Protein AF-0000000066505974 (afdb_homodimer)

InterPro domains:
  IPR000277 Cys/Met metabolism, pyridoxal phosphate-dependent enzyme [PF01053] (50-256)
  IPR006235 O-acetylhomoserine/O-acetylserine sulfhydrylase [PTHR43797] (11-358)
  IPR015421 Pyridoxal phosphate-dependent transferase, major domain [G3DSA:3.40.640.10] (14-236)
  IPR015424 Pyridoxal phosphate-dependent transferase [SSF53383] (50-350)

Nearest PDB structures (foldseek):
  6ovg-assembly1_D  TM=8.122E-01  e=9.212E-21  Homo sapiens
  1cl1-assembly1_B  TM=8.263E-01  e=4.857E-20  Escherichia coli K-12
  4itg-assembly1_B  TM=8.169E-01  e=3.797E-20  Escherichia coli K-12
  8duy-assembly1_D  TM=8.214E-01  e=1.017E-19  Klebsiella pneumoniae
  8sad-assembly1_A  TM=8.198E-01  e=2.561E-19  Klebsiella aerogenes KCTC 2190

Foldseek 3Di:
DVCCFQWPDDPNDIDGPQLHDPLQVVLQVLQQVLLWDDDPPDPTQDKGKGKAQFLLRQLLLLLVLVCVVQPPFEAEEEEPFADPCNVVSNCVVVDDYHYDHQLCLVRVLVVLLCVCVPHPGDNQGEYEYEYECQGPPQGAGHPLVCVVSSCVSHPHYAYEYADAQQRSQWFNCVVSVHFKYKYFCCAQLLLNPHGIMMMMGSDPVSVVSSSVVCVVVSTGDTSVSSVSSVVRRVCSNVFLVLLQVLLVVLVVVLVVLVKDKRWLVDPVHSRVVVSLVGTDQDPPRDRGTGNKMKIKAQAAPVVVLVLCPDPLAAEDCGANHQAKHKHNDKDDPDRRMIMIMIHGGNPHDDSVNCVSRRDD/DVCCFQWPDDVNDIDGPQLHDPLQVVLQVVQQVLLWDDDPPDPTQDKGKGKAQFLLVQLLLLLVLCCVVQPPFEAEEEEPFADPCNVVSNCVVVDDYHYDHQLCLVRVLVVLLCVCVPHPGDNQGEYEYEYECQGPPQGAGHPLVCVVSSCVSHPHYAYEYADAQQRSQWFNCVVSVHFKYKYFCCAQLLLNPHGIMMMMGSDPVSVVSSSVVCVVVRTGDTSVSSVSSVVRRVCSNVFLVLLQVLLVVLVVVLVVLVKDKRWLVDPVHSRVVVSLVGTDQDPPRDRGTGNKMKIKAQAAPVVVLVVCPDPLAAEDCGANHQAKHKHNDKDDPDRRMIMIMIHGGNPHDDSVNCVSRRDD

Radius of gyration: 28.45 Å; Cα contacts (8 Å, |Δi|>4): 1506; chains: 2; bounding box: 58×83×70 Å

Structure (mmCIF, N/CA/C/O backbone):
data_AF-0000000066505974-model_v1
#
loop_
_entity.id
_entity.type
_entity.pdbx_description
1 polymer 'Aminotransferase class I/classII domain-containing protein'
#
loop_
_atom_site.group_PDB
_atom_site.id
_atom_site.type_symbol
_atom_site.label_atom_id
_atom_site.label_alt_id
_atom_site.label_comp_id
_atom_site.label_asym_id
_atom_site.label_entity_id
_atom_site.label_seq_id
_atom_site.pdbx_PDB_ins_code
_atom_site.Cartn_x
_atom_site.Cartn_y
_atom_site.Cartn_z
_atom_site.occupancy
_atom_site.B_iso_or_equiv
_atom_site.auth_seq_id
_atom_site.auth_comp_id
_atom_site.auth_asym_id
_atom_site.auth_atom_id
_atom_site.pdbx_PDB_model_num
ATOM 1 N N . MET A 1 1 ? 14.117 0.783 21.625 1 48.84 1 MET A N 1
ATOM 2 C CA . MET A 1 1 ? 13.359 2.031 21.562 1 48.84 1 MET A CA 1
ATOM 3 C C . MET A 1 1 ? 12.016 1.82 20.891 1 48.84 1 MET A C 1
ATOM 5 O O . MET A 1 1 ? 11.898 1.001 19.969 1 48.84 1 MET A O 1
ATOM 9 N N . THR A 1 2 ? 10.961 2.387 21.594 1 59.5 2 THR A N 1
ATOM 10 C CA . THR A 1 2 ? 9.57 2.225 21.203 1 59.5 2 THR A CA 1
ATOM 11 C C . THR A 1 2 ? 9.359 2.688 19.766 1 59.5 2 THR A C 1
ATOM 13 O O . THR A 1 2 ? 8.328 2.383 19.156 1 59.5 2 THR A O 1
ATOM 16 N N . GLU A 1 3 ? 10.508 3.238 19.141 1 80.5 3 GLU A N 1
ATOM 17 C CA . GLU A 1 3 ? 10.344 3.836 17.828 1 80.5 3 GLU A CA 1
ATOM 18 C C . GLU A 1 3 ? 11.039 3 16.75 1 80.5 3 GLU A C 1
ATOM 20 O O . GLU A 1 3 ? 11.195 3.445 15.609 1 80.5 3 GLU A O 1
ATOM 25 N N . ASN A 1 4 ? 11.367 1.775 17.125 1 80.75 4 ASN A N 1
ATOM 26 C CA . ASN A 1 4 ? 12.234 0.989 16.25 1 80.75 4 ASN A CA 1
ATOM 27 C C . ASN A 1 4 ? 11.508 0.534 14.992 1 80.75 4 ASN A C 1
ATOM 29 O O . ASN A 1 4 ? 12.133 0.048 14.047 1 80.75 4 ASN A O 1
ATOM 33 N N . ARG A 1 5 ? 10.227 0.74 14.953 1 88.69 5 ARG A N 1
ATOM 34 C CA . ARG A 1 5 ? 9.477 0.387 13.758 1 88.69 5 ARG A CA 1
ATOM 35 C C . ARG A 1 5 ? 9.445 1.549 12.766 1 88.69 5 ARG A C 1
ATOM 37 O O . ARG A 1 5 ? 9.148 1.359 11.586 1 88.69 5 ARG A O 1
ATOM 44 N N . VAL A 1 6 ? 9.734 2.732 13.266 1 89 6 VAL A N 1
ATOM 45 C CA . VAL A 1 6 ? 9.602 3.938 12.453 1 89 6 VAL A CA 1
ATOM 46 C C . VAL A 1 6 ? 10.984 4.469 12.086 1 89 6 VAL A C 1
ATOM 48 O O . VAL A 1 6 ? 11.203 4.934 10.969 1 89 6 VAL A O 1
ATOM 51 N N . ILE A 1 7 ? 11.891 4.379 13.023 1 85.62 7 ILE A N 1
ATOM 52 C CA . ILE A 1 7 ? 13.266 4.828 12.844 1 85.62 7 ILE A CA 1
ATOM 53 C C . ILE A 1 7 ? 14.234 3.689 13.18 1 85.62 7 ILE A C 1
ATOM 55 O O . ILE A 1 7 ? 14.141 3.088 14.25 1 85.62 7 ILE A O 1
ATOM 59 N N . GLN A 1 8 ? 15.109 3.432 12.219 1 81.56 8 GLN A N 1
ATOM 60 C CA . GLN A 1 8 ? 16.141 2.434 12.453 1 81.56 8 GLN A CA 1
ATOM 61 C C . GLN A 1 8 ? 17.516 2.965 12.039 1 81.56 8 GLN A C 1
ATOM 63 O O . GLN A 1 8 ? 17.609 3.918 11.266 1 81.56 8 GLN A O 1
ATOM 68 N N . ASP A 1 9 ? 18.438 2.395 12.672 1 75.81 9 ASP A N 1
ATOM 69 C CA . ASP A 1 9 ? 19.812 2.754 12.352 1 75.81 9 ASP A CA 1
ATOM 70 C C . ASP A 1 9 ? 20.312 1.983 11.133 1 75.81 9 ASP A C 1
ATOM 72 O O . ASP A 1 9 ? 20.25 0.752 11.102 1 75.81 9 ASP A O 1
ATOM 76 N N . LEU A 1 10 ? 20.609 2.672 10.148 1 73.06 10 LEU A N 1
ATOM 77 C CA . LEU A 1 10 ? 21.266 2.084 8.984 1 73.06 10 LEU A CA 1
ATOM 78 C C . LEU A 1 10 ? 22.719 2.537 8.906 1 73.06 10 LEU A C 1
ATOM 80 O O . LEU A 1 10 ? 23.016 3.617 8.383 1 73.06 10 LEU A O 1
ATOM 84 N N . ARG A 1 11 ? 23.719 1.746 9.352 1 72.62 11 ARG A N 1
ATOM 85 C CA . ARG A 1 11 ? 25.172 1.975 9.336 1 72.62 11 ARG A CA 1
ATOM 86 C C . ARG A 1 11 ? 25.516 3.287 10.031 1 72.62 11 ARG A C 1
ATOM 88 O O . ARG A 1 11 ? 26.219 4.129 9.453 1 72.62 11 ARG A O 1
ATOM 95 N N . GLY A 1 12 ? 24.797 3.533 11.148 1 73.88 12 GLY A N 1
ATOM 96 C CA . GLY A 1 12 ? 25.109 4.695 11.961 1 73.88 12 GLY A CA 1
ATOM 97 C C . GLY A 1 12 ? 24.203 5.883 11.688 1 73.88 12 GLY A C 1
ATOM 98 O O . GLY A 1 12 ? 24.297 6.906 12.367 1 73.88 12 GLY A O 1
ATOM 99 N N . THR A 1 13 ? 23.328 5.77 10.742 1 78.31 13 THR A N 1
ATOM 100 C CA . THR A 1 13 ? 22.438 6.863 10.383 1 78.31 13 THR A CA 1
ATOM 101 C C . THR A 1 13 ? 20.984 6.477 10.633 1 78.31 13 THR A C 1
ATOM 103 O O . THR A 1 13 ? 20.516 5.457 10.125 1 78.31 13 THR A O 1
ATOM 106 N N . PRO A 1 14 ? 20.406 7.293 11.523 1 78.88 14 PRO A N 1
ATOM 107 C CA . PRO A 1 14 ? 18.984 7.023 11.672 1 78.88 14 PRO A CA 1
ATOM 108 C C . PRO A 1 14 ? 18.188 7.289 10.391 1 78.88 14 PRO A C 1
ATOM 110 O O . PRO A 1 14 ? 18.359 8.344 9.766 1 78.88 14 PRO A O 1
ATOM 113 N N . ILE A 1 15 ? 17.359 6.258 10.023 1 82.44 15 ILE A N 1
ATOM 114 C CA . ILE A 1 15 ? 16.562 6.414 8.812 1 82.44 15 ILE A CA 1
ATOM 115 C C . ILE A 1 15 ? 15.086 6.246 9.133 1 82.44 15 ILE A C 1
ATOM 117 O O . ILE A 1 15 ? 14.727 5.449 10.008 1 82.44 15 ILE A O 1
ATOM 121 N N . TYR A 1 16 ? 14.336 7.031 8.453 1 86.25 16 TYR A N 1
ATOM 122 C CA . TYR A 1 16 ? 12.891 6.844 8.484 1 86.25 16 TYR A CA 1
ATOM 123 C C . TYR A 1 16 ? 12.477 5.641 7.641 1 86.25 16 TYR A C 1
ATOM 125 O O . TYR A 1 16 ? 12.734 5.602 6.434 1 86.25 16 TYR A O 1
ATOM 133 N N . CYS A 1 17 ? 11.766 4.66 8.195 1 85.94 17 CYS A N 1
ATOM 134 C CA . CYS A 1 17 ? 11.656 3.314 7.645 1 85.94 17 CYS A CA 1
ATOM 135 C C . CYS A 1 17 ? 10.398 3.182 6.789 1 85.94 17 CYS A C 1
ATOM 137 O O . CYS A 1 17 ? 9.859 2.084 6.633 1 85.94 17 CYS A O 1
ATOM 139 N N . ARG A 1 18 ? 9.969 4.164 6.191 1 85.62 18 ARG A N 1
ATOM 140 C CA . ARG A 1 18 ? 8.789 4.004 5.355 1 85.62 18 ARG A CA 1
ATOM 141 C C . ARG A 1 18 ? 9.125 3.25 4.07 1 85.62 18 ARG A C 1
ATOM 143 O O . ARG A 1 18 ? 8.492 2.238 3.758 1 85.62 18 ARG A O 1
ATOM 150 N N . SER A 1 19 ? 10.148 3.693 3.355 1 83.81 19 SER A N 1
ATOM 151 C CA . SER A 1 19 ? 10.453 3.125 2.045 1 83.81 19 SER A CA 1
ATOM 152 C C . SER A 1 19 ? 11.469 1.995 2.152 1 83.81 19 SER A C 1
ATOM 154 O O . SER A 1 19 ? 11.547 1.139 1.271 1 83.81 19 SER A O 1
ATOM 156 N N . ILE A 1 20 ? 12.289 2.062 3.145 1 85.81 20 ILE A N 1
ATOM 157 C CA . ILE A 1 20 ? 13.352 1.074 3.283 1 85.81 20 ILE A CA 1
ATOM 158 C C . ILE A 1 20 ? 13.703 0.893 4.758 1 85.81 20 ILE A C 1
ATOM 160 O O . ILE A 1 20 ? 13.547 1.818 5.559 1 85.81 20 ILE A O 1
ATOM 164 N N . SER A 1 21 ? 14.008 -0.263 5.156 1 90.19 21 SER A N 1
ATOM 165 C CA . SER A 1 21 ? 14.523 -0.617 6.473 1 90.19 21 SER A CA 1
ATOM 166 C C . SER A 1 21 ? 15.602 -1.691 6.379 1 90.19 21 SER A C 1
ATOM 168 O O . SER A 1 21 ? 15.688 -2.404 5.375 1 90.19 21 SER A O 1
ATOM 170 N N . PRO A 1 22 ? 16.469 -1.724 7.406 1 92 22 PRO A N 1
ATOM 171 C CA . PRO A 1 22 ? 17.469 -2.791 7.398 1 92 22 PRO A CA 1
ATOM 172 C C . PRO A 1 22 ? 16.844 -4.18 7.246 1 92 22 PRO A C 1
ATOM 174 O O . PRO A 1 22 ? 17.391 -5.023 6.527 1 92 22 PRO A O 1
ATOM 177 N N . ASP A 1 23 ? 15.734 -4.434 7.887 1 92.69 23 ASP A N 1
ATOM 178 C CA . ASP A 1 23 ? 15.062 -5.727 7.801 1 92.69 23 ASP A CA 1
ATOM 179 C C . ASP A 1 23 ? 14.547 -5.98 6.387 1 92.69 23 ASP A C 1
ATOM 181 O O . ASP A 1 23 ? 14.609 -7.105 5.887 1 92.69 23 ASP A O 1
ATOM 185 N N . GLN A 1 24 ? 14.039 -4.965 5.777 1 94.31 24 GLN A N 1
ATOM 186 C CA . GLN A 1 24 ? 13.57 -5.09 4.402 1 94.31 24 GLN A CA 1
ATOM 187 C C . GLN A 1 24 ? 14.719 -5.41 3.453 1 94.31 24 GLN A C 1
ATOM 189 O O . GLN A 1 24 ? 14.594 -6.266 2.578 1 94.31 24 GLN A O 1
ATOM 194 N N . ILE A 1 25 ? 15.812 -4.688 3.629 1 94.56 25 ILE A N 1
ATOM 195 C CA . ILE A 1 25 ? 16.984 -4.906 2.797 1 94.56 25 ILE A CA 1
ATOM 196 C C . ILE A 1 25 ? 17.453 -6.359 2.92 1 94.56 25 ILE A C 1
ATOM 198 O O . ILE A 1 25 ? 17.734 -7.012 1.914 1 94.56 25 ILE A O 1
ATOM 202 N N . ASN A 1 26 ? 17.453 -6.836 4.09 1 95.12 26 ASN A N 1
ATOM 203 C CA . ASN A 1 26 ? 17.906 -8.195 4.367 1 95.12 26 ASN A CA 1
ATOM 204 C C . ASN A 1 26 ? 17.016 -9.234 3.676 1 95.12 26 ASN A C 1
ATOM 206 O O . ASN A 1 26 ? 17.516 -10.117 2.979 1 95.12 26 ASN A O 1
ATOM 210 N N . ILE A 1 27 ? 15.727 -9.125 3.859 1 97.44 27 ILE A N 1
ATOM 211 C CA . ILE A 1 27 ? 14.828 -10.148 3.328 1 97.44 27 ILE A CA 1
ATOM 212 C C . ILE A 1 27 ? 14.805 -10.07 1.804 1 97.44 27 ILE A C 1
ATOM 214 O O . ILE A 1 27 ? 14.727 -11.102 1.127 1 97.44 27 ILE A O 1
ATOM 218 N N . VAL A 1 28 ? 14.852 -8.898 1.211 1 97.25 28 VAL A N 1
ATOM 219 C CA . VAL A 1 28 ? 14.875 -8.75 -0.24 1 97.25 28 VAL A CA 1
ATOM 220 C C . VAL A 1 28 ? 16.125 -9.406 -0.809 1 97.25 28 VAL A C 1
ATOM 222 O O . VAL A 1 28 ? 16.062 -10.109 -1.818 1 97.25 28 VAL A O 1
ATOM 225 N N . GLN A 1 29 ? 17.219 -9.203 -0.13 1 96.88 29 GLN A N 1
ATOM 226 C CA . GLN A 1 29 ? 18.469 -9.82 -0.587 1 96.88 29 GLN A CA 1
ATOM 227 C C . GLN A 1 29 ? 18.375 -11.344 -0.534 1 96.88 29 GLN A C 1
ATOM 229 O O . GLN A 1 29 ? 18.859 -12.023 -1.437 1 96.88 29 GLN A O 1
ATOM 234 N N . LYS A 1 30 ? 17.828 -11.883 0.482 1 96.25 30 LYS A N 1
ATOM 235 C CA . LYS A 1 30 ? 17.656 -13.328 0.578 1 96.25 30 LYS A CA 1
ATOM 236 C C . LYS A 1 30 ? 16.844 -13.859 -0.606 1 96.25 30 LYS A C 1
ATOM 238 O O . LYS A 1 30 ? 17.188 -14.891 -1.183 1 96.25 30 LYS A O 1
ATOM 243 N N . TYR A 1 31 ? 15.812 -13.156 -0.959 1 97.06 31 TYR A N 1
ATOM 244 C CA . TYR A 1 31 ? 14.977 -13.578 -2.08 1 97.06 31 TYR A CA 1
ATOM 245 C C . TYR A 1 31 ? 15.742 -13.484 -3.395 1 97.06 31 TYR A C 1
ATOM 247 O O . TYR A 1 31 ? 15.648 -14.383 -4.238 1 97.06 31 TYR A O 1
ATOM 255 N N . ILE A 1 32 ? 16.453 -12.375 -3.557 1 96.69 32 ILE A N 1
ATOM 256 C CA . ILE A 1 32 ? 17.266 -12.203 -4.762 1 96.69 32 ILE A CA 1
ATOM 257 C C . ILE A 1 32 ? 18.266 -13.352 -4.883 1 96.69 32 ILE A C 1
ATOM 259 O O . ILE A 1 32 ? 18.375 -13.984 -5.938 1 96.69 32 ILE A O 1
ATOM 263 N N . ASP A 1 33 ? 18.938 -13.656 -3.799 1 95.25 33 ASP A N 1
ATOM 264 C CA . ASP A 1 33 ? 19.938 -14.719 -3.793 1 95.25 33 ASP A CA 1
ATOM 265 C C . ASP A 1 33 ? 19.312 -16.078 -4.117 1 95.25 33 ASP A C 1
ATOM 267 O O . ASP A 1 33 ? 19.906 -16.875 -4.855 1 95.25 33 ASP A O 1
ATOM 271 N N . ALA A 1 34 ? 18.188 -16.312 -3.639 1 94.12 34 ALA A N 1
ATOM 272 C CA . ALA A 1 34 ? 17.5 -17.594 -3.812 1 94.12 34 ALA A CA 1
ATOM 273 C C . ALA A 1 34 ? 17.047 -17.781 -5.258 1 94.12 34 ALA A C 1
ATOM 275 O O . ALA A 1 34 ? 16.906 -18.906 -5.727 1 94.12 34 ALA A O 1
ATOM 276 N N . HIS A 1 35 ? 16.797 -16.688 -5.961 1 93.81 35 HIS A N 1
ATOM 277 C CA . HIS A 1 35 ? 16.328 -16.75 -7.34 1 93.81 35 HIS A CA 1
ATOM 278 C C . HIS A 1 35 ? 17.484 -16.703 -8.32 1 93.81 35 HIS A C 1
ATOM 280 O O . HIS A 1 35 ? 17.297 -16.922 -9.523 1 93.81 35 HIS A O 1
ATOM 286 N N . THR A 1 36 ? 18.609 -16.25 -7.824 1 86.81 36 THR A N 1
ATOM 287 C CA . THR A 1 36 ? 19.766 -16.078 -8.688 1 86.81 36 THR A CA 1
ATOM 288 C C . THR A 1 36 ? 20.203 -17.422 -9.273 1 86.81 36 THR A C 1
ATOM 290 O O . THR A 1 36 ? 20.203 -18.438 -8.586 1 86.81 36 THR A O 1
ATOM 293 N N . ILE A 1 37 ? 20.25 -17.203 -10.609 1 73.38 37 ILE A N 1
ATOM 294 C CA . ILE A 1 37 ? 20.656 -18.359 -11.398 1 73.38 37 ILE A CA 1
ATOM 295 C C . ILE A 1 37 ? 22.156 -18.297 -11.656 1 73.38 37 ILE A C 1
ATOM 297 O O . ILE A 1 37 ? 22.734 -17.219 -11.773 1 73.38 37 ILE A O 1
ATOM 301 N N . GLY A 1 38 ? 22.984 -19.25 -11.453 1 59.06 38 GLY A N 1
ATOM 302 C CA . GLY A 1 38 ? 24.391 -19.297 -11.812 1 59.06 38 GLY A CA 1
ATOM 303 C C . GLY A 1 38 ? 25.172 -20.344 -11.031 1 59.06 38 GLY A C 1
ATOM 304 O O . GLY A 1 38 ? 24.812 -20.656 -9.891 1 59.06 38 GLY A O 1
ATOM 305 N N . GLY A 1 39 ? 25.656 -21.188 -11.625 1 47.59 39 GLY A N 1
ATOM 306 C CA . GLY A 1 39 ? 26.688 -22.188 -11.445 1 47.59 39 GLY A CA 1
ATOM 307 C C . GLY A 1 39 ? 27.969 -21.859 -12.18 1 47.59 39 GLY A C 1
ATOM 308 O O . GLY A 1 39 ? 28.141 -20.734 -12.672 1 47.59 39 GLY A O 1
ATOM 309 N N . HIS A 1 40 ? 28.922 -22.641 -12.031 1 44.5 40 HIS A N 1
ATOM 310 C CA . HIS A 1 40 ? 30.234 -22.375 -12.633 1 44.5 40 HIS A CA 1
ATOM 311 C C . HIS A 1 40 ? 30.094 -21.828 -14.047 1 44.5 40 HIS A C 1
ATOM 313 O O . HIS A 1 40 ? 30.922 -21.031 -14.5 1 44.5 40 HIS A O 1
ATOM 319 N N . ASN A 1 41 ? 29.094 -22.281 -14.875 1 41.88 41 ASN A N 1
ATOM 320 C CA . ASN A 1 41 ? 29.094 -22.031 -16.312 1 41.88 41 ASN A CA 1
ATOM 321 C C . ASN A 1 41 ? 27.891 -21.172 -16.734 1 41.88 41 ASN A C 1
ATOM 323 O O . ASN A 1 41 ? 27.609 -21.047 -17.922 1 41.88 41 ASN A O 1
ATOM 327 N N . ILE A 1 42 ? 26.984 -20.719 -15.852 1 50.62 42 ILE A N 1
ATOM 328 C CA . ILE A 1 42 ? 25.812 -20 -16.344 1 50.62 42 ILE A CA 1
ATOM 329 C C . ILE A 1 42 ? 25.906 -18.531 -15.953 1 50.62 42 ILE A C 1
ATOM 331 O O . ILE A 1 42 ? 26.234 -18.203 -14.805 1 50.62 42 ILE A O 1
ATOM 335 N N . LYS A 1 43 ? 26.109 -17.609 -17.094 1 52.34 43 LYS A N 1
ATOM 336 C CA . LYS A 1 43 ? 26.109 -16.156 -16.938 1 52.34 43 LYS A CA 1
ATOM 337 C C . LYS A 1 43 ? 25.109 -15.711 -15.883 1 52.34 43 LYS A C 1
ATOM 339 O O . LYS A 1 43 ? 23.922 -16.047 -15.961 1 52.34 43 LYS A O 1
ATOM 344 N N . LYS A 1 44 ? 25.641 -15.016 -14.992 1 69.69 44 LYS A N 1
ATOM 345 C CA . LYS A 1 44 ? 24.875 -14.531 -13.844 1 69.69 44 LYS A CA 1
ATOM 346 C C . LYS A 1 44 ? 23.906 -13.422 -14.258 1 69.69 44 LYS A C 1
ATOM 348 O O . LYS A 1 44 ? 24.312 -12.453 -14.914 1 69.69 44 LYS A O 1
ATOM 353 N N . VAL A 1 45 ? 22.625 -13.766 -14.242 1 78.44 45 VAL A N 1
ATOM 354 C CA . VAL A 1 45 ? 21.625 -12.734 -14.484 1 78.44 45 VAL A CA 1
ATOM 355 C C . VAL A 1 45 ? 21.5 -11.844 -13.25 1 78.44 45 VAL A C 1
ATOM 357 O O . VAL A 1 45 ? 21.344 -12.336 -12.133 1 78.44 45 VAL A O 1
ATOM 360 N N . LYS A 1 46 ? 21.734 -10.539 -13.414 1 89.75 46 LYS A N 1
ATOM 361 C CA . LYS A 1 46 ? 21.547 -9.594 -12.312 1 89.75 46 LYS A CA 1
ATOM 362 C C . LYS A 1 46 ? 20.062 -9.398 -12 1 89.75 46 LYS A C 1
ATOM 364 O O . LYS A 1 46 ? 19.281 -9.055 -12.883 1 89.75 46 LYS A O 1
ATOM 369 N N . LEU A 1 47 ? 19.719 -9.734 -10.766 1 95.81 47 LEU A N 1
ATOM 370 C CA . LEU A 1 47 ? 18.328 -9.609 -10.328 1 95.81 47 LEU A CA 1
ATOM 371 C C . LEU A 1 47 ? 18.188 -8.477 -9.32 1 95.81 47 LEU A C 1
ATOM 373 O O . LEU A 1 47 ? 19.125 -8.164 -8.586 1 95.81 47 LEU A O 1
ATOM 377 N N . SER A 1 48 ? 17.062 -7.801 -9.375 1 97 48 SER A N 1
ATOM 378 C CA . SER A 1 48 ? 16.609 -6.836 -8.375 1 97 48 SER A CA 1
ATOM 379 C C . SER A 1 48 ? 15.242 -7.207 -7.828 1 97 48 SER A C 1
ATOM 381 O O . SER A 1 48 ? 14.477 -7.918 -8.484 1 97 48 SER A O 1
ATOM 383 N N . GLY A 1 49 ? 15.023 -6.773 -6.598 1 97.44 49 GLY A N 1
ATOM 384 C CA . GLY A 1 49 ? 13.766 -7.168 -5.984 1 97.44 49 GLY A CA 1
ATOM 385 C C . GLY A 1 49 ? 13.156 -6.082 -5.121 1 97.44 49 GLY A C 1
ATOM 386 O O . GLY A 1 49 ? 13.828 -5.113 -4.762 1 97.44 49 GLY A O 1
ATOM 387 N N . LYS A 1 50 ? 11.906 -6.234 -4.852 1 97.81 50 LYS A N 1
ATOM 388 C CA . LYS A 1 50 ? 11.164 -5.344 -3.967 1 97.81 50 LYS A CA 1
ATOM 389 C C . LYS A 1 50 ? 10.102 -6.105 -3.174 1 97.81 50 LYS A C 1
ATOM 391 O O . LYS A 1 50 ? 9.32 -6.863 -3.748 1 97.81 50 LYS A O 1
ATOM 396 N N . LEU A 1 51 ? 10.234 -5.926 -1.88 1 97.81 51 LEU A N 1
ATOM 397 C CA . LEU A 1 51 ? 9.156 -6.414 -1.024 1 97.81 51 LEU A CA 1
ATOM 398 C C . LEU A 1 51 ? 7.918 -5.531 -1.154 1 97.81 51 LEU A C 1
ATOM 400 O O . LEU A 1 51 ? 8.023 -4.305 -1.205 1 97.81 51 LEU A O 1
ATOM 404 N N . THR A 1 52 ? 6.715 -6.145 -1.241 1 97.69 52 THR A N 1
ATOM 405 C CA . THR A 1 52 ? 5.477 -5.387 -1.397 1 97.69 52 THR A CA 1
ATOM 406 C C . THR A 1 52 ? 4.492 -5.727 -0.284 1 97.69 52 THR A C 1
ATOM 408 O O . THR A 1 52 ? 4.758 -6.605 0.541 1 97.69 52 THR A O 1
ATOM 411 N N . ILE A 1 53 ? 3.363 -5.027 -0.266 1 95.81 53 ILE A N 1
ATOM 412 C CA . ILE A 1 53 ? 2.387 -5.051 0.817 1 95.81 53 ILE A CA 1
ATOM 413 C C . ILE A 1 53 ? 1.607 -6.363 0.782 1 95.81 53 ILE A C 1
ATOM 415 O O . ILE A 1 53 ? 1.146 -6.844 1.819 1 95.81 53 ILE A O 1
ATOM 419 N N . SER A 1 54 ? 1.394 -6.91 -0.373 1 97.25 54 SER A N 1
ATOM 420 C CA . SER A 1 54 ? 0.669 -8.156 -0.621 1 97.25 54 SER A CA 1
ATOM 421 C C . SER A 1 54 ? 0.994 -8.719 -2 1 97.25 54 SER A C 1
ATOM 423 O O . SER A 1 54 ? 1.649 -8.055 -2.809 1 97.25 54 SER A O 1
ATOM 425 N N . GLY A 1 55 ? 0.577 -9.977 -2.164 1 97.88 55 GLY A N 1
ATOM 426 C CA . GLY A 1 55 ? 0.699 -10.523 -3.508 1 97.88 55 GLY A CA 1
ATOM 427 C C . GLY A 1 55 ? -0.054 -9.711 -4.547 1 97.88 55 GLY A C 1
ATOM 428 O O . GLY A 1 55 ? 0.46 -9.461 -5.641 1 97.88 55 GLY A O 1
ATOM 429 N N . SER A 1 56 ? -1.236 -9.297 -4.254 1 97.69 56 SER A N 1
ATOM 430 C CA . SER A 1 56 ? -2.045 -8.477 -5.148 1 97.69 56 SER A CA 1
ATOM 431 C C . SER A 1 56 ? -1.356 -7.148 -5.457 1 97.69 56 SER A C 1
ATOM 433 O O . SER A 1 56 ? -1.437 -6.648 -6.578 1 97.69 56 SER A O 1
ATOM 435 N N . SER A 1 57 ? -0.721 -6.578 -4.438 1 97.88 57 SER A N 1
ATOM 436 C CA . SER A 1 57 ? -0.005 -5.328 -4.66 1 97.88 57 SER A CA 1
ATOM 437 C C . SER A 1 57 ? 1.186 -5.531 -5.59 1 97.88 57 SER A C 1
ATOM 439 O O . SER A 1 57 ? 1.54 -4.633 -6.359 1 97.88 57 SER A O 1
ATOM 441 N N . SER A 1 58 ? 1.82 -6.707 -5.504 1 98.56 58 SER A N 1
ATOM 442 C CA . SER A 1 58 ? 2.889 -7.035 -6.445 1 98.56 58 SER A CA 1
ATOM 443 C C . SER A 1 58 ? 2.383 -7.023 -7.883 1 98.56 58 SER A C 1
ATOM 445 O O . SER A 1 58 ? 3.012 -6.43 -8.766 1 98.56 58 SER A O 1
ATOM 447 N N . ILE A 1 59 ? 1.258 -7.688 -8.086 1 98.62 59 ILE A N 1
ATOM 448 C CA . ILE A 1 59 ? 0.661 -7.762 -9.414 1 98.62 59 ILE A CA 1
ATOM 449 C C . ILE A 1 59 ? 0.295 -6.359 -9.898 1 98.62 59 ILE A C 1
ATOM 451 O O . ILE A 1 59 ? 0.612 -5.984 -11.023 1 98.62 59 ILE A O 1
ATOM 455 N N . TYR A 1 60 ? -0.303 -5.582 -9.062 1 98.06 60 TYR A N 1
ATOM 456 C CA . TYR A 1 60 ? -0.711 -4.227 -9.414 1 98.06 60 TYR A CA 1
ATOM 457 C C . TYR A 1 60 ? 0.491 -3.381 -9.82 1 98.06 60 TYR A C 1
ATOM 459 O O . TYR A 1 60 ? 0.478 -2.729 -10.867 1 98.06 60 TYR A O 1
ATOM 467 N N . LEU A 1 61 ? 1.491 -3.326 -8.969 1 97.94 61 LEU A N 1
ATOM 468 C CA . LEU A 1 61 ? 2.668 -2.496 -9.203 1 97.94 61 LEU A CA 1
ATOM 469 C C . LEU A 1 61 ? 3.352 -2.879 -10.508 1 97.94 61 LEU A C 1
ATOM 471 O O . LEU A 1 61 ? 3.775 -2.008 -11.273 1 97.94 61 LEU A O 1
ATOM 475 N N . VAL A 1 62 ? 3.484 -4.191 -10.734 1 98.25 62 VAL A N 1
ATOM 476 C CA . VAL A 1 62 ? 4.152 -4.672 -11.938 1 98.25 62 VAL A CA 1
ATOM 477 C C . VAL A 1 62 ? 3.361 -4.238 -13.172 1 98.25 62 VAL A C 1
ATOM 479 O O . VAL A 1 62 ? 3.92 -3.646 -14.102 1 98.25 62 VAL A O 1
ATOM 482 N N . MET A 1 63 ? 2.088 -4.477 -13.195 1 97 63 MET A N 1
ATOM 483 C CA . MET A 1 63 ? 1.267 -4.18 -14.367 1 97 63 MET A CA 1
ATOM 484 C C . MET A 1 63 ? 1.14 -2.676 -14.578 1 97 63 MET A C 1
ATOM 486 O O . MET A 1 63 ? 1.245 -2.191 -15.703 1 97 63 MET A O 1
ATOM 490 N N . ALA A 1 64 ? 0.93 -1.963 -13.477 1 95.06 64 ALA A N 1
ATOM 491 C CA . ALA A 1 64 ? 0.841 -0.508 -13.578 1 95.06 64 ALA A CA 1
ATOM 492 C C . ALA A 1 64 ? 2.113 0.08 -14.18 1 95.06 64 ALA A C 1
ATOM 494 O O . ALA A 1 64 ? 2.051 0.951 -15.047 1 95.06 64 ALA A O 1
ATOM 495 N N . ASN A 1 65 ? 3.213 -0.362 -13.672 1 95.31 65 ASN A N 1
ATOM 496 C CA . ASN A 1 65 ? 4.496 0.159 -14.133 1 95.31 65 ASN A CA 1
ATOM 497 C C . ASN A 1 65 ? 4.758 -0.203 -15.594 1 95.31 65 ASN A C 1
ATOM 499 O O . ASN A 1 65 ? 5.219 0.634 -16.375 1 95.31 65 ASN A O 1
ATOM 503 N N . LEU A 1 66 ? 4.5 -1.467 -15.977 1 95.25 66 LEU A N 1
ATOM 504 C CA . LEU A 1 66 ? 4.699 -1.892 -17.359 1 95.25 66 LEU A CA 1
ATOM 505 C C . LEU A 1 66 ? 3.811 -1.098 -18.312 1 95.25 66 LEU A C 1
ATOM 507 O O . LEU A 1 66 ? 4.273 -0.618 -19.344 1 95.25 66 LEU A O 1
ATOM 511 N N . ILE A 1 67 ? 2.582 -0.941 -17.984 1 93.06 67 ILE A N 1
ATOM 512 C CA . ILE A 1 67 ? 1.624 -0.257 -18.859 1 93.06 67 ILE A CA 1
ATOM 513 C C . ILE A 1 67 ? 2.004 1.217 -18.984 1 93.06 67 ILE A C 1
ATOM 515 O O . ILE A 1 67 ? 1.949 1.787 -20.062 1 93.06 67 ILE A O 1
ATOM 519 N N . LYS A 1 68 ? 2.383 1.803 -17.875 1 88.81 68 LYS A N 1
ATOM 520 C CA . LYS A 1 68 ? 2.783 3.207 -17.875 1 88.81 68 LYS A CA 1
ATOM 521 C C . LYS A 1 68 ? 4.02 3.422 -18.75 1 88.81 68 LYS A C 1
ATOM 523 O O . LYS A 1 68 ? 4.09 4.383 -19.516 1 88.81 68 LYS A O 1
ATOM 528 N N . GLN A 1 69 ? 4.93 2.598 -18.609 1 87.31 69 GLN A N 1
ATOM 529 C CA . GLN A 1 69 ? 6.203 2.764 -19.297 1 87.31 69 GLN A CA 1
ATOM 530 C C . GLN A 1 69 ? 6.074 2.451 -20.781 1 87.31 69 GLN A C 1
ATOM 532 O O . GLN A 1 69 ? 6.762 3.051 -21.609 1 87.31 69 GLN A O 1
ATOM 537 N N . GLU A 1 70 ? 5.199 1.528 -21.031 1 78.75 70 GLU A N 1
ATOM 538 C CA . GLU A 1 70 ? 5.109 1.064 -22.406 1 78.75 70 GLU A CA 1
ATOM 539 C C . GLU A 1 70 ? 3.945 1.728 -23.141 1 78.75 70 GLU A C 1
ATOM 541 O O . GLU A 1 70 ? 3.727 1.476 -24.328 1 78.75 70 GLU A O 1
ATOM 546 N N . ASN A 1 71 ? 2.969 2.398 -22.391 1 69.69 71 ASN A N 1
ATOM 547 C CA . ASN A 1 71 ? 1.876 3.115 -23.047 1 69.69 71 ASN A CA 1
ATOM 548 C C . ASN A 1 71 ? 2.395 4.117 -24.078 1 69.69 71 ASN A C 1
ATOM 550 O O . ASN A 1 71 ? 3.494 4.648 -23.922 1 69.69 71 ASN A O 1
ATOM 554 N N . PRO A 1 72 ? 1.36 4.188 -25.156 1 63.03 72 PRO A N 1
ATOM 555 C CA . PRO A 1 72 ? -0.039 3.812 -25.359 1 63.03 72 PRO A CA 1
ATOM 556 C C . PRO A 1 72 ? -0.188 2.465 -26.062 1 63.03 72 PRO A C 1
ATOM 558 O O . PRO A 1 72 ? -1.309 2.021 -26.328 1 63.03 72 PRO A O 1
ATOM 561 N N . ASN A 1 73 ? 0.819 1.69 -26 1 81.56 73 ASN A N 1
ATOM 562 C CA . ASN A 1 73 ? 0.717 0.608 -26.969 1 81.56 73 ASN A CA 1
ATOM 563 C C . ASN A 1 73 ? 1.116 -0.733 -26.359 1 81.56 73 ASN A C 1
ATOM 565 O O . ASN A 1 73 ? 2.199 -1.25 -26.641 1 81.56 73 ASN A O 1
ATOM 569 N N . VAL A 1 74 ? 0.212 -1.381 -25.516 1 92.38 74 VAL A N 1
ATOM 570 C CA . VAL A 1 74 ? 0.558 -2.697 -24.984 1 92.38 74 VAL A CA 1
ATOM 571 C C . VAL A 1 74 ? -0.541 -3.699 -25.328 1 92.38 74 VAL A C 1
ATOM 573 O O . VAL A 1 74 ? -1.723 -3.35 -25.359 1 92.38 74 VAL A O 1
ATOM 576 N N . ASN A 1 75 ? -0.173 -4.902 -25.734 1 94.44 75 ASN A N 1
ATOM 577 C CA . ASN A 1 75 ? -1.041 -6.078 -25.75 1 94.44 75 ASN A CA 1
ATOM 578 C C . ASN A 1 75 ? -0.872 -6.914 -24.484 1 94.44 75 ASN A C 1
ATOM 580 O O . ASN A 1 75 ? 0.229 -7.383 -24.203 1 94.44 75 ASN A O 1
ATOM 584 N N . ILE A 1 76 ? -1.949 -7.051 -23.75 1 96.38 76 ILE A N 1
ATOM 585 C CA . ILE A 1 76 ? -1.865 -7.828 -22.516 1 96.38 76 ILE A CA 1
ATOM 586 C C . ILE A 1 76 ? -2.465 -9.219 -22.734 1 96.38 76 ILE A C 1
ATOM 588 O O . ILE A 1 76 ? -3.658 -9.344 -23.031 1 96.38 76 ILE A O 1
ATOM 592 N N . ILE A 1 77 ? -1.631 -10.211 -22.703 1 97.12 77 ILE A N 1
ATOM 593 C CA . ILE A 1 77 ? -2.031 -11.609 -22.812 1 97.12 77 ILE A CA 1
ATOM 594 C C . ILE A 1 77 ? -1.983 -12.273 -21.438 1 97.12 77 ILE A C 1
ATOM 596 O O . ILE A 1 77 ? -0.971 -12.188 -20.734 1 97.12 77 ILE A O 1
ATOM 600 N N . ILE A 1 78 ? -3.059 -12.891 -20.953 1 97.88 78 ILE A N 1
ATOM 601 C CA . ILE A 1 78 ? -3.084 -13.516 -19.641 1 97.88 78 ILE A CA 1
ATOM 602 C C . ILE A 1 78 ? -3.582 -14.953 -19.75 1 97.88 78 ILE A C 1
ATOM 604 O O . ILE A 1 78 ? -4.34 -15.281 -20.672 1 97.88 78 ILE A O 1
ATOM 608 N N . SER A 1 79 ? -3.133 -15.797 -18.859 1 97.81 79 SER A N 1
ATOM 609 C CA . SER A 1 79 ? -3.699 -17.141 -18.75 1 97.81 79 SER A CA 1
ATOM 610 C C . SER A 1 79 ? -5.184 -17.094 -18.406 1 97.81 79 SER A C 1
ATOM 612 O O . SER A 1 79 ? -5.629 -16.172 -17.703 1 97.81 79 SER A O 1
ATOM 614 N N . ASP A 1 80 ? -5.965 -18.031 -18.906 1 94.56 80 ASP A N 1
ATOM 615 C CA . ASP A 1 80 ? -7.398 -18.094 -18.641 1 94.56 80 ASP A CA 1
ATOM 616 C C . ASP A 1 80 ? -7.672 -18.656 -17.25 1 94.56 80 ASP A C 1
ATOM 618 O O . ASP A 1 80 ? -8.805 -18.609 -16.766 1 94.56 80 ASP A O 1
ATOM 622 N N . GLU A 1 81 ? -6.695 -19.203 -16.625 1 94.69 81 GLU A N 1
ATOM 623 C CA . GLU A 1 81 ? -6.809 -19.672 -15.242 1 94.69 81 GLU A CA 1
ATOM 624 C C . GLU A 1 81 ? -5.801 -18.953 -14.344 1 94.69 81 GLU A C 1
ATOM 626 O O . GLU A 1 81 ? -4.59 -19.172 -14.469 1 94.69 81 GLU A O 1
ATOM 631 N N . LEU A 1 82 ? -6.309 -18.078 -13.547 1 96.5 82 LEU A N 1
ATOM 632 C CA . LEU A 1 82 ? -5.5 -17.266 -12.641 1 96.5 82 LEU A CA 1
ATOM 633 C C . LEU A 1 82 ? -6.195 -17.094 -11.297 1 96.5 82 LEU A C 1
ATOM 635 O O . LEU A 1 82 ? -7.395 -17.359 -11.172 1 96.5 82 LEU A O 1
ATOM 639 N N . TYR A 1 83 ? -5.387 -16.781 -10.258 1 94.44 83 TYR A N 1
ATOM 640 C CA . TYR A 1 83 ? -5.984 -16.266 -9.031 1 94.44 83 TYR A CA 1
ATOM 641 C C . TYR A 1 83 ? -7.117 -15.297 -9.344 1 94.44 83 TYR A C 1
ATOM 643 O O . TYR A 1 83 ? -6.988 -14.445 -10.227 1 94.44 83 TYR A O 1
ATOM 651 N N . CYS A 1 84 ? -8.211 -15.328 -8.688 1 92 84 CYS A N 1
ATOM 652 C CA . CYS A 1 84 ? -9.477 -14.711 -9.062 1 92 84 CYS A CA 1
ATOM 653 C C . CYS A 1 84 ? -9.352 -13.195 -9.148 1 92 84 CYS A C 1
ATOM 655 O O . CYS A 1 84 ? -10.031 -12.562 -9.953 1 92 84 CYS A O 1
ATOM 657 N N . ASP A 1 85 ? -8.453 -12.594 -8.328 1 94 85 ASP A N 1
ATOM 658 C CA . ASP A 1 85 ? -8.359 -11.133 -8.32 1 94 85 ASP A CA 1
ATOM 659 C C . ASP A 1 85 ? -7.391 -10.648 -9.391 1 94 85 ASP A C 1
ATOM 661 O O . ASP A 1 85 ? -7.383 -9.461 -9.734 1 94 85 ASP A O 1
ATOM 665 N N . THR A 1 86 ? -6.582 -11.516 -9.898 1 97.06 86 THR A N 1
ATOM 666 C CA . THR A 1 86 ? -5.551 -11.117 -10.852 1 97.06 86 THR A CA 1
ATOM 667 C C . THR A 1 86 ? -6.172 -10.461 -12.078 1 97.06 86 THR A C 1
ATOM 669 O O . THR A 1 86 ? -5.812 -9.344 -12.445 1 97.06 86 THR A O 1
ATOM 672 N N . PRO A 1 87 ? -7.176 -11.086 -12.758 1 95.88 87 PRO A N 1
ATOM 673 C CA . PRO A 1 87 ? -7.777 -10.43 -13.922 1 95.88 87 PRO A CA 1
ATOM 674 C C . PRO A 1 87 ? -8.43 -9.094 -13.57 1 95.88 87 PRO A C 1
ATOM 676 O O . PRO A 1 87 ? -8.406 -8.156 -14.375 1 95.88 87 PRO A O 1
ATOM 679 N N . LYS A 1 88 ? -9.031 -9.031 -12.391 1 94.94 88 LYS A N 1
ATOM 680 C CA . LYS A 1 88 ? -9.664 -7.781 -11.969 1 94.94 88 LYS A CA 1
ATOM 681 C C . LYS A 1 88 ? -8.633 -6.656 -11.859 1 94.94 88 LYS A C 1
ATOM 683 O O . LYS A 1 88 ? -8.891 -5.531 -12.297 1 94.94 88 LYS A O 1
ATOM 688 N N . ILE A 1 89 ? -7.508 -6.938 -11.281 1 96.62 89 ILE A N 1
ATOM 689 C CA . ILE A 1 89 ? -6.434 -5.965 -11.133 1 96.62 89 ILE A CA 1
ATOM 690 C C . ILE A 1 89 ? -5.949 -5.516 -12.508 1 96.62 89 ILE A C 1
ATOM 692 O O . ILE A 1 89 ? -5.871 -4.316 -12.789 1 96.62 89 ILE A O 1
ATOM 696 N N . ILE A 1 90 ? -5.711 -6.48 -13.391 1 95.62 90 ILE A N 1
ATOM 697 C CA . ILE A 1 90 ? -5.145 -6.184 -14.703 1 95.62 90 ILE A CA 1
ATOM 698 C C . ILE A 1 90 ? -6.152 -5.395 -15.531 1 95.62 90 ILE A C 1
ATOM 700 O O . ILE A 1 90 ? -5.789 -4.418 -16.203 1 95.62 90 ILE A O 1
ATOM 704 N N . LYS A 1 91 ? -7.414 -5.703 -15.461 1 92.62 91 LYS A N 1
ATOM 705 C CA . LYS A 1 91 ? -8.453 -5.051 -16.25 1 92.62 91 LYS A CA 1
ATOM 706 C C . LYS A 1 91 ? -8.75 -3.648 -15.727 1 92.62 91 LYS A C 1
ATOM 708 O O . LYS A 1 91 ? -9.328 -2.822 -16.438 1 92.62 91 LYS A O 1
ATOM 713 N N . SER A 1 92 ? -8.367 -3.385 -14.516 1 91.75 92 SER A N 1
ATOM 714 C CA . SER A 1 92 ? -8.625 -2.076 -13.922 1 91.75 92 SER A CA 1
ATOM 715 C C . SER A 1 92 ? -7.844 -0.982 -14.641 1 91.75 92 SER A C 1
ATOM 717 O O . SER A 1 92 ? -8.164 0.201 -14.523 1 91.75 92 SER A O 1
ATOM 719 N N . PHE A 1 93 ? -6.883 -1.317 -15.391 1 89.94 93 PHE A N 1
ATOM 720 C CA . PHE A 1 93 ? -6.086 -0.344 -16.125 1 89.94 93 PHE A CA 1
ATOM 721 C C . PHE A 1 93 ? -6.738 -0.01 -17.469 1 89.94 93 PHE A C 1
ATOM 723 O O . PHE A 1 93 ? -6.242 0.835 -18.219 1 89.94 93 PHE A O 1
ATOM 730 N N . GLY A 1 94 ? -7.879 -0.635 -17.812 1 80.56 94 GLY A N 1
ATOM 731 C CA . GLY A 1 94 ? -8.633 -0.331 -19.016 1 80.56 94 GLY A CA 1
ATOM 732 C C . GLY A 1 94 ? -8.062 -0.98 -20.266 1 80.56 94 GLY A C 1
ATOM 733 O O . GLY A 1 94 ? -8.523 -0.715 -21.375 1 80.56 94 GLY A O 1
ATOM 734 N N . ALA A 1 95 ? -7.07 -1.739 -20.141 1 75.38 95 ALA A N 1
ATOM 735 C CA . ALA A 1 95 ? -6.473 -2.381 -21.297 1 75.38 95 ALA A CA 1
ATOM 736 C C . ALA A 1 95 ? -7.211 -3.666 -21.656 1 75.38 95 ALA A C 1
ATOM 738 O O . ALA A 1 95 ? -7.695 -4.379 -20.781 1 75.38 95 ALA A O 1
ATOM 739 N N . ASN A 1 96 ? -7.383 -3.863 -22.906 1 82.5 96 ASN A N 1
ATOM 740 C CA . ASN A 1 96 ? -7.961 -5.129 -23.359 1 82.5 96 ASN A CA 1
ATOM 741 C C . ASN A 1 96 ? -7 -6.293 -23.125 1 82.5 96 ASN A C 1
ATOM 743 O O . ASN A 1 96 ? -5.789 -6.152 -23.312 1 82.5 96 ASN A O 1
ATOM 747 N N . THR A 1 97 ? -7.555 -7.371 -22.641 1 92.62 97 THR A N 1
ATOM 748 C CA . THR A 1 97 ? -6.75 -8.562 -22.375 1 92.62 97 THR A CA 1
ATOM 749 C C . THR A 1 97 ? -7.105 -9.688 -23.344 1 92.62 97 THR A C 1
ATOM 751 O O . THR A 1 97 ? -8.242 -9.773 -23.797 1 92.62 97 THR A O 1
ATOM 754 N N . ILE A 1 98 ? -6.125 -10.43 -23.766 1 95.12 98 ILE A N 1
ATOM 755 C CA . ILE A 1 98 ? -6.262 -11.656 -24.531 1 95.12 98 ILE A CA 1
ATOM 756 C C . ILE A 1 98 ? -6.008 -12.867 -23.641 1 95.12 98 ILE A C 1
ATOM 758 O O . ILE A 1 98 ? -4.953 -12.969 -23.016 1 95.12 98 ILE A O 1
ATOM 762 N N . GLU A 1 99 ? -6.98 -13.773 -23.578 1 96.5 99 GLU A N 1
ATOM 763 C CA . GLU A 1 99 ? -6.84 -14.938 -22.703 1 96.5 99 GLU A CA 1
ATOM 764 C C . GLU A 1 99 ? -6.305 -16.141 -23.484 1 96.5 99 GLU A C 1
ATOM 766 O O . GLU A 1 99 ? -6.695 -16.375 -24.625 1 96.5 99 GLU A O 1
ATOM 771 N N . VAL A 1 100 ? -5.395 -16.828 -22.891 1 97.69 100 VAL A N 1
ATOM 772 C CA . VAL A 1 100 ? -4.824 -18.016 -23.531 1 97.69 100 VAL A CA 1
ATOM 773 C C . VAL A 1 100 ? -4.887 -19.203 -22.562 1 97.69 100 VAL A C 1
ATOM 775 O O . VAL A 1 100 ? -4.848 -19.016 -21.344 1 97.69 100 VAL A O 1
ATOM 778 N N . ASP A 1 101 ? -5 -20.406 -23.078 1 97.75 101 ASP A N 1
ATOM 779 C CA . ASP A 1 101 ? -4.988 -21.672 -22.359 1 97.75 101 ASP A CA 1
ATOM 780 C C . ASP A 1 101 ? -3.578 -22.25 -22.266 1 97.75 101 ASP A C 1
ATOM 782 O O . ASP A 1 101 ? -3.047 -22.75 -23.266 1 97.75 101 ASP A O 1
ATOM 786 N N . VAL A 1 102 ? -3.006 -22.281 -21.078 1 97.06 102 VAL A N 1
ATOM 787 C CA . VAL A 1 102 ? -1.599 -22.641 -20.938 1 97.06 102 VAL A CA 1
ATOM 788 C C . VAL A 1 102 ? -1.418 -24.141 -21.234 1 97.06 102 VAL A C 1
ATOM 790 O O . VAL A 1 102 ? -0.295 -24.609 -21.438 1 97.06 102 VAL A O 1
ATOM 793 N N . THR A 1 103 ? -2.502 -24.922 -21.234 1 96.31 103 THR A N 1
ATOM 794 C CA . THR A 1 103 ? -2.42 -26.344 -21.531 1 96.31 103 THR A CA 1
ATOM 795 C C . THR A 1 103 ? -2.367 -26.578 -23.047 1 96.31 103 THR A C 1
ATOM 797 O O . THR A 1 103 ? -2.211 -27.719 -23.484 1 96.31 103 THR A O 1
ATOM 800 N N . LYS A 1 104 ? -2.477 -25.547 -23.844 1 97.62 104 LYS A N 1
ATOM 801 C CA . LYS A 1 104 ? -2.436 -25.625 -25.312 1 97.62 104 LYS A CA 1
ATOM 802 C C . LYS A 1 104 ? -1.342 -24.734 -25.875 1 97.62 104 LYS A C 1
ATOM 804 O O . LYS A 1 104 ? -1.635 -23.719 -26.516 1 97.62 104 LYS A O 1
ATOM 809 N N . PRO A 1 105 ? -0.135 -25.188 -25.781 1 97.75 105 PRO A N 1
ATOM 810 C CA . PRO A 1 105 ? 0.998 -24.359 -26.219 1 97.75 105 PRO A CA 1
ATOM 811 C C . PRO A 1 105 ? 0.873 -23.875 -27.656 1 97.75 105 PRO A C 1
ATOM 813 O O . PRO A 1 105 ? 1.2 -22.734 -27.969 1 97.75 105 PRO A O 1
ATOM 816 N N . ASN A 1 106 ? 0.411 -24.719 -28.562 1 98 106 ASN A N 1
ATOM 817 C CA . ASN A 1 106 ? 0.279 -24.344 -29.969 1 98 106 ASN A CA 1
ATOM 818 C C . ASN A 1 106 ? -0.74 -23.219 -30.156 1 98 106 ASN A C 1
ATOM 820 O O . ASN A 1 106 ? -0.565 -22.359 -31.016 1 98 106 ASN A O 1
ATOM 824 N N . SER A 1 107 ? -1.771 -23.25 -29.391 1 97.94 107 SER A N 1
ATOM 825 C CA . SER A 1 107 ? -2.775 -22.188 -29.453 1 97.94 107 SER A CA 1
ATOM 826 C C . SER A 1 107 ? -2.197 -20.859 -29 1 97.94 107 SER A C 1
ATOM 828 O O . SER A 1 107 ? -2.574 -19.797 -29.516 1 97.94 107 SER A O 1
ATOM 830 N N . ILE A 1 108 ? -1.324 -20.859 -28.031 1 98.44 108 ILE A N 1
ATOM 831 C CA . ILE A 1 108 ? -0.671 -19.641 -27.562 1 98.44 108 ILE A CA 1
ATOM 832 C C . ILE A 1 108 ? 0.209 -19.062 -28.672 1 98.44 108 ILE A C 1
ATOM 834 O O . ILE A 1 108 ? 0.152 -17.859 -28.953 1 98.44 108 ILE A O 1
ATOM 838 N N . ILE A 1 109 ? 0.97 -19.938 -29.312 1 98.38 109 ILE A N 1
ATOM 839 C CA . ILE A 1 109 ? 1.852 -19.516 -30.406 1 98.38 109 ILE A CA 1
ATOM 840 C C . ILE A 1 109 ? 1.026 -18.906 -31.531 1 98.38 109 ILE A C 1
ATOM 842 O O . ILE A 1 109 ? 1.386 -17.859 -32.062 1 98.38 109 ILE A O 1
ATOM 846 N N . GLN A 1 110 ? -0.05 -19.562 -31.828 1 97.88 110 GLN A N 1
ATOM 847 C CA . GLN A 1 110 ? -0.927 -19.047 -32.875 1 97.88 110 GLN A CA 1
ATOM 848 C C . GLN A 1 110 ? -1.474 -17.672 -32.531 1 97.88 110 GLN A C 1
ATOM 850 O O . GLN A 1 110 ? -1.586 -16.797 -33.406 1 97.88 110 GLN A O 1
ATOM 855 N N . GLN A 1 111 ? -1.876 -17.5 -31.297 1 97.25 111 GLN A N 1
ATOM 856 C CA . GLN A 1 111 ? -2.383 -16.203 -30.844 1 97.25 111 GLN A CA 1
ATOM 857 C C . GLN A 1 111 ? -1.332 -15.117 -31.031 1 97.25 111 GLN A C 1
ATOM 859 O O . GLN A 1 111 ? -1.653 -14 -31.453 1 97.25 111 GLN A O 1
ATOM 864 N N . PHE A 1 112 ? -0.089 -15.359 -30.719 1 97.5 112 PHE A N 1
ATOM 865 C CA . PHE A 1 112 ? 0.993 -14.398 -30.891 1 97.5 112 PHE A CA 1
ATOM 866 C C . PHE A 1 112 ? 1.227 -14.109 -32.375 1 97.5 112 PHE A C 1
ATOM 868 O O . PHE A 1 112 ? 1.562 -12.984 -32.75 1 97.5 112 PHE A O 1
ATOM 875 N N . GLN A 1 113 ? 1.074 -15.148 -33.188 1 97.38 113 GLN A N 1
ATOM 876 C CA . GLN A 1 113 ? 1.166 -14.953 -34.656 1 97.38 113 GLN A CA 1
ATOM 877 C C . GLN A 1 113 ? 0.072 -14.008 -35.125 1 97.38 113 GLN A C 1
ATOM 879 O O . GLN A 1 113 ? 0.325 -13.148 -35.969 1 97.38 113 GLN A O 1
ATOM 884 N N . VAL A 1 114 ? -1.061 -14.188 -34.625 1 96.88 114 VAL A N 1
ATOM 885 C CA . VAL A 1 114 ? -2.193 -13.352 -35 1 96.88 114 VAL A CA 1
ATOM 886 C C . VAL A 1 114 ? -1.902 -11.898 -34.625 1 96.88 114 VAL A C 1
ATOM 888 O O . VAL A 1 114 ? -2.145 -10.984 -35.406 1 96.88 114 VAL A O 1
ATOM 891 N N . ILE A 1 115 ? -1.351 -11.664 -33.469 1 94.88 115 ILE A N 1
ATOM 892 C CA . ILE A 1 115 ? -1.015 -10.328 -33 1 94.88 115 ILE A CA 1
ATOM 893 C C . ILE A 1 115 ? 0.052 -9.719 -33.906 1 94.88 115 ILE A C 1
ATOM 895 O O . ILE A 1 115 ? -0.051 -8.555 -34.281 1 94.88 115 ILE A O 1
ATOM 899 N N . LYS A 1 116 ? 1.047 -10.461 -34.219 1 95.12 116 LYS A N 1
ATOM 900 C CA . LYS A 1 116 ? 2.137 -10.008 -35.062 1 95.12 116 LYS A CA 1
ATOM 901 C C . LYS A 1 116 ? 1.611 -9.555 -36.438 1 95.12 116 LYS A C 1
ATOM 903 O O . LYS A 1 116 ? 2.15 -8.617 -37.031 1 95.12 116 LYS A O 1
ATOM 908 N N . ASN A 1 117 ? 0.562 -10.18 -36.812 1 94.88 117 ASN A N 1
ATOM 909 C CA . ASN A 1 117 ? -0.017 -9.875 -38.125 1 94.88 117 ASN A CA 1
ATOM 910 C C . ASN A 1 117 ? -1.06 -8.758 -38.031 1 94.88 117 ASN A C 1
ATOM 912 O O . ASN A 1 117 ? -1.727 -8.445 -39.031 1 94.88 117 ASN A O 1
ATOM 916 N N . GLY A 1 118 ? -1.264 -8.203 -36.844 1 90.5 118 GLY A N 1
ATOM 917 C CA . GLY A 1 118 ? -2.121 -7.043 -36.656 1 90.5 118 GLY A CA 1
ATOM 918 C C . GLY A 1 118 ? -3.512 -7.398 -36.156 1 90.5 118 GLY A C 1
ATOM 919 O O . GLY A 1 118 ? -4.402 -6.551 -36.156 1 90.5 118 GLY A O 1
ATOM 920 N N . GLY A 1 119 ? -3.668 -8.641 -35.844 1 87.75 119 GLY A N 1
ATOM 921 C CA . GLY A 1 119 ? -4.945 -9.086 -35.312 1 87.75 119 GLY A CA 1
ATOM 922 C C . GLY A 1 119 ? -5.012 -9.031 -33.812 1 87.75 119 GLY A C 1
ATOM 923 O O . GLY A 1 119 ? -4.055 -9.414 -33.125 1 87.75 119 GLY A O 1
ATOM 924 N N . PHE A 1 120 ? -6.18 -8.547 -33.219 1 80.56 120 PHE A N 1
ATOM 925 C CA . PHE A 1 120 ? -6.508 -8.57 -31.797 1 80.56 120 PHE A CA 1
ATOM 926 C C . PHE A 1 120 ? -5.469 -7.812 -30.984 1 80.56 120 PHE A C 1
ATOM 928 O O . PHE A 1 120 ? -5.094 -8.234 -29.891 1 80.56 120 PHE A O 1
ATOM 935 N N . GLY A 1 121 ? -4.922 -6.852 -31.578 1 81.25 121 GLY A N 1
ATOM 936 C CA . GLY A 1 121 ? -3.926 -6.031 -30.906 1 81.25 121 GLY A CA 1
ATOM 937 C C . GLY A 1 121 ? -3.146 -5.141 -31.844 1 81.25 121 GLY A C 1
ATOM 938 O O . GLY A 1 121 ? -3.5 -5.02 -33.031 1 81.25 121 GLY A O 1
ATOM 939 N N . ASN A 1 122 ? -2.203 -4.48 -31.312 1 86.25 122 ASN A N 1
ATOM 940 C CA . ASN A 1 122 ? -1.291 -3.641 -32.094 1 86.25 122 ASN A CA 1
ATOM 941 C C . ASN A 1 122 ? 0.033 -4.352 -32.344 1 86.25 122 ASN A C 1
ATOM 943 O O . ASN A 1 122 ? 0.756 -4.699 -31.422 1 86.25 122 ASN A O 1
ATOM 947 N N . LYS A 1 123 ? 0.344 -4.555 -33.625 1 87 123 LYS A N 1
ATOM 948 C CA . LYS A 1 123 ? 1.519 -5.312 -34.031 1 87 123 LYS A CA 1
ATOM 949 C C . LYS A 1 123 ? 2.805 -4.641 -33.562 1 87 123 LYS A C 1
ATOM 951 O O . LYS A 1 123 ? 3.836 -5.301 -33.406 1 87 123 LYS A O 1
ATOM 956 N N . ASP A 1 124 ? 2.705 -3.412 -33.344 1 89.88 124 ASP A N 1
ATOM 957 C CA . ASP A 1 124 ? 3.902 -2.67 -32.969 1 89.88 124 ASP A CA 1
ATOM 958 C C . ASP A 1 124 ? 3.967 -2.477 -31.438 1 89.88 124 ASP A C 1
ATOM 960 O O . ASP A 1 124 ? 4.941 -1.927 -30.922 1 89.88 124 ASP A O 1
ATOM 964 N N . ALA A 1 125 ? 2.99 -3.057 -30.75 1 91.88 125 ALA A N 1
ATOM 965 C CA . ALA A 1 125 ? 2.902 -2.859 -29.297 1 91.88 125 ALA A CA 1
ATOM 966 C C . ALA A 1 125 ? 3.773 -3.867 -28.562 1 91.88 125 ALA A C 1
ATOM 968 O O . ALA A 1 125 ? 4.109 -4.926 -29.094 1 91.88 125 ALA A O 1
ATOM 969 N N . THR A 1 126 ? 4.215 -3.428 -27.391 1 94.31 126 THR A N 1
ATOM 970 C CA . THR A 1 126 ? 4.836 -4.371 -26.453 1 94.31 126 THR A CA 1
ATOM 971 C C . THR A 1 126 ? 3.824 -5.406 -25.984 1 94.31 126 THR A C 1
ATOM 973 O O . THR A 1 126 ? 2.703 -5.059 -25.609 1 94.31 126 THR A O 1
ATOM 976 N N . ASN A 1 127 ? 4.219 -6.672 -26.094 1 95.69 127 ASN A N 1
ATOM 977 C CA . ASN A 1 127 ? 3.4 -7.734 -25.516 1 95.69 127 ASN A CA 1
ATOM 978 C C . ASN A 1 127 ? 3.76 -7.992 -24.062 1 95.69 127 ASN A C 1
ATOM 980 O O . ASN A 1 127 ? 4.941 -8.055 -23.703 1 95.69 127 ASN A O 1
ATOM 984 N N . ILE A 1 128 ? 2.768 -8.047 -23.203 1 97.25 128 ILE A N 1
ATOM 985 C CA . ILE A 1 128 ? 2.92 -8.484 -21.812 1 97.25 128 ILE A CA 1
ATOM 986 C C . ILE A 1 128 ? 2.172 -9.797 -21.609 1 97.25 128 ILE A C 1
ATOM 988 O O . ILE A 1 128 ? 0.953 -9.859 -21.781 1 97.25 128 ILE A O 1
ATOM 992 N N . LEU A 1 129 ? 2.887 -10.852 -21.328 1 98.25 129 LEU A N 1
ATOM 993 C CA . LEU A 1 129 ? 2.307 -12.148 -21 1 98.25 129 LEU A CA 1
ATOM 994 C C . LEU A 1 129 ? 2.314 -12.383 -19.484 1 98.25 129 LEU A C 1
ATOM 996 O O . LEU A 1 129 ? 3.379 -12.414 -18.875 1 98.25 129 LEU A O 1
ATOM 1000 N N . PHE A 1 130 ? 1.134 -12.508 -18.891 1 98.69 130 PHE A N 1
ATOM 1001 C CA . PHE A 1 130 ? 0.996 -12.789 -17.469 1 98.69 130 PHE A CA 1
ATOM 1002 C C . PHE A 1 130 ? 0.457 -14.203 -17.25 1 98.69 130 PHE A C 1
ATOM 1004 O O . PHE A 1 130 ? -0.663 -14.516 -17.656 1 98.69 130 PHE A O 1
ATOM 1011 N N . VAL A 1 131 ? 1.212 -15.047 -16.578 1 98.69 131 VAL A N 1
ATOM 1012 C CA . VAL A 1 131 ? 0.793 -16.406 -16.281 1 98.69 131 VAL A CA 1
ATOM 1013 C C . VAL A 1 131 ? 1.166 -16.781 -14.852 1 98.69 131 VAL A C 1
ATOM 1015 O O . VAL A 1 131 ? 1.854 -16.016 -14.164 1 98.69 131 VAL A O 1
ATOM 1018 N N . GLU A 1 132 ? 0.631 -17.844 -14.352 1 98.62 132 GLU A N 1
ATOM 1019 C CA . GLU A 1 132 ? 1.086 -18.5 -13.125 1 98.62 132 GLU A CA 1
ATOM 1020 C C . GLU A 1 132 ? 1.935 -19.719 -13.438 1 98.62 132 GLU A C 1
ATOM 1022 O O . GLU A 1 132 ? 1.652 -20.453 -14.391 1 98.62 132 GLU A O 1
ATOM 1027 N N . SER A 1 133 ? 3.055 -19.906 -12.727 1 98.12 133 SER A N 1
ATOM 1028 C CA . SER A 1 133 ? 3.871 -21.094 -12.953 1 98.12 133 SER A CA 1
ATOM 1029 C C . SER A 1 133 ? 3.049 -22.359 -12.805 1 98.12 133 SER A C 1
ATOM 1031 O O . SER A 1 133 ? 3.215 -23.312 -13.57 1 98.12 133 SER A O 1
ATOM 1033 N N . SER A 1 134 ? 2.227 -22.375 -11.867 1 97.25 134 SER A N 1
ATOM 1034 C CA . SER A 1 134 ? 1.183 -23.359 -11.609 1 97.25 134 SER A CA 1
ATOM 1035 C C . SER A 1 134 ? -0.146 -22.688 -11.281 1 97.25 134 SER A C 1
ATOM 1037 O O . SER A 1 134 ? -0.26 -22 -10.273 1 97.25 134 SER A O 1
ATOM 1039 N N . SER A 1 135 ? -1.093 -22.953 -12.133 1 95.5 135 SER A N 1
ATOM 1040 C CA . SER A 1 135 ? -2.303 -22.141 -12.125 1 95.5 135 SER A CA 1
ATOM 1041 C C . SER A 1 135 ? -3.18 -22.469 -10.922 1 95.5 135 SER A C 1
ATOM 1043 O O . SER A 1 135 ? -3.113 -23.562 -10.375 1 95.5 135 SER A O 1
ATOM 1045 N N . ASN A 1 136 ? -3.879 -21.578 -10.414 1 90.44 136 ASN A N 1
ATOM 1046 C CA . ASN A 1 136 ? -4.953 -21.703 -9.438 1 90.44 136 ASN A CA 1
ATOM 1047 C C . ASN A 1 136 ? -6.324 -21.75 -10.109 1 90.44 136 ASN A C 1
ATOM 1049 O O . ASN A 1 136 ? -6.695 -20.812 -10.82 1 90.44 136 ASN A O 1
ATOM 1053 N N . PRO A 1 137 ? -7.051 -22.734 -10.047 1 88.5 137 PRO A N 1
ATOM 1054 C CA . PRO A 1 137 ? -6.957 -23.766 -9 1 88.5 137 PRO A CA 1
ATOM 1055 C C . PRO A 1 137 ? -6.406 -25.094 -9.523 1 88.5 137 PRO A C 1
ATOM 1057 O O . PRO A 1 137 ? -6.051 -25.969 -8.734 1 88.5 137 PRO A O 1
ATOM 1060 N N . ASN A 1 138 ? -6.238 -25.266 -10.773 1 90.31 138 ASN A N 1
ATOM 1061 C CA . ASN A 1 138 ? -6.102 -26.625 -11.305 1 90.31 138 ASN A CA 1
ATOM 1062 C C . ASN A 1 138 ? -4.645 -27.078 -11.312 1 90.31 138 ASN A C 1
ATOM 1064 O O . ASN A 1 138 ? -4.359 -28.25 -11.531 1 90.31 138 ASN A O 1
ATOM 1068 N N . GLY A 1 139 ? -3.768 -26.156 -11.086 1 94.94 139 GLY A N 1
ATOM 1069 C CA . GLY A 1 139 ? -2.363 -26.531 -11.031 1 94.94 139 GLY A CA 1
ATOM 1070 C C . GLY A 1 139 ? -1.752 -26.766 -12.398 1 94.94 139 GLY A C 1
ATOM 1071 O O . GLY A 1 139 ? -0.768 -27.5 -12.531 1 94.94 139 GLY A O 1
ATOM 1072 N N . ASN A 1 140 ? -2.381 -26.188 -13.445 1 96.56 140 ASN A N 1
ATOM 1073 C CA . ASN A 1 140 ? -1.784 -26.281 -14.773 1 96.56 140 ASN A CA 1
ATOM 1074 C C . ASN A 1 140 ? -0.448 -25.547 -14.836 1 96.56 140 ASN A C 1
ATOM 1076 O O . ASN A 1 140 ? -0.301 -24.469 -14.266 1 96.56 140 ASN A O 1
ATOM 1080 N N . ILE A 1 141 ? 0.498 -26.203 -15.469 1 98 141 ILE A N 1
ATOM 1081 C CA . ILE A 1 141 ? 1.847 -25.656 -15.516 1 98 141 ILE A CA 1
ATOM 1082 C C . ILE A 1 141 ? 2.078 -24.969 -16.859 1 98 141 ILE A C 1
ATOM 1084 O O . ILE A 1 141 ? 1.741 -25.516 -17.906 1 98 141 ILE A O 1
ATOM 1088 N N . PHE A 1 142 ? 2.557 -23.766 -16.859 1 98.06 142 PHE A N 1
ATOM 1089 C CA . PHE A 1 142 ? 2.922 -23.047 -18.062 1 98.06 142 PHE A CA 1
ATOM 1090 C C . PHE A 1 142 ? 4.07 -23.75 -18.781 1 98.06 142 PHE A C 1
ATOM 1092 O O . PHE A 1 142 ? 5.07 -24.109 -18.156 1 98.06 142 PHE A O 1
ATOM 1099 N N . PRO A 1 143 ? 3.947 -24 -20.125 1 98.12 143 PRO A N 1
ATOM 1100 C CA . PRO A 1 143 ? 5.039 -24.625 -20.891 1 98.12 143 PRO A CA 1
ATOM 1101 C C . PRO A 1 143 ? 6.137 -23.625 -21.266 1 98.12 143 PRO A C 1
ATOM 1103 O O . PRO A 1 143 ? 6.121 -23.078 -22.359 1 98.12 143 PRO A O 1
ATOM 1106 N N . PHE A 1 144 ? 7.113 -23.484 -20.469 1 98 144 PHE A N 1
ATOM 1107 C CA . PHE A 1 144 ? 8.148 -22.469 -20.594 1 98 144 PHE A CA 1
ATOM 1108 C C . PHE A 1 144 ? 8.922 -22.656 -21.906 1 98 144 PHE A C 1
ATOM 1110 O O . PHE A 1 144 ? 9.531 -21.703 -22.406 1 98 144 PHE A O 1
ATOM 1117 N N . GLU A 1 145 ? 8.953 -23.812 -22.562 1 97 145 GLU A N 1
ATOM 1118 C CA . GLU A 1 145 ? 9.734 -24.109 -23.75 1 97 145 GLU A CA 1
ATOM 1119 C C . GLU A 1 145 ? 9.25 -23.297 -24.953 1 97 145 GLU A C 1
ATOM 1121 O O . GLU A 1 145 ? 9.953 -23.172 -25.953 1 97 145 GLU A O 1
ATOM 1126 N N . ILE A 1 146 ? 8.055 -22.719 -24.875 1 98.25 146 ILE A N 1
ATOM 1127 C CA . ILE A 1 146 ? 7.523 -21.984 -26.016 1 98.25 146 ILE A CA 1
ATOM 1128 C C . ILE A 1 146 ? 8 -20.531 -25.984 1 98.25 146 ILE A C 1
ATOM 1130 O O . ILE A 1 146 ? 7.828 -19.797 -26.953 1 98.25 146 ILE A O 1
ATOM 1134 N N . LEU A 1 147 ? 8.594 -20.094 -24.859 1 98.31 147 LEU A N 1
ATOM 1135 C CA . LEU A 1 147 ? 8.922 -18.688 -24.641 1 98.31 147 LEU A CA 1
ATOM 1136 C C . LEU A 1 147 ? 9.852 -18.172 -25.734 1 98.31 147 LEU A C 1
ATOM 1138 O O . LEU A 1 147 ? 9.664 -17.062 -26.234 1 98.31 147 LEU A O 1
ATOM 1142 N N . PRO A 1 148 ? 10.898 -18.906 -26.203 1 98.06 148 PRO A N 1
ATOM 1143 C CA . PRO A 1 148 ? 11.734 -18.422 -27.297 1 98.06 148 PRO A CA 1
ATOM 1144 C C . PRO A 1 148 ? 10.93 -18.109 -28.547 1 98.06 148 PRO A C 1
ATOM 1146 O O . PRO A 1 148 ? 11.172 -17.078 -29.203 1 98.06 148 PRO A O 1
ATOM 1149 N N . LYS A 1 149 ? 10.023 -18.938 -28.875 1 98.38 149 LYS A N 1
ATOM 1150 C CA . LYS A 1 149 ? 9.18 -18.703 -30.031 1 98.38 149 LYS A CA 1
ATOM 1151 C C . LYS A 1 149 ? 8.305 -17.469 -29.844 1 98.38 149 LYS A C 1
ATOM 1153 O O . LYS A 1 149 ? 8.148 -16.656 -30.766 1 98.38 149 LYS A O 1
ATOM 1158 N N . LEU A 1 150 ? 7.656 -17.312 -28.688 1 98.5 150 LEU A N 1
ATOM 1159 C CA . LEU A 1 150 ? 6.832 -16.141 -28.406 1 98.5 150 LEU A CA 1
ATOM 1160 C C . LEU A 1 150 ? 7.645 -14.859 -28.531 1 98.5 150 LEU A C 1
ATOM 1162 O O . LEU A 1 150 ? 7.137 -13.844 -29 1 98.5 150 LEU A O 1
ATOM 1166 N N . ARG A 1 151 ? 8.867 -14.883 -28.078 1 98 151 ARG A N 1
ATOM 1167 C CA . ARG A 1 151 ? 9.75 -13.719 -28.172 1 98 151 ARG A CA 1
ATOM 1168 C C . ARG A 1 151 ? 10.055 -13.383 -29.625 1 98 151 ARG A C 1
ATOM 1170 O O . ARG A 1 151 ? 10.109 -12.203 -29.984 1 98 151 ARG A O 1
ATOM 1177 N N . GLN A 1 152 ? 10.266 -14.406 -30.469 1 97.62 152 GLN A N 1
ATOM 1178 C CA . GLN A 1 152 ? 10.508 -14.195 -31.891 1 97.62 152 GLN A CA 1
ATOM 1179 C C . GLN A 1 152 ? 9.305 -13.547 -32.562 1 97.62 152 GLN A C 1
ATOM 1181 O O . GLN A 1 152 ? 9.453 -12.75 -33.5 1 97.62 152 GLN A O 1
ATOM 1186 N N . LEU A 1 153 ? 8.188 -13.844 -32.062 1 97.5 153 LEU A N 1
ATOM 1187 C CA . LEU A 1 153 ? 6.953 -13.375 -32.688 1 97.5 153 LEU A CA 1
ATOM 1188 C C . LEU A 1 153 ? 6.566 -12 -32.156 1 97.5 153 LEU A C 1
ATOM 1190 O O . LEU A 1 153 ? 5.574 -11.422 -32.594 1 97.5 153 LEU A O 1
ATOM 1194 N N . SER A 1 154 ? 7.305 -11.461 -31.219 1 96 154 SER A N 1
ATOM 1195 C CA . SER A 1 154 ? 7 -10.18 -30.594 1 96 154 SER A CA 1
ATOM 1196 C C . SER A 1 154 ? 8.102 -9.156 -30.844 1 96 154 SER A C 1
ATOM 1198 O O . SER A 1 154 ? 9.281 -9.508 -30.875 1 96 154 SER A O 1
ATOM 1200 N N . LYS A 1 155 ? 7.77 -7.898 -31.094 1 92.81 155 LYS A N 1
ATOM 1201 C CA . LYS A 1 155 ? 8.781 -6.852 -31.109 1 92.81 155 LYS A CA 1
ATOM 1202 C C . LYS A 1 155 ? 9.469 -6.727 -29.75 1 92.81 155 LYS A C 1
ATOM 1204 O O . LYS A 1 155 ? 10.695 -6.59 -29.672 1 92.81 155 LYS A O 1
ATOM 1209 N N . LYS A 1 156 ? 8.703 -6.711 -28.734 1 95.25 156 LYS A N 1
ATOM 1210 C CA . LYS A 1 156 ? 9.102 -6.719 -27.328 1 95.25 156 LYS A CA 1
ATOM 1211 C C . LYS A 1 156 ? 8.125 -7.527 -26.484 1 95.25 156 LYS A C 1
ATOM 1213 O O . LYS A 1 156 ? 6.91 -7.473 -26.703 1 95.25 156 LYS A O 1
ATOM 1218 N N . LEU A 1 157 ? 8.695 -8.352 -25.609 1 97.06 157 LEU A N 1
ATOM 1219 C CA . LEU A 1 157 ? 7.852 -9.203 -24.766 1 97.06 157 LEU A CA 1
ATOM 1220 C C . LEU A 1 157 ? 8.32 -9.172 -23.312 1 97.06 157 LEU A C 1
ATOM 1222 O O . LEU A 1 157 ? 9.508 -9.367 -23.047 1 97.06 157 LEU A O 1
ATOM 1226 N N . TYR A 1 158 ? 7.434 -8.812 -22.406 1 97.94 158 TYR A N 1
ATOM 1227 C CA . TYR A 1 158 ? 7.641 -9.062 -20.984 1 97.94 158 TYR A CA 1
ATOM 1228 C C . TYR A 1 158 ? 6.848 -10.273 -20.516 1 97.94 158 TYR A C 1
ATOM 1230 O O . TYR A 1 158 ? 5.633 -10.352 -20.719 1 97.94 158 TYR A O 1
ATOM 1238 N N . VAL A 1 159 ? 7.551 -11.211 -19.953 1 98.69 159 VAL A N 1
ATOM 1239 C CA . VAL A 1 159 ? 6.902 -12.375 -19.359 1 98.69 159 VAL A CA 1
ATOM 1240 C C . VAL A 1 159 ? 6.875 -12.227 -17.844 1 98.69 159 VAL A C 1
ATOM 1242 O O . VAL A 1 159 ? 7.922 -12.188 -17.188 1 98.69 159 VAL A O 1
ATOM 1245 N N . VAL A 1 160 ? 5.691 -12.109 -17.266 1 98.88 160 VAL A N 1
ATOM 1246 C CA . VAL A 1 160 ? 5.461 -12.023 -15.836 1 98.88 160 VAL A CA 1
ATOM 1247 C C . VAL A 1 160 ? 4.891 -13.336 -15.312 1 98.88 160 VAL A C 1
ATOM 1249 O O . VAL A 1 160 ? 3.863 -13.812 -15.805 1 98.88 160 VAL A O 1
ATOM 1252 N N . VAL A 1 161 ? 5.52 -13.914 -14.297 1 98.88 161 VAL A N 1
ATOM 1253 C CA . VAL A 1 161 ? 5.074 -15.195 -13.766 1 98.88 161 VAL A CA 1
ATOM 1254 C C . VAL A 1 161 ? 4.762 -15.047 -12.273 1 98.88 161 VAL A C 1
ATOM 1256 O O . VAL A 1 161 ? 5.629 -14.664 -11.484 1 98.88 161 VAL A O 1
ATOM 1259 N N . ASP A 1 162 ? 3.525 -15.25 -11.883 1 98.81 162 ASP A N 1
ATOM 1260 C CA . ASP A 1 162 ? 3.184 -15.469 -10.477 1 98.81 162 ASP A CA 1
ATOM 1261 C C . ASP A 1 162 ? 3.609 -16.859 -10.016 1 98.81 162 ASP A C 1
ATOM 1263 O O . ASP A 1 162 ? 3.045 -17.859 -10.453 1 98.81 162 ASP A O 1
ATOM 1267 N N . ASN A 1 163 ? 4.582 -16.906 -9.172 1 98.56 163 ASN A N 1
ATOM 1268 C CA . ASN A 1 163 ? 5.176 -18.172 -8.758 1 98.56 163 ASN A CA 1
ATOM 1269 C C . ASN A 1 163 ? 4.781 -18.531 -7.332 1 98.56 163 ASN A C 1
ATOM 1271 O O . ASN A 1 163 ? 5.512 -19.25 -6.645 1 98.56 163 ASN A O 1
ATOM 1275 N N . THR A 1 164 ? 3.631 -18.094 -6.875 1 97.81 164 THR A N 1
ATOM 1276 C CA . THR A 1 164 ? 3.16 -18.203 -5.5 1 97.81 164 THR A CA 1
ATOM 1277 C C . THR A 1 164 ? 3.025 -19.672 -5.098 1 97.81 164 THR A C 1
ATOM 1279 O O . THR A 1 164 ? 3.451 -20.062 -4.012 1 97.81 164 THR A O 1
ATOM 1282 N N . TRP A 1 165 ? 2.527 -20.531 -5.969 1 96.69 165 TRP A N 1
ATOM 1283 C CA . TRP A 1 165 ? 2.254 -21.922 -5.617 1 96.69 165 TRP A CA 1
ATOM 1284 C C . TRP A 1 165 ? 3.551 -22.719 -5.488 1 96.69 165 TRP A C 1
ATOM 1286 O O . TRP A 1 165 ? 3.637 -23.641 -4.688 1 96.69 165 TRP A O 1
ATOM 1296 N N . LEU A 1 166 ? 4.516 -22.375 -6.297 1 97.19 166 LEU A N 1
ATOM 1297 C CA . LEU A 1 166 ? 5.68 -23.25 -6.398 1 97.19 166 LEU A CA 1
ATOM 1298 C C . LEU A 1 166 ? 6.859 -22.672 -5.621 1 97.19 166 LEU A C 1
ATOM 1300 O O . LEU A 1 166 ? 7.773 -23.406 -5.242 1 97.19 166 LEU A O 1
ATOM 1304 N N . THR A 1 167 ? 6.867 -21.359 -5.328 1 96.88 167 THR A N 1
ATOM 1305 C CA . THR A 1 167 ? 8.008 -20.688 -4.723 1 96.88 167 THR A CA 1
ATOM 1306 C C . THR A 1 167 ? 9.281 -20.938 -5.535 1 96.88 167 THR A C 1
ATOM 1308 O O . THR A 1 167 ? 9.242 -21.641 -6.547 1 96.88 167 THR A O 1
ATOM 1311 N N . HIS A 1 168 ? 10.406 -20.344 -5.074 1 95.69 168 HIS A N 1
ATOM 1312 C CA . HIS A 1 168 ? 11.672 -20.531 -5.766 1 95.69 168 HIS A CA 1
ATOM 1313 C C . HIS A 1 168 ? 12.227 -21.938 -5.516 1 95.69 168 HIS A C 1
ATOM 1315 O O . HIS A 1 168 ? 13.117 -22.391 -6.227 1 95.69 168 HIS A O 1
ATOM 1321 N N . ILE A 1 169 ? 11.711 -22.625 -4.543 1 95.06 169 ILE A N 1
ATOM 1322 C CA . ILE A 1 169 ? 12.211 -23.938 -4.164 1 95.06 169 ILE A CA 1
ATOM 1323 C C . ILE A 1 169 ? 11.812 -24.969 -5.223 1 95.06 169 ILE A C 1
ATOM 1325 O O . ILE A 1 169 ? 12.633 -25.781 -5.648 1 95.06 169 ILE A O 1
ATOM 1329 N N . ILE A 1 170 ? 10.609 -24.906 -5.617 1 96 170 ILE A N 1
ATOM 1330 C CA . ILE A 1 170 ? 10.094 -25.906 -6.543 1 96 170 ILE A CA 1
ATOM 1331 C C . ILE A 1 170 ? 10.43 -25.516 -7.977 1 96 170 ILE A C 1
ATOM 1333 O O . ILE A 1 170 ? 10.828 -26.359 -8.781 1 96 170 ILE A O 1
ATOM 1337 N N . LEU A 1 171 ? 10.305 -24.266 -8.289 1 96.44 171 LEU A N 1
ATOM 1338 C CA . LEU A 1 171 ? 10.594 -23.781 -9.633 1 96.44 171 LEU A CA 1
ATOM 1339 C C . LEU A 1 171 ? 11.172 -22.375 -9.594 1 96.44 171 LEU A C 1
ATOM 1341 O O . LEU A 1 171 ? 10.609 -21.484 -8.945 1 96.44 171 LEU A O 1
ATOM 1345 N N . ASN A 1 172 ? 12.273 -22.188 -10.227 1 95.56 172 ASN A N 1
ATOM 1346 C CA . ASN A 1 172 ? 12.82 -20.859 -10.484 1 95.56 172 ASN A CA 1
ATOM 1347 C C . ASN A 1 172 ? 12.555 -20.422 -11.922 1 95.56 172 ASN A C 1
ATOM 1349 O O . ASN A 1 172 ? 13.25 -20.844 -12.844 1 95.56 172 ASN A O 1
ATOM 1353 N N . PRO A 1 173 ? 11.609 -19.516 -12.109 1 96.56 173 PRO A N 1
ATOM 1354 C CA . PRO A 1 173 ? 11.203 -19.141 -13.461 1 96.56 173 PRO A CA 1
ATOM 1355 C C . PRO A 1 173 ? 12.328 -18.469 -14.25 1 96.56 173 PRO A C 1
ATOM 1357 O O . PRO A 1 173 ? 12.32 -18.484 -15.484 1 96.56 173 PRO A O 1
ATOM 1360 N N . PHE A 1 174 ? 13.312 -17.906 -13.578 1 96.19 174 PHE A N 1
ATOM 1361 C CA . PHE A 1 174 ? 14.383 -17.188 -14.258 1 96.19 174 PHE A CA 1
ATOM 1362 C C . PHE A 1 174 ? 15.273 -18.156 -15.031 1 96.19 174 PHE A C 1
ATOM 1364 O O . PHE A 1 174 ? 15.992 -17.75 -15.945 1 96.19 174 PHE A O 1
ATOM 1371 N N . LYS A 1 175 ? 15.281 -19.453 -14.711 1 93.56 175 LYS A N 1
ATOM 1372 C CA . LYS A 1 175 ? 15.984 -20.469 -15.484 1 93.56 175 LYS A CA 1
ATOM 1373 C C . LYS A 1 175 ? 15.422 -20.562 -16.891 1 93.56 175 LYS A C 1
ATOM 1375 O O . LYS A 1 175 ? 16.078 -21.078 -17.797 1 93.56 175 LYS A O 1
ATOM 1380 N N . TYR A 1 176 ? 14.266 -20.094 -17.062 1 95.19 176 TYR A N 1
ATOM 1381 C CA . TYR A 1 176 ? 13.578 -20.219 -18.344 1 95.19 176 TYR A CA 1
ATOM 1382 C C . TYR A 1 176 ? 13.32 -18.859 -18.969 1 95.19 176 TYR A C 1
ATOM 1384 O O . TYR A 1 176 ? 12.312 -18.672 -19.641 1 95.19 176 TYR A O 1
ATOM 1392 N N . ASP A 1 177 ? 14.102 -17.859 -18.625 1 94.19 177 ASP A N 1
ATOM 1393 C CA . ASP A 1 177 ? 14.188 -16.547 -19.25 1 94.19 177 ASP A CA 1
ATOM 1394 C C . ASP A 1 177 ? 12.938 -15.711 -18.953 1 94.19 177 ASP A C 1
ATOM 1396 O O . ASP A 1 177 ? 12.484 -14.945 -19.812 1 94.19 177 ASP A O 1
ATOM 1400 N N . VAL A 1 178 ? 12.281 -15.93 -17.891 1 97.56 178 VAL A N 1
ATOM 1401 C CA . VAL A 1 178 ? 11.18 -15.094 -17.422 1 97.56 178 VAL A CA 1
ATOM 1402 C C . VAL A 1 178 ? 11.711 -13.711 -17.031 1 97.56 178 VAL A C 1
ATOM 1404 O O . VAL A 1 178 ? 12.844 -13.586 -16.547 1 97.56 178 VAL A O 1
ATOM 1407 N N . ASP A 1 179 ? 10.93 -12.648 -17.25 1 98.19 179 ASP A N 1
ATOM 1408 C CA . ASP A 1 179 ? 11.383 -11.273 -17.031 1 98.19 179 ASP A CA 1
ATOM 1409 C C . ASP A 1 179 ? 11.117 -10.828 -15.602 1 98.19 179 ASP A C 1
ATOM 1411 O O . ASP A 1 179 ? 11.938 -10.133 -14.992 1 98.19 179 ASP A O 1
ATOM 1415 N N . ILE A 1 180 ? 9.961 -11.125 -15.062 1 98.75 180 ILE A N 1
ATOM 1416 C CA . ILE A 1 180 ? 9.492 -10.656 -13.758 1 98.75 180 ILE A CA 1
ATOM 1417 C C . ILE A 1 180 ? 8.781 -11.789 -13.031 1 98.75 180 ILE A C 1
ATOM 1419 O O . ILE A 1 180 ? 7.938 -12.484 -13.617 1 98.75 180 ILE A O 1
ATOM 1423 N N . VAL A 1 181 ? 9.133 -12.023 -11.828 1 98.75 181 VAL A N 1
ATOM 1424 C CA . VAL A 1 181 ? 8.469 -13 -10.977 1 98.75 181 VAL A CA 1
ATOM 1425 C C . VAL A 1 181 ? 7.777 -12.289 -9.812 1 98.75 181 VAL A C 1
ATOM 1427 O O . VAL A 1 181 ? 8.375 -11.422 -9.164 1 98.75 181 VAL A O 1
ATOM 1430 N N . VAL A 1 182 ? 6.504 -12.578 -9.602 1 98.81 182 VAL A N 1
ATOM 1431 C CA . VAL A 1 182 ? 5.777 -12.078 -8.438 1 98.81 182 VAL A CA 1
ATOM 1432 C C . VAL A 1 182 ? 5.395 -13.242 -7.527 1 98.81 182 VAL A C 1
ATOM 1434 O O . VAL A 1 182 ? 5.18 -14.359 -7.996 1 98.81 182 VAL A O 1
ATOM 1437 N N . ASN A 1 183 ? 5.363 -13 -6.262 1 98.44 183 ASN A N 1
ATOM 1438 C CA . ASN A 1 183 ? 4.957 -13.977 -5.258 1 98.44 183 ASN A CA 1
ATOM 1439 C C . ASN A 1 183 ? 4.066 -13.344 -4.191 1 98.44 183 ASN A C 1
ATOM 1441 O O . ASN A 1 183 ? 4.266 -12.195 -3.811 1 98.44 183 ASN A O 1
ATOM 1445 N N . SER A 1 184 ? 3.068 -14.109 -3.76 1 97.81 184 SER A N 1
ATOM 1446 C CA . SER A 1 184 ? 2.447 -13.836 -2.469 1 97.81 184 SER A CA 1
ATOM 1447 C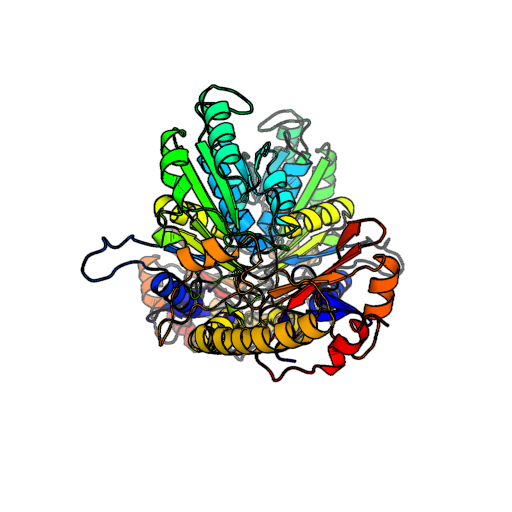 C . SER A 1 184 ? 3.252 -14.445 -1.327 1 97.81 184 SER A C 1
ATOM 1449 O O . SER A 1 184 ? 3.248 -15.664 -1.14 1 97.81 184 SER A O 1
ATOM 1451 N N . CYS A 1 185 ? 3.807 -13.594 -0.55 1 97.5 185 CYS A N 1
ATOM 1452 C CA . CYS A 1 185 ? 4.59 -14.086 0.578 1 97.5 185 CYS A CA 1
ATOM 1453 C C . CYS A 1 185 ? 3.689 -14.477 1.741 1 97.5 185 CYS A C 1
ATOM 1455 O O . CYS A 1 185 ? 4.137 -15.117 2.691 1 97.5 185 CYS A O 1
ATOM 1457 N N . SER A 1 186 ? 2.398 -14.203 1.626 1 95.75 186 SER A N 1
ATOM 1458 C CA . SER A 1 186 ? 1.391 -14.523 2.629 1 95.75 186 SER A CA 1
ATOM 1459 C C . SER A 1 186 ? 1.199 -16.031 2.75 1 95.75 186 SER A C 1
ATOM 1461 O O . SER A 1 186 ? 0.592 -16.516 3.711 1 95.75 186 SER A O 1
ATOM 1463 N N . LYS A 1 187 ? 1.682 -16.734 1.783 1 95.56 187 LYS A N 1
ATOM 1464 C CA . LYS A 1 187 ? 1.451 -18.172 1.661 1 95.56 187 LYS A CA 1
ATOM 1465 C C . LYS A 1 187 ? 2.627 -18.953 2.221 1 95.56 187 LYS A C 1
ATOM 1467 O O . LYS A 1 187 ? 2.939 -18.859 3.408 1 95.56 187 LYS A O 1
ATOM 1472 N N . TYR A 1 188 ? 3.355 -19.672 1.38 1 96.75 188 TYR A N 1
ATOM 1473 C CA . TYR A 1 188 ? 4.41 -20.578 1.831 1 96.75 188 TYR A CA 1
ATOM 1474 C C . TYR A 1 188 ? 5.543 -19.797 2.49 1 96.75 188 TYR A C 1
ATOM 1476 O O . TYR A 1 188 ? 6.105 -20.234 3.496 1 96.75 188 TYR A O 1
ATOM 1484 N N . TYR A 1 189 ? 5.883 -18.641 1.96 1 97.38 189 TYR A N 1
ATOM 1485 C CA . TYR A 1 189 ? 7.062 -17.906 2.398 1 97.38 189 TYR A CA 1
ATOM 1486 C C . TYR A 1 189 ? 6.93 -17.484 3.859 1 97.38 189 TYR A C 1
ATOM 1488 O O . TYR A 1 189 ? 7.918 -17.469 4.598 1 97.38 189 TYR A O 1
ATOM 1496 N N . SER A 1 190 ? 5.73 -17.109 4.305 1 96.62 190 SER A N 1
ATOM 1497 C CA . SER A 1 190 ? 5.539 -16.672 5.684 1 96.62 190 SER A CA 1
ATOM 1498 C C . SER A 1 190 ? 4.98 -17.797 6.547 1 96.62 190 SER A C 1
ATOM 1500 O O . SER A 1 190 ? 4.793 -17.625 7.754 1 96.62 190 SER A O 1
ATOM 1502 N N . ALA A 1 191 ? 4.637 -18.953 5.906 1 95.75 191 ALA A N 1
ATOM 1503 C CA . ALA A 1 191 ? 3.93 -20.031 6.586 1 95.75 191 ALA A CA 1
ATOM 1504 C C . ALA A 1 191 ? 2.564 -19.562 7.082 1 95.75 191 ALA A C 1
ATOM 1506 O O . ALA A 1 191 ? 2.1 -20 8.141 1 95.75 191 ALA A O 1
ATOM 1507 N N . GLY A 1 192 ? 2.012 -18.594 6.328 1 93.69 192 GLY A N 1
ATOM 1508 C CA . GLY A 1 192 ? 0.701 -18.078 6.691 1 93.69 192 GLY A CA 1
ATOM 1509 C C . GLY A 1 192 ? 0.743 -17.125 7.867 1 93.69 192 GLY A C 1
ATOM 1510 O O . GLY A 1 192 ? -0.27 -16.906 8.539 1 93.69 192 GLY A O 1
ATOM 1511 N N . GLN A 1 193 ? 1.864 -16.469 8.141 1 94.5 193 GLN A N 1
ATOM 1512 C CA . GLN A 1 193 ? 2.006 -15.727 9.391 1 94.5 193 GLN A CA 1
ATOM 1513 C C . GLN A 1 193 ? 1.935 -14.219 9.141 1 94.5 193 GLN A C 1
ATOM 1515 O O . GLN A 1 193 ? 1.823 -13.438 10.078 1 94.5 193 GLN A O 1
ATOM 1520 N N . CYS A 1 194 ? 2.016 -13.82 7.941 1 94.69 194 CYS A N 1
ATOM 1521 C CA . CYS A 1 194 ? 1.854 -12.406 7.637 1 94.69 194 CYS A CA 1
ATOM 1522 C C . CYS A 1 194 ? 1.447 -12.203 6.18 1 94.69 194 CYS A C 1
ATOM 1524 O O . CYS A 1 194 ? 1.536 -13.125 5.371 1 94.69 194 CYS A O 1
ATOM 1526 N N . ILE A 1 195 ? 0.921 -11.102 5.875 1 96.44 195 ILE A N 1
ATOM 1527 C CA . ILE A 1 195 ? 0.54 -10.742 4.516 1 96.44 195 ILE A CA 1
ATOM 1528 C C . ILE A 1 195 ? 1.625 -9.867 3.891 1 96.44 195 ILE A C 1
ATOM 1530 O O . ILE A 1 195 ? 2.02 -8.852 4.465 1 96.44 195 ILE A O 1
ATOM 1534 N N . SER A 1 196 ? 2.139 -10.219 2.799 1 97.19 196 SER A N 1
ATOM 1535 C CA . SER A 1 196 ? 3.152 -9.484 2.043 1 97.19 196 SER A CA 1
ATOM 1536 C C . SER A 1 196 ? 3.293 -10.039 0.629 1 97.19 196 SER A C 1
ATOM 1538 O O . SER A 1 196 ? 2.576 -10.969 0.245 1 97.19 196 SER A O 1
ATOM 1540 N N . GLY A 1 197 ? 4.094 -9.391 -0.217 1 98.12 197 GLY A N 1
ATOM 1541 C CA . GLY A 1 197 ? 4.418 -9.828 -1.563 1 98.12 197 GLY A CA 1
ATOM 1542 C C . GLY A 1 197 ? 5.859 -9.562 -1.951 1 98.12 197 GLY A C 1
ATOM 1543 O O . GLY A 1 197 ? 6.609 -8.953 -1.182 1 98.12 197 GLY A O 1
ATOM 1544 N N . MET A 1 198 ? 6.234 -10.039 -3.082 1 98.38 198 MET A N 1
ATOM 1545 C CA . MET A 1 198 ? 7.598 -9.891 -3.58 1 98.38 198 MET A CA 1
ATOM 1546 C C . MET A 1 198 ? 7.609 -9.781 -5.102 1 98.38 198 MET A C 1
ATOM 1548 O O . MET A 1 198 ? 6.883 -10.5 -5.785 1 98.38 198 MET A O 1
ATOM 1552 N N . ILE A 1 199 ? 8.398 -8.844 -5.609 1 98.75 199 ILE A N 1
ATOM 1553 C CA . ILE A 1 199 ? 8.688 -8.711 -7.031 1 98.75 199 ILE A CA 1
ATOM 1554 C C . ILE A 1 199 ? 10.18 -8.922 -7.273 1 98.75 199 ILE A C 1
ATOM 1556 O O . ILE A 1 199 ? 11.016 -8.336 -6.586 1 98.75 199 ILE A O 1
ATOM 1560 N N . ILE A 1 200 ? 10.531 -9.766 -8.125 1 98.5 200 ILE A N 1
ATOM 1561 C CA . ILE A 1 200 ? 11.914 -9.938 -8.578 1 98.5 200 ILE A CA 1
ATOM 1562 C C . ILE A 1 200 ? 11.977 -9.812 -10.102 1 98.5 200 ILE A C 1
ATOM 1564 O O . ILE A 1 200 ? 11.125 -10.352 -10.805 1 98.5 200 ILE A O 1
ATOM 1568 N N . SER A 1 201 ? 12.938 -9.086 -10.648 1 98.38 201 SER A N 1
ATOM 1569 C CA . SER A 1 201 ? 13.055 -8.883 -12.086 1 98.38 201 SER A CA 1
ATOM 1570 C C . SER A 1 201 ? 14.523 -8.805 -12.508 1 98.38 201 SER A C 1
ATOM 1572 O O . SER A 1 201 ? 15.383 -8.406 -11.727 1 98.38 201 SER A O 1
ATOM 1574 N N . LYS A 1 202 ? 14.82 -9.211 -13.719 1 96.62 202 LYS A N 1
ATOM 1575 C CA . LYS A 1 202 ? 16.156 -9.086 -14.289 1 96.62 202 LYS A CA 1
ATOM 1576 C C . LYS A 1 202 ? 16.328 -7.738 -14.992 1 96.62 202 LYS A C 1
ATOM 1578 O O . LYS A 1 202 ? 17.391 -7.438 -15.516 1 96.62 202 LYS A O 1
ATOM 1583 N N . HIS A 1 203 ? 15.25 -6.934 -15.086 1 97 203 HIS A N 1
ATOM 1584 C CA . HIS A 1 203 ? 15.289 -5.621 -15.727 1 97 203 HIS A CA 1
ATOM 1585 C C . HIS A 1 203 ? 15.508 -4.516 -14.695 1 97 203 HIS A C 1
ATOM 1587 O O . HIS A 1 203 ? 14.555 -4.039 -14.078 1 97 203 HIS A O 1
ATOM 1593 N N . THR A 1 204 ? 16.688 -3.961 -14.641 1 95.5 204 THR A N 1
ATOM 1594 C CA . THR A 1 204 ? 17.094 -3 -13.617 1 95.5 204 THR A CA 1
ATOM 1595 C C . THR A 1 204 ? 16.312 -1.7 -13.758 1 95.5 204 THR A C 1
ATOM 1597 O O . THR A 1 204 ? 15.852 -1.14 -12.758 1 95.5 204 THR A O 1
ATOM 1600 N N . GLN A 1 205 ? 16.219 -1.213 -14.969 1 96.06 205 GLN A N 1
ATOM 1601 C CA . GLN A 1 205 ? 15.516 0.045 -15.18 1 96.06 205 GLN A CA 1
ATOM 1602 C C . GLN A 1 205 ? 14.047 -0.08 -14.789 1 96.06 205 GLN A C 1
ATOM 1604 O O . GLN A 1 205 ? 13.469 0.848 -14.227 1 96.06 205 GLN A O 1
ATOM 1609 N N . PHE A 1 206 ? 13.414 -1.204 -15.141 1 96.94 206 PHE A N 1
ATOM 1610 C CA . PHE A 1 206 ? 12.039 -1.479 -14.727 1 96.94 206 PHE A CA 1
ATOM 1611 C C . PHE A 1 206 ? 11.906 -1.396 -13.211 1 96.94 206 PHE A C 1
ATOM 1613 O O . PHE A 1 206 ? 10.984 -0.762 -12.695 1 96.94 206 PHE A O 1
ATOM 1620 N N . MET A 1 207 ? 12.828 -1.993 -12.461 1 97.75 207 MET A N 1
ATOM 1621 C CA . MET A 1 207 ? 12.773 -2.039 -11 1 97.75 207 MET A CA 1
ATOM 1622 C C . MET A 1 207 ? 13 -0.653 -10.406 1 97.75 207 MET A C 1
ATOM 1624 O O . MET A 1 207 ? 12.414 -0.311 -9.375 1 97.75 207 MET A O 1
ATOM 1628 N N . ASN A 1 208 ? 13.914 0.131 -11.062 1 97 208 ASN A N 1
ATOM 1629 C CA . ASN A 1 208 ? 14.125 1.499 -10.602 1 97 208 ASN A CA 1
ATOM 1630 C C . ASN A 1 208 ? 12.852 2.33 -10.703 1 97 208 ASN A C 1
ATOM 1632 O O . ASN A 1 208 ? 12.508 3.064 -9.773 1 97 208 ASN A O 1
ATOM 1636 N N . ASN A 1 209 ? 12.195 2.205 -11.828 1 96.62 209 ASN A N 1
ATOM 1637 C CA . ASN A 1 209 ? 10.938 2.908 -12.031 1 96.62 209 ASN A CA 1
ATOM 1638 C C . ASN A 1 209 ? 9.875 2.447 -11.031 1 96.62 209 ASN A C 1
ATOM 1640 O O . ASN A 1 209 ? 9.117 3.264 -10.508 1 96.62 209 ASN A O 1
ATOM 1644 N N . LEU A 1 210 ? 9.844 1.181 -10.836 1 97.31 210 LEU A N 1
ATOM 1645 C CA . LEU A 1 210 ? 8.883 0.599 -9.898 1 97.31 210 LEU A CA 1
ATOM 1646 C C . LEU A 1 210 ? 9.125 1.115 -8.484 1 97.31 210 LEU A C 1
ATOM 1648 O O . LEU A 1 210 ? 8.172 1.406 -7.758 1 97.31 210 LEU A O 1
ATOM 1652 N N . GLU A 1 211 ? 10.352 1.201 -8.102 1 96.19 211 GLU A N 1
ATOM 1653 C CA . GLU A 1 211 ? 10.711 1.734 -6.793 1 96.19 211 GLU A CA 1
ATOM 1654 C C . GLU A 1 211 ? 10.25 3.18 -6.641 1 96.19 211 GLU A C 1
ATOM 1656 O O . GLU A 1 211 ? 9.695 3.555 -5.602 1 96.19 211 GLU A O 1
ATOM 1661 N N . SER A 1 212 ? 10.5 3.98 -7.645 1 94.94 212 SER A N 1
ATOM 1662 C CA . SER A 1 212 ? 10.062 5.375 -7.625 1 94.94 212 SER A CA 1
ATOM 1663 C C . SER A 1 212 ? 8.547 5.477 -7.527 1 94.94 212 SER A C 1
ATOM 1665 O O . SER A 1 212 ? 8.023 6.297 -6.77 1 94.94 212 SER A O 1
ATOM 1667 N N . PHE A 1 213 ? 7.902 4.641 -8.234 1 95.12 213 PHE A N 1
ATOM 1668 C CA . PHE A 1 213 ? 6.441 4.621 -8.25 1 95.12 213 PHE A CA 1
ATOM 1669 C C . PHE A 1 213 ? 5.898 4.223 -6.883 1 95.12 213 PHE A C 1
ATOM 1671 O O . PHE A 1 213 ? 4.965 4.844 -6.375 1 95.12 213 PHE A O 1
ATOM 1678 N N . SER A 1 214 ? 6.453 3.186 -6.309 1 95.69 214 SER A N 1
ATOM 1679 C CA . SER A 1 214 ? 6.008 2.713 -5 1 95.69 214 SER A CA 1
ATOM 1680 C C . SER A 1 214 ? 6.227 3.773 -3.926 1 95.69 214 SER A C 1
ATOM 1682 O O . SER A 1 214 ? 5.43 3.893 -2.992 1 95.69 214 SER A O 1
ATOM 1684 N N . LYS A 1 215 ? 7.301 4.57 -4.051 1 94.62 215 LYS A N 1
ATOM 1685 C CA . LYS A 1 215 ? 7.566 5.656 -3.109 1 94.62 215 LYS A CA 1
ATOM 1686 C C . LYS A 1 215 ? 6.484 6.73 -3.189 1 94.62 215 LYS A C 1
ATOM 1688 O O . LYS A 1 215 ? 6.02 7.227 -2.16 1 94.62 215 LYS A O 1
ATOM 1693 N N . ILE A 1 216 ? 6.102 7.027 -4.375 1 95.31 216 ILE A N 1
ATOM 1694 C CA . ILE A 1 216 ? 5.062 8.023 -4.602 1 95.31 216 ILE A CA 1
ATOM 1695 C C . ILE A 1 216 ? 3.738 7.535 -4.016 1 95.31 216 ILE A C 1
ATOM 1697 O O . ILE A 1 216 ? 2.973 8.32 -3.451 1 95.31 216 ILE A O 1
ATOM 1701 N N . MET A 1 217 ? 3.533 6.277 -4.066 1 95.94 217 MET A N 1
ATOM 1702 C CA . MET A 1 217 ? 2.281 5.695 -3.588 1 95.94 217 MET A CA 1
ATOM 1703 C C . MET A 1 217 ? 2.287 5.566 -2.068 1 95.94 217 MET A C 1
ATOM 1705 O O . MET A 1 217 ? 1.264 5.234 -1.465 1 95.94 217 MET A O 1
ATOM 1709 N N . GLY A 1 218 ? 3.424 5.781 -1.449 1 96.06 218 GLY A N 1
ATOM 1710 C CA . GLY A 1 218 ? 3.52 5.715 0.001 1 96.06 218 GLY A CA 1
ATOM 1711 C C . GLY A 1 218 ? 3.607 4.293 0.529 1 96.06 218 GLY A C 1
ATOM 1712 O O . GLY A 1 218 ? 3.17 4.012 1.646 1 96.06 218 GLY A O 1
ATOM 1713 N N . TYR A 1 219 ? 4.207 3.387 -0.225 1 94.06 219 TYR A N 1
ATOM 1714 C CA . TYR A 1 219 ? 4.293 1.974 0.127 1 94.06 219 TYR A CA 1
ATOM 1715 C C . TYR A 1 219 ? 5.133 1.775 1.384 1 94.06 219 TYR A C 1
ATOM 1717 O O . TYR A 1 219 ? 6.148 2.449 1.571 1 94.06 219 TYR A O 1
ATOM 1725 N N . HIS A 1 220 ? 4.664 0.856 2.229 1 93.88 220 HIS A N 1
ATOM 1726 C CA . HIS A 1 220 ? 5.363 0.458 3.445 1 93.88 220 HIS A CA 1
ATOM 1727 C C . HIS A 1 220 ? 5.02 -0.977 3.834 1 93.88 220 HIS A C 1
ATOM 1729 O O . HIS A 1 220 ? 3.848 -1.359 3.836 1 93.88 220 HIS A O 1
ATOM 1735 N N . VAL A 1 221 ? 6.047 -1.773 4.008 1 95.06 221 VAL A N 1
ATOM 1736 C CA . VAL A 1 221 ? 5.859 -3.09 4.609 1 95.06 221 VAL A CA 1
ATOM 1737 C C . VAL A 1 221 ? 6.344 -3.07 6.055 1 95.06 221 VAL A C 1
ATOM 1739 O O . VAL A 1 221 ? 7.473 -2.668 6.332 1 95.06 221 VAL A O 1
ATOM 1742 N N . SER A 1 222 ? 5.512 -3.52 6.941 1 93.5 222 SER A N 1
ATOM 1743 C CA . SER A 1 222 ? 5.805 -3.492 8.375 1 93.5 222 SER A CA 1
ATOM 1744 C C . SER A 1 222 ? 7.129 -4.188 8.68 1 93.5 222 SER A C 1
ATOM 1746 O O . SER A 1 222 ? 7.426 -5.242 8.117 1 93.5 222 SER A O 1
ATOM 1748 N N . VAL A 1 223 ? 7.883 -3.586 9.625 1 92.31 223 VAL A N 1
ATOM 1749 C CA . VAL A 1 223 ? 9.148 -4.16 10.062 1 92.31 223 VAL A CA 1
ATOM 1750 C C . VAL A 1 223 ? 8.906 -5.527 10.695 1 92.31 223 VAL A C 1
ATOM 1752 O O . VAL A 1 223 ? 9.711 -6.449 10.523 1 92.31 223 VAL A O 1
ATOM 1755 N N . ASP A 1 224 ? 7.836 -5.66 11.414 1 93.75 224 ASP A N 1
ATOM 1756 C CA . ASP A 1 224 ? 7.48 -6.93 12.047 1 93.75 224 ASP A CA 1
ATOM 1757 C C . ASP A 1 224 ? 7.281 -8.023 11 1 93.75 224 ASP A C 1
ATOM 1759 O O . ASP A 1 224 ? 7.691 -9.164 11.203 1 93.75 224 ASP A O 1
ATOM 1763 N N . TYR A 1 225 ? 6.652 -7.691 9.93 1 95.56 225 TYR A N 1
ATOM 1764 C CA . TYR A 1 225 ? 6.414 -8.672 8.875 1 95.56 225 TYR A CA 1
ATOM 1765 C C . TYR A 1 225 ? 7.719 -9.047 8.18 1 95.56 225 TYR A C 1
ATOM 1767 O O . TYR A 1 225 ? 7.91 -10.203 7.793 1 95.56 225 TYR A O 1
ATOM 1775 N N . CYS A 1 226 ? 8.625 -8.062 8.008 1 96 226 CYS A N 1
ATOM 1776 C CA . CYS A 1 226 ? 9.945 -8.375 7.473 1 96 226 CYS A CA 1
ATOM 1777 C C . CYS A 1 226 ? 10.648 -9.414 8.336 1 96 226 CYS A C 1
ATOM 1779 O O . CYS A 1 226 ? 11.227 -10.367 7.824 1 96 226 CYS A O 1
ATOM 1781 N N . LYS A 1 227 ? 10.57 -9.242 9.633 1 95.12 227 LYS A N 1
ATOM 1782 C CA . LYS A 1 227 ? 11.211 -10.164 10.562 1 95.12 227 LYS A CA 1
ATOM 1783 C C . LYS A 1 227 ? 10.586 -11.555 10.477 1 95.12 227 LYS A C 1
ATOM 1785 O O . LYS A 1 227 ? 11.297 -12.562 10.531 1 95.12 227 LYS A O 1
ATOM 1790 N N . ILE A 1 228 ? 9.305 -11.578 10.367 1 96.38 228 ILE A N 1
ATOM 1791 C CA . ILE A 1 228 ? 8.594 -12.852 10.234 1 96.38 228 ILE A CA 1
ATOM 1792 C C . ILE A 1 228 ? 9.062 -13.57 8.969 1 96.38 228 ILE A C 1
ATOM 1794 O O . ILE A 1 228 ? 9.312 -14.781 9 1 96.38 228 ILE A O 1
ATOM 1798 N N . LEU A 1 229 ? 9.195 -12.867 7.895 1 97.56 229 LEU A N 1
ATOM 1799 C CA . LEU A 1 229 ? 9.633 -13.453 6.637 1 97.56 229 LEU A CA 1
ATOM 1800 C C . LEU A 1 229 ? 11.07 -13.953 6.746 1 97.56 229 LEU A C 1
ATOM 1802 O O . LEU A 1 229 ? 11.398 -15.031 6.234 1 97.56 229 LEU A O 1
ATOM 1806 N N . ILE A 1 230 ? 11.922 -13.18 7.398 1 97.12 230 ILE A N 1
ATOM 1807 C CA . ILE A 1 230 ? 13.312 -13.57 7.586 1 97.12 230 ILE A CA 1
ATOM 1808 C C . ILE A 1 230 ? 13.383 -14.875 8.391 1 97.12 230 ILE A C 1
ATOM 1810 O O . ILE A 1 230 ? 14.102 -15.797 8.023 1 97.12 230 ILE A O 1
ATOM 1814 N N . GLU A 1 231 ? 12.609 -14.953 9.398 1 95.62 231 GLU A N 1
ATOM 1815 C CA . GLU A 1 231 ? 12.609 -16.109 10.289 1 95.62 231 GLU A CA 1
ATOM 1816 C C . GLU A 1 231 ? 12.117 -17.359 9.57 1 95.62 231 GLU A C 1
ATOM 1818 O O . GLU A 1 231 ? 12.586 -18.469 9.852 1 95.62 231 GLU A O 1
ATOM 1823 N N . ASN A 1 232 ? 11.219 -17.188 8.688 1 96.31 232 ASN A N 1
ATOM 1824 C CA . ASN A 1 232 ? 10.594 -18.344 8.031 1 96.31 232 ASN A CA 1
ATOM 1825 C C . ASN A 1 232 ? 11.328 -18.734 6.754 1 96.31 232 ASN A C 1
ATOM 1827 O O . ASN A 1 232 ? 11.133 -19.812 6.219 1 96.31 232 ASN A O 1
ATOM 1831 N N . PHE A 1 233 ? 12.156 -17.875 6.285 1 96.69 233 PHE A N 1
ATOM 1832 C CA . PHE A 1 233 ? 12.797 -18.062 4.988 1 96.69 233 PHE A CA 1
ATOM 1833 C C . PHE A 1 233 ? 13.656 -19.328 4.988 1 96.69 233 PHE A C 1
ATOM 1835 O O . PHE A 1 233 ? 13.578 -20.141 4.066 1 96.69 233 PHE A O 1
ATOM 1842 N N . ASP A 1 234 ? 14.414 -19.547 6.055 1 93.19 234 ASP A N 1
ATOM 1843 C CA . ASP A 1 234 ? 15.406 -20.609 6.078 1 93.19 234 ASP A CA 1
ATOM 1844 C C . ASP A 1 234 ? 14.742 -21.984 6.227 1 93.19 234 ASP A C 1
ATOM 1846 O O . ASP A 1 234 ? 15.32 -23 5.844 1 93.19 234 ASP A O 1
ATOM 1850 N N . SER A 1 235 ? 13.547 -22 6.766 1 95.12 235 SER A N 1
ATOM 1851 C CA . SER A 1 235 ? 12.867 -23.281 6.977 1 95.12 235 SER A CA 1
ATOM 1852 C C . SER A 1 235 ? 11.914 -23.594 5.828 1 95.12 235 SER A C 1
ATOM 1854 O O . SER A 1 235 ? 11.211 -24.609 5.863 1 95.12 235 SER A O 1
ATOM 1856 N N . LEU A 1 236 ? 11.859 -22.797 4.832 1 95.38 236 LEU A N 1
ATOM 1857 C CA . LEU A 1 236 ? 10.891 -22.922 3.746 1 95.38 236 LEU A CA 1
ATOM 1858 C C . LEU A 1 236 ? 11.016 -24.297 3.076 1 95.38 236 LEU A C 1
ATOM 1860 O O . LEU A 1 236 ? 10.016 -24.984 2.889 1 95.38 236 LEU A O 1
ATOM 1864 N N . SER A 1 237 ? 12.219 -24.672 2.729 1 93.5 237 SER A N 1
ATOM 1865 C CA . SER A 1 237 ? 12.445 -25.938 2.031 1 93.5 237 SER A CA 1
ATOM 1866 C C . SER A 1 237 ? 11.961 -27.125 2.867 1 93.5 237 SER A C 1
ATOM 1868 O O . SER A 1 237 ? 11.289 -28.016 2.354 1 93.5 237 SER A O 1
ATOM 1870 N N . ASP A 1 238 ? 12.25 -27.094 4.156 1 93.81 238 ASP A N 1
ATOM 1871 C CA . ASP A 1 238 ? 11.844 -28.172 5.055 1 93.81 238 ASP A CA 1
ATOM 1872 C C . ASP A 1 238 ? 10.32 -28.25 5.168 1 93.81 238 ASP A C 1
ATOM 1874 O O . ASP A 1 238 ? 9.75 -29.328 5.172 1 93.81 238 ASP A O 1
ATOM 1878 N N . ARG A 1 239 ? 9.734 -27.141 5.297 1 95.94 239 ARG A N 1
ATOM 1879 C CA . ARG A 1 239 ? 8.281 -27.094 5.418 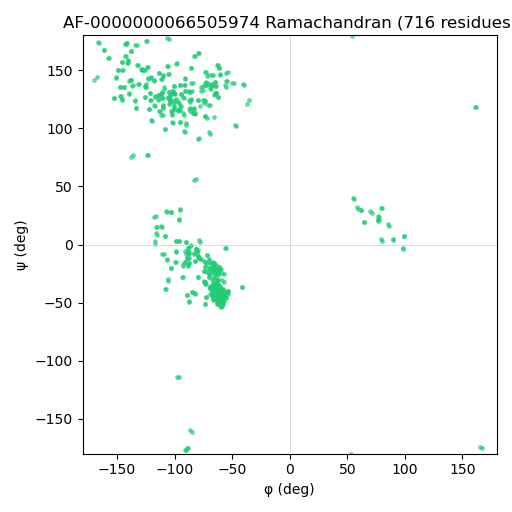1 95.94 239 ARG A CA 1
ATOM 1880 C C . ARG A 1 239 ? 7.609 -27.625 4.152 1 95.94 239 ARG A C 1
ATOM 1882 O O . ARG A 1 239 ? 6.633 -28.359 4.227 1 95.94 239 ARG A O 1
ATOM 1889 N N . LEU A 1 240 ? 8.133 -27.25 2.986 1 94.94 240 LEU A N 1
ATOM 1890 C CA . LEU A 1 240 ? 7.574 -27.703 1.717 1 94.94 240 LEU A CA 1
ATOM 1891 C C . LEU A 1 240 ? 7.742 -29.219 1.553 1 94.94 240 LEU A C 1
ATOM 1893 O O . LEU A 1 240 ? 6.836 -29.891 1.072 1 94.94 240 LEU A O 1
ATOM 1897 N N . LEU A 1 241 ? 8.891 -29.703 1.968 1 93.06 241 LEU A N 1
ATOM 1898 C CA . LEU A 1 241 ? 9.156 -31.141 1.884 1 93.06 241 LEU A CA 1
ATOM 1899 C C . LEU A 1 241 ? 8.172 -31.922 2.756 1 93.06 241 LEU A C 1
ATOM 1901 O O . LEU A 1 241 ? 7.633 -32.938 2.324 1 93.06 241 LEU A O 1
ATOM 1905 N N . LYS A 1 242 ? 8.016 -31.469 3.934 1 94.62 242 LYS A N 1
ATOM 1906 C CA . LYS A 1 242 ? 7.09 -32.125 4.852 1 94.62 242 LYS A CA 1
ATOM 1907 C C . LYS A 1 242 ? 5.66 -32.094 4.32 1 94.62 242 LYS A C 1
ATOM 1909 O O . LYS A 1 242 ? 4.938 -33.094 4.383 1 94.62 242 LYS A O 1
ATOM 1914 N N . SER A 1 243 ? 5.262 -30.938 3.83 1 95.62 243 SER A N 1
ATOM 1915 C CA . SER A 1 243 ? 3.93 -30.797 3.248 1 95.62 243 SER A CA 1
ATOM 1916 C C . SER A 1 243 ? 3.754 -31.734 2.049 1 95.62 243 SER A C 1
ATOM 1918 O O . SER A 1 243 ? 2.672 -32.281 1.839 1 95.62 243 SER A O 1
ATOM 1920 N N . ALA A 1 244 ? 4.742 -31.812 1.237 1 93 244 ALA A N 1
ATOM 1921 C CA . ALA A 1 244 ? 4.695 -32.688 0.066 1 93 244 ALA A CA 1
ATOM 1922 C C . ALA A 1 244 ? 4.516 -34.125 0.476 1 93 244 ALA A C 1
ATOM 1924 O O . ALA A 1 244 ? 3.754 -34.875 -0.151 1 93 244 ALA A O 1
ATOM 1925 N N . LYS A 1 245 ? 5.219 -34.5 1.476 1 92.44 245 LYS A N 1
ATOM 1926 C CA . LYS A 1 245 ? 5.074 -35.875 1.986 1 92.44 245 LYS A CA 1
ATOM 1927 C C . LYS A 1 245 ? 3.656 -36.125 2.488 1 92.44 245 LYS A C 1
ATOM 1929 O O . LYS A 1 245 ? 3.062 -37.156 2.193 1 92.44 245 LYS A O 1
ATOM 1934 N N . ASN A 1 246 ? 3.205 -35.156 3.299 1 95.62 246 ASN A N 1
ATOM 1935 C CA . ASN A 1 246 ? 1.819 -35.219 3.752 1 95.62 246 ASN A CA 1
ATOM 1936 C C . ASN A 1 246 ? 0.851 -35.344 2.576 1 95.62 246 ASN A C 1
ATOM 1938 O O . ASN A 1 246 ? -0.137 -36.062 2.641 1 95.62 246 ASN A O 1
ATOM 1942 N N . THR A 1 247 ? 1.113 -34.594 1.578 1 95.25 247 THR A N 1
ATOM 1943 C CA . THR A 1 247 ? 0.262 -34.594 0.394 1 95.25 247 THR A CA 1
ATOM 1944 C C . THR A 1 247 ? 0.225 -35.969 -0.275 1 95.25 247 THR A C 1
ATOM 1946 O O . THR A 1 247 ? -0.838 -36.406 -0.692 1 95.25 247 THR A O 1
ATOM 1949 N N . GLN A 1 248 ? 1.315 -36.562 -0.371 1 92.19 248 GLN A N 1
ATOM 1950 C CA . GLN A 1 248 ? 1.384 -37.906 -0.942 1 92.19 248 GLN A CA 1
ATOM 1951 C C . GLN A 1 248 ? 0.545 -38.906 -0.133 1 92.19 248 GLN A C 1
ATOM 1953 O O . GLN A 1 248 ? -0.201 -39.688 -0.702 1 92.19 248 GLN A O 1
ATOM 1958 N N . GLU A 1 249 ? 0.669 -38.781 1.115 1 94.69 249 GLU A N 1
ATOM 1959 C CA . GLU A 1 249 ? -0.098 -39.688 1.989 1 94.69 249 GLU A CA 1
ATOM 1960 C 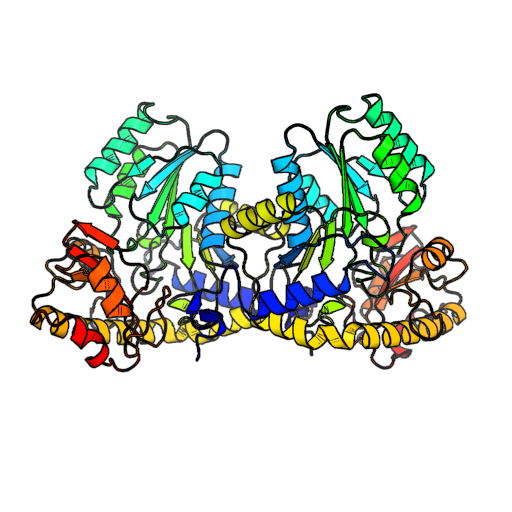C . GLU A 1 249 ? -1.598 -39.438 1.838 1 94.69 249 GLU A C 1
ATOM 1962 O O . GLU A 1 249 ? -2.375 -40.375 1.722 1 94.69 249 GLU A O 1
ATOM 1967 N N . LEU A 1 250 ? -1.932 -38.219 1.858 1 95.19 250 LEU A N 1
ATOM 1968 C CA . LEU A 1 250 ? -3.344 -37.875 1.734 1 95.19 250 LEU A CA 1
ATOM 1969 C C . LEU A 1 250 ? -3.896 -38.312 0.384 1 95.19 250 LEU A C 1
ATOM 1971 O O . LEU A 1 250 ? -5.012 -38.844 0.307 1 95.19 250 LEU A O 1
ATOM 1975 N N . THR A 1 251 ? -3.193 -38.062 -0.646 1 94.31 251 THR A N 1
ATOM 1976 C CA . THR A 1 251 ? -3.631 -38.438 -1.99 1 94.31 251 THR A CA 1
ATOM 1977 C C . THR A 1 251 ? -3.861 -39.938 -2.102 1 94.31 251 THR A C 1
ATOM 1979 O O . THR A 1 251 ? -4.824 -40.375 -2.732 1 94.31 251 THR A O 1
ATOM 1982 N N . LYS A 1 252 ? -3.006 -40.656 -1.496 1 93.19 252 LYS A N 1
ATOM 1983 C CA . LYS A 1 252 ? -3.178 -42.125 -1.482 1 93.19 252 LYS A CA 1
ATOM 1984 C C . LYS A 1 252 ? -4.492 -42.5 -0.817 1 93.19 252 LYS A C 1
ATOM 1986 O O . LYS A 1 252 ? -5.234 -43.344 -1.34 1 93.19 252 LYS A O 1
ATOM 1991 N N . VAL A 1 253 ? -4.723 -41.938 0.26 1 94 253 VAL A N 1
ATOM 1992 C CA . VAL A 1 253 ? -5.941 -42.219 1.012 1 94 253 VAL A CA 1
ATOM 1993 C C . VAL A 1 253 ? -7.164 -41.812 0.191 1 94 253 VAL A C 1
ATOM 1995 O O . VAL A 1 253 ? -8.125 -42.562 0.075 1 94 253 VAL A O 1
ATOM 1998 N N . LEU A 1 254 ? -7.168 -40.688 -0.401 1 94.31 254 LEU A N 1
ATOM 1999 C CA . LEU A 1 254 ? -8.312 -40.188 -1.148 1 94.31 254 LEU A CA 1
ATOM 2000 C C . LEU A 1 254 ? -8.547 -41.031 -2.41 1 94.31 254 LEU A C 1
ATOM 2002 O O . LEU A 1 254 ? -9.695 -41.219 -2.814 1 94.31 254 LEU A O 1
ATOM 2006 N N . LYS A 1 255 ? -7.512 -41.469 -3.033 1 92.75 255 LYS A N 1
ATOM 2007 C CA . LYS A 1 255 ? -7.629 -42.344 -4.191 1 92.75 255 LYS A CA 1
ATOM 2008 C C . LYS A 1 255 ? -8.297 -43.656 -3.816 1 92.75 255 LYS A C 1
ATOM 2010 O O . LYS A 1 255 ? -9.031 -44.25 -4.617 1 92.75 255 LYS A O 1
ATOM 2015 N N . SER A 1 256 ? -8 -44.062 -2.639 1 92.81 256 SER A N 1
ATOM 2016 C CA . SER A 1 256 ? -8.633 -45.312 -2.166 1 92.81 256 SER A CA 1
ATOM 2017 C C . SER A 1 256 ? -10.141 -45.125 -2.012 1 92.81 256 SER A C 1
ATOM 2019 O O . SER A 1 256 ? -10.883 -46.125 -2.002 1 92.81 256 SER A O 1
ATOM 2021 N N . TYR A 1 257 ? -10.578 -43.906 -1.869 1 92.62 257 TYR A N 1
ATOM 2022 C CA . TYR A 1 257 ? -12.008 -43.594 -1.827 1 92.62 257 TYR A CA 1
ATOM 2023 C C . TYR A 1 257 ? -12.602 -43.562 -3.23 1 92.62 257 TYR A C 1
ATOM 2025 O O . TYR A 1 257 ? -13.805 -43.375 -3.398 1 92.62 257 TYR A O 1
ATOM 2033 N N . GLY A 1 258 ? -11.773 -43.719 -4.285 1 92 258 GLY A N 1
ATOM 2034 C CA . GLY A 1 258 ? -12.227 -43.656 -5.668 1 92 258 GLY A CA 1
ATOM 2035 C C . GLY A 1 258 ? -12.266 -42.25 -6.223 1 92 258 GLY A C 1
ATOM 2036 O O . GLY A 1 258 ? -12.906 -42 -7.25 1 92 258 GLY A O 1
ATOM 2037 N N . LEU A 1 259 ? -11.602 -41.344 -5.555 1 93.5 259 LEU A N 1
ATOM 2038 C CA . LEU A 1 259 ? -11.656 -39.969 -5.961 1 93.5 259 LEU A CA 1
ATOM 2039 C C . LEU A 1 259 ? -10.531 -39.625 -6.941 1 93.5 259 LEU A C 1
ATOM 2041 O O . LEU A 1 259 ? -9.43 -40.188 -6.832 1 93.5 259 LEU A O 1
ATOM 2045 N N . PHE A 1 260 ? -10.836 -38.812 -7.879 1 91.12 260 PHE A N 1
ATOM 2046 C CA . PHE A 1 260 ? -9.805 -38.25 -8.758 1 91.12 260 PHE A CA 1
ATOM 2047 C C . PHE A 1 260 ? -9.18 -37.031 -8.148 1 91.12 260 PHE A C 1
ATOM 2049 O O . PHE A 1 260 ? -9.883 -36.094 -7.719 1 91.12 260 PHE A O 1
ATOM 2056 N N . ILE A 1 261 ? -7.863 -37 -8.172 1 94.12 261 ILE A N 1
ATOM 2057 C CA . ILE A 1 261 ? -7.117 -35.906 -7.543 1 94.12 261 ILE A CA 1
ATOM 2058 C C . ILE A 1 261 ? -6.254 -35.219 -8.586 1 94.12 261 ILE A C 1
ATOM 2060 O O . ILE A 1 261 ? -5.477 -35.844 -9.297 1 94.12 261 ILE A O 1
ATOM 2064 N N . ARG A 1 262 ? -6.445 -33.875 -8.703 1 94.44 262 ARG A N 1
ATOM 2065 C CA . ARG A 1 262 ? -5.566 -33.062 -9.516 1 94.44 262 ARG A CA 1
ATOM 2066 C C . ARG A 1 262 ? -4.344 -32.625 -8.727 1 94.44 262 ARG A C 1
ATOM 2068 O O . ARG A 1 262 ? -4.469 -31.906 -7.719 1 94.44 262 ARG A O 1
ATOM 2075 N N . ASN A 1 263 ? -3.182 -33.031 -9.125 1 95.62 263 ASN A N 1
ATOM 2076 C CA . ASN A 1 263 ? -1.87 -32.688 -8.602 1 95.62 263 ASN A CA 1
ATOM 2077 C C . ASN A 1 263 ? -0.745 -33.188 -9.5 1 95.62 263 ASN A C 1
ATOM 2079 O O . ASN A 1 263 ? -0.82 -34.281 -10.031 1 95.62 263 ASN A O 1
ATOM 2083 N N . SER A 1 264 ? 0.246 -32.406 -9.609 1 95.44 264 SER A N 1
ATOM 2084 C CA . SER A 1 264 ? 1.314 -32.719 -10.555 1 95.44 264 SER A CA 1
ATOM 2085 C C . SER A 1 264 ? 2.062 -33.969 -10.141 1 95.44 264 SER A C 1
ATOM 2087 O O . SER A 1 264 ? 2.791 -34.562 -10.945 1 95.44 264 SER A O 1
ATOM 2089 N N . SER A 1 265 ? 1.98 -34.406 -8.875 1 93.38 265 SER A N 1
ATOM 2090 C CA . SER A 1 265 ? 2.625 -35.625 -8.422 1 93.38 265 SER A CA 1
ATOM 2091 C C . SER A 1 265 ? 1.916 -36.844 -8.984 1 93.38 265 SER A C 1
ATOM 2093 O O . SER A 1 265 ? 2.461 -37.969 -8.953 1 93.38 265 SER A O 1
ATOM 2095 N N . ASN A 1 266 ? 0.649 -36.688 -9.328 1 92.56 266 ASN A N 1
ATOM 2096 C CA . ASN A 1 266 ? -0.133 -37.781 -9.938 1 92.56 266 ASN A CA 1
ATOM 2097 C C . ASN A 1 266 ? 0.278 -38.031 -11.383 1 92.56 266 ASN A C 1
ATOM 2099 O O . ASN A 1 266 ? 0.14 -37.125 -12.227 1 92.56 266 ASN A O 1
ATOM 2103 N N . PRO A 1 267 ? 0.685 -39.25 -11.727 1 92.19 267 PRO A N 1
ATOM 2104 C CA . PRO A 1 267 ? 1.125 -39.531 -13.094 1 92.19 267 PRO A CA 1
ATOM 2105 C C . PRO A 1 267 ? 0.02 -39.312 -14.125 1 92.19 267 PRO A C 1
ATOM 2107 O O . PRO A 1 267 ? 0.305 -39.031 -15.297 1 92.19 267 PRO A O 1
ATOM 2110 N N . ASP A 1 268 ? -1.17 -39.406 -13.711 1 91.25 268 ASP A N 1
ATOM 2111 C CA . ASP A 1 268 ? -2.293 -39.281 -14.633 1 91.25 268 ASP A CA 1
ATOM 2112 C C . ASP A 1 268 ? -2.707 -37.812 -14.766 1 91.25 268 ASP A C 1
ATOM 2114 O O . ASP A 1 268 ? -3.578 -37.469 -15.578 1 91.25 268 ASP A O 1
ATOM 2118 N N . ASP A 1 269 ? -2.17 -36.938 -14 1 93.94 269 ASP A N 1
ATOM 2119 C CA . ASP A 1 269 ? -2.492 -35.5 -14.086 1 93.94 269 ASP A CA 1
ATOM 2120 C C . ASP A 1 269 ? -1.865 -34.875 -15.328 1 93.94 269 ASP A C 1
ATOM 2122 O O . ASP A 1 269 ? -0.716 -35.156 -15.664 1 93.94 269 ASP A O 1
ATOM 2126 N N . PRO A 1 270 ? -2.588 -34 -16.031 1 92.19 270 PRO A N 1
ATOM 2127 C CA . PRO A 1 270 ? -2.066 -33.375 -17.234 1 92.19 270 PRO A CA 1
ATOM 2128 C C . PRO A 1 270 ? -0.789 -32.562 -16.984 1 92.19 270 PRO A C 1
ATOM 2130 O O . PRO A 1 270 ? -0.002 -32.344 -17.906 1 92.19 270 PRO A O 1
ATOM 2133 N N . SER A 1 271 ? -0.527 -32.156 -15.766 1 94.88 271 SER A N 1
ATOM 2134 C CA . SER A 1 271 ? 0.621 -31.312 -15.453 1 94.88 271 SER A CA 1
ATOM 2135 C C . SER A 1 271 ? 1.843 -32.156 -15.094 1 94.88 271 SER A C 1
ATOM 2137 O O . SER A 1 271 ? 2.938 -31.609 -14.906 1 94.88 271 SER A O 1
ATOM 2139 N N . ASN A 1 272 ? 1.729 -33.469 -14.984 1 95.44 272 ASN A N 1
ATOM 2140 C CA . ASN A 1 272 ? 2.785 -34.312 -14.461 1 95.44 272 ASN A CA 1
ATOM 2141 C C . ASN A 1 272 ? 4.055 -34.219 -15.305 1 95.44 272 ASN A C 1
ATOM 2143 O O . ASN A 1 272 ? 5.145 -34.031 -14.766 1 95.44 272 ASN A O 1
ATOM 2147 N N . GLN A 1 273 ? 3.959 -34.344 -16.594 1 96.25 273 GLN A N 1
ATOM 2148 C CA . GLN A 1 273 ? 5.125 -34.375 -17.469 1 96.25 273 GLN A CA 1
ATOM 2149 C C . GLN A 1 273 ? 5.879 -33.031 -17.406 1 96.25 273 GLN A C 1
ATOM 2151 O O . GLN A 1 273 ? 7.113 -33.031 -17.375 1 96.25 273 GLN A O 1
ATOM 2156 N N . LEU A 1 274 ? 5.156 -31.969 -17.375 1 97.19 274 LEU A N 1
ATOM 2157 C CA . LEU A 1 274 ? 5.797 -30.656 -17.281 1 97.19 274 LEU A CA 1
ATOM 2158 C C . LEU A 1 274 ? 6.457 -30.484 -15.922 1 97.19 274 LEU A C 1
ATOM 2160 O O . LEU A 1 274 ? 7.504 -29.828 -15.82 1 97.19 274 LEU A O 1
ATOM 2164 N N . ALA A 1 275 ? 5.809 -31.031 -14.859 1 96.75 275 ALA A N 1
ATOM 2165 C CA . ALA A 1 275 ? 6.402 -30.969 -13.531 1 96.75 275 ALA A CA 1
ATOM 2166 C C . ALA A 1 275 ? 7.758 -31.672 -13.5 1 96.75 275 ALA A C 1
ATOM 2168 O O . ALA A 1 275 ? 8.727 -31.156 -12.945 1 96.75 275 ALA A O 1
ATOM 2169 N N . LEU A 1 276 ? 7.828 -32.844 -14.133 1 94.75 276 LEU A N 1
ATOM 2170 C CA . LEU A 1 276 ? 9.062 -33.625 -14.18 1 94.75 276 LEU A CA 1
ATOM 2171 C C . LEU A 1 276 ? 10.141 -32.875 -14.953 1 94.75 276 LEU A C 1
ATOM 2173 O O . LEU A 1 276 ? 11.336 -33 -14.656 1 94.75 276 LEU A O 1
ATOM 2177 N N . LYS A 1 277 ? 9.719 -32.062 -15.852 1 94.88 277 LYS A N 1
ATOM 2178 C CA . LYS A 1 277 ? 10.641 -31.312 -16.703 1 94.88 277 LYS A CA 1
ATOM 2179 C C . LYS A 1 277 ? 11.148 -30.062 -16 1 94.88 277 LYS A C 1
ATOM 2181 O O . LYS A 1 277 ? 12.328 -29.719 -16.109 1 94.88 277 LYS A O 1
ATOM 2186 N N . TYR A 1 278 ? 10.289 -29.297 -15.281 1 95.81 278 TYR A N 1
ATOM 2187 C CA . TYR A 1 278 ? 10.617 -27.938 -14.883 1 95.81 278 TYR A CA 1
ATOM 2188 C C . TYR A 1 278 ? 10.945 -27.875 -13.391 1 95.81 278 TYR A C 1
ATOM 2190 O O . TYR A 1 278 ? 11.664 -26.969 -12.945 1 95.81 278 TYR A O 1
ATOM 2198 N N . TYR A 1 279 ? 10.375 -28.75 -12.523 1 95.69 279 TYR A N 1
ATOM 2199 C CA . TYR A 1 279 ? 10.531 -28.625 -11.078 1 95.69 279 TYR A CA 1
ATOM 2200 C C . TYR A 1 279 ? 11.945 -28.984 -10.648 1 95.69 279 TYR A C 1
ATOM 2202 O O . TYR A 1 279 ? 12.602 -29.828 -11.281 1 95.69 279 TYR A O 1
ATOM 2210 N N . ASN A 1 280 ? 12.367 -28.312 -9.68 1 90.06 280 ASN A N 1
ATOM 2211 C CA . ASN A 1 280 ? 13.695 -28.562 -9.141 1 90.06 280 ASN A CA 1
ATOM 2212 C C . ASN A 1 280 ? 13.766 -29.906 -8.414 1 90.06 280 ASN A C 1
ATOM 2214 O O . ASN A 1 280 ? 12.797 -30.312 -7.773 1 90.06 280 ASN A O 1
ATOM 2218 N N . SER A 1 281 ? 14.883 -30.578 -8.664 1 84 281 SER A N 1
ATOM 2219 C CA . SER A 1 281 ? 15.18 -31.766 -7.859 1 84 281 SER A CA 1
ATOM 2220 C C . SER A 1 281 ? 15.922 -31.391 -6.582 1 84 281 SER A C 1
ATOM 2222 O O . SER A 1 281 ? 16.844 -30.562 -6.605 1 84 281 SER A O 1
ATOM 2224 N N . ILE A 1 282 ? 15.266 -31.688 -5.57 1 74.75 282 ILE A N 1
ATOM 2225 C CA . ILE A 1 282 ? 15.945 -31.406 -4.312 1 74.75 282 ILE A CA 1
ATOM 2226 C C . ILE A 1 282 ? 16.812 -32.594 -3.93 1 74.75 282 ILE A C 1
ATOM 2228 O O . ILE A 1 282 ? 16.969 -33.562 -4.711 1 74.75 282 ILE A O 1
ATOM 2232 N N . ASP A 1 283 ? 17.234 -32.812 -2.689 1 62.66 283 ASP A N 1
ATOM 2233 C CA . ASP A 1 283 ? 18.094 -33.875 -2.197 1 62.66 283 ASP A CA 1
ATOM 2234 C C . ASP A 1 283 ? 17.625 -35.25 -2.707 1 62.66 283 ASP A C 1
ATOM 2236 O O . ASP A 1 283 ? 16.422 -35.5 -2.83 1 62.66 283 ASP A O 1
ATOM 2240 N N . ASN A 1 284 ? 18.453 -36.125 -3.098 1 64.5 284 ASN A N 1
ATOM 2241 C CA . ASN A 1 284 ? 18.312 -37.5 -3.529 1 64.5 284 ASN A CA 1
ATOM 2242 C C . ASN A 1 284 ? 17.5 -37.625 -4.812 1 64.5 284 ASN A C 1
ATOM 2244 O O . ASN A 1 284 ? 16.703 -38.531 -4.969 1 64.5 284 ASN A O 1
ATOM 2248 N N . ASN A 1 285 ? 17.391 -36.5 -5.555 1 69 285 ASN A N 1
ATOM 2249 C CA . ASN A 1 285 ? 16.781 -36.5 -6.883 1 69 285 ASN A CA 1
ATOM 2250 C C . ASN A 1 285 ? 15.266 -36.562 -6.801 1 69 285 ASN A C 1
ATOM 2252 O O . ASN A 1 285 ? 14.617 -37.156 -7.672 1 69 285 ASN A O 1
ATOM 2256 N N . GLU A 1 286 ? 14.836 -36.188 -5.637 1 81.56 286 GLU A N 1
ATOM 2257 C CA . GLU A 1 286 ? 13.383 -36.188 -5.5 1 81.56 286 GLU A CA 1
ATOM 2258 C C . GLU A 1 286 ? 12.797 -34.812 -5.887 1 81.56 286 GLU A C 1
ATOM 2260 O O . GLU A 1 286 ? 13.367 -33.781 -5.559 1 81.56 286 GLU A O 1
ATOM 2265 N N . ILE A 1 287 ? 11.742 -34.938 -6.73 1 88.44 287 ILE A N 1
ATOM 2266 C CA . ILE A 1 287 ? 11.008 -33.75 -7.16 1 88.44 287 ILE A CA 1
ATOM 2267 C C . ILE A 1 287 ? 9.922 -33.406 -6.133 1 88.44 287 ILE A C 1
ATOM 2269 O O . ILE A 1 287 ? 9.172 -34.281 -5.707 1 88.44 287 ILE A O 1
ATOM 2273 N N . ILE A 1 288 ? 9.961 -32.188 -5.648 1 91.75 288 ILE A N 1
ATOM 2274 C CA . ILE A 1 288 ? 8.938 -31.703 -4.723 1 91.75 288 ILE A CA 1
ATOM 2275 C C . ILE A 1 288 ? 7.75 -31.141 -5.508 1 91.75 288 ILE A C 1
ATOM 2277 O O . ILE A 1 288 ? 7.93 -30.328 -6.41 1 91.75 288 ILE A O 1
ATOM 2281 N N . HIS A 1 289 ? 6.605 -31.672 -5.258 1 94.25 289 HIS A N 1
ATOM 2282 C CA . HIS A 1 289 ? 5.375 -31.172 -5.855 1 94.25 289 HIS A CA 1
ATOM 2283 C C . HIS A 1 289 ? 4.633 -30.25 -4.898 1 94.25 289 HIS A C 1
ATOM 2285 O O . HIS A 1 289 ? 4.883 -30.266 -3.691 1 94.25 289 HIS A O 1
ATOM 2291 N N . PRO A 1 290 ? 3.777 -29.328 -5.445 1 94.75 290 PRO A N 1
ATOM 2292 C CA . PRO A 1 290 ? 3.027 -28.422 -4.566 1 94.75 290 PRO A CA 1
ATOM 2293 C C . PRO A 1 290 ? 2.068 -29.156 -3.639 1 94.75 290 PRO A C 1
ATOM 2295 O O . PRO A 1 290 ? 1.579 -30.234 -3.984 1 94.75 290 PRO A O 1
ATOM 2298 N N . SER A 1 291 ? 1.762 -28.547 -2.523 1 96 291 SER A N 1
ATOM 2299 C CA . SER A 1 291 ? 0.95 -29.203 -1.504 1 96 291 SER A CA 1
ATOM 2300 C C . SER A 1 291 ? -0.485 -28.688 -1.522 1 96 291 SER A C 1
ATOM 2302 O O . SER A 1 291 ? -1.107 -28.547 -0.469 1 96 291 SER A O 1
ATOM 2304 N N . VAL A 1 292 ? -0.901 -28.266 -2.635 1 96.12 292 VAL A N 1
ATOM 2305 C CA . VAL A 1 292 ? -2.297 -27.953 -2.914 1 96.12 292 VAL A CA 1
ATOM 2306 C C . VAL A 1 292 ? -2.877 -28.969 -3.891 1 96.12 292 VAL A C 1
ATOM 2308 O O . VAL A 1 292 ? -2.297 -29.234 -4.949 1 96.12 292 VAL A O 1
ATOM 2311 N N . ILE A 1 293 ? -3.979 -29.578 -3.508 1 95.31 293 ILE A N 1
ATOM 2312 C CA . ILE A 1 293 ? -4.594 -30.562 -4.379 1 95.31 293 ILE A CA 1
ATOM 2313 C C . ILE A 1 293 ? -6.059 -30.203 -4.621 1 95.31 293 ILE A C 1
ATOM 2315 O O . ILE A 1 293 ? -6.691 -29.562 -3.785 1 95.31 293 ILE A O 1
ATOM 2319 N N . ASN A 1 294 ? -6.504 -30.594 -5.77 1 94.88 294 ASN A N 1
ATOM 2320 C CA . ASN A 1 294 ? -7.918 -30.453 -6.109 1 94.88 294 ASN A CA 1
ATOM 2321 C C . ASN A 1 294 ? -8.609 -31.797 -6.215 1 94.88 294 ASN A C 1
ATOM 2323 O O . ASN A 1 294 ? -8.102 -32.719 -6.867 1 94.88 294 ASN A O 1
ATOM 2327 N N . VAL A 1 295 ? -9.703 -31.891 -5.535 1 94.38 295 VAL A N 1
ATOM 2328 C CA . VAL A 1 295 ? -10.477 -33.125 -5.523 1 94.38 295 VAL A CA 1
ATOM 2329 C C . VAL A 1 295 ? -11.797 -32.938 -6.266 1 94.38 295 VAL A C 1
ATOM 2331 O O . VAL A 1 295 ? -12.523 -31.969 -6.004 1 94.38 295 VAL A O 1
ATOM 2334 N N . ILE A 1 296 ? -12.062 -33.812 -7.109 1 92.25 296 ILE A N 1
ATOM 2335 C CA . ILE A 1 296 ? -13.32 -33.781 -7.852 1 92.25 296 ILE A CA 1
ATOM 2336 C C . ILE A 1 296 ? -14.344 -34.688 -7.188 1 92.25 296 ILE A C 1
ATOM 2338 O O . ILE A 1 296 ? -14.109 -35.875 -7.047 1 92.25 296 ILE A O 1
ATOM 2342 N N . LEU A 1 297 ? -15.414 -34.094 -6.828 1 92.69 297 LEU A N 1
ATOM 2343 C CA . LEU A 1 297 ? -16.5 -34.844 -6.18 1 92.69 297 LEU A CA 1
ATOM 2344 C C . LEU A 1 297 ? -17.688 -34.969 -7.117 1 92.69 297 LEU A C 1
ATOM 2346 O O . LEU A 1 297 ? -18.047 -34.031 -7.828 1 92.69 297 LEU A O 1
ATOM 2350 N N . ASN A 1 298 ? -18.219 -36.188 -7.145 1 91 298 ASN A N 1
ATOM 2351 C CA . ASN A 1 298 ? -19.453 -36.406 -7.895 1 91 298 ASN A CA 1
ATOM 2352 C C . ASN A 1 298 ? -20.688 -36.031 -7.078 1 91 298 ASN A C 1
ATOM 2354 O O . ASN A 1 298 ? -21.594 -36.844 -6.902 1 91 298 ASN A O 1
ATOM 2358 N N . LYS A 1 299 ? -20.703 -34.906 -6.637 1 91.94 299 LYS A N 1
ATOM 2359 C CA . LYS A 1 299 ? -21.781 -34.312 -5.844 1 91.94 299 LYS A CA 1
ATOM 2360 C C . LYS A 1 299 ? -22.047 -32.875 -6.266 1 91.94 299 LYS A C 1
ATOM 2362 O O . LYS A 1 299 ? -21.125 -32.125 -6.605 1 91.94 299 LYS A O 1
ATOM 2367 N N . PRO A 1 300 ? -23.391 -32.531 -6.273 1 93.25 300 PRO A N 1
ATOM 2368 C CA . PRO A 1 300 ? -23.703 -31.125 -6.566 1 93.25 300 PRO A CA 1
ATOM 2369 C C . PRO A 1 300 ? -23.109 -30.156 -5.539 1 93.25 300 PRO A C 1
ATOM 2371 O O . PRO A 1 300 ? -22.938 -30.516 -4.375 1 93.25 300 PRO A O 1
ATOM 2374 N N . ILE A 1 301 ? -22.828 -28.922 -5.98 1 93.44 301 ILE A N 1
ATOM 2375 C CA . ILE A 1 301 ? -22.109 -27.922 -5.188 1 93.44 301 ILE A CA 1
ATOM 2376 C C . ILE A 1 301 ? -22.875 -27.656 -3.895 1 93.44 301 ILE A C 1
ATOM 2378 O O . ILE A 1 301 ? -22.266 -27.406 -2.85 1 93.44 301 ILE A O 1
ATOM 2382 N N . GLY A 1 302 ? -24.188 -27.625 -3.932 1 92 302 GLY A N 1
ATOM 2383 C CA . GLY A 1 302 ? -24.984 -27.406 -2.736 1 92 302 GLY A CA 1
ATOM 2384 C C . GLY A 1 302 ? -24.734 -28.422 -1.646 1 92 302 GLY A C 1
ATOM 2385 O O . GLY A 1 302 ? -24.625 -28.078 -0.469 1 92 302 GLY A O 1
ATOM 2386 N N . LEU A 1 303 ? -24.641 -29.688 -2.045 1 90.44 303 LEU A N 1
ATOM 2387 C CA . LEU A 1 303 ? -24.359 -30.766 -1.095 1 90.44 303 LEU A CA 1
ATOM 2388 C C . LEU A 1 303 ? -22.953 -30.641 -0.523 1 90.44 303 LEU A C 1
ATOM 2390 O O . LEU A 1 303 ? -22.75 -30.875 0.67 1 90.44 303 LEU A O 1
ATOM 2394 N N . VAL A 1 304 ? -22.031 -30.312 -1.349 1 90.69 304 VAL A N 1
ATOM 2395 C CA . VAL A 1 304 ? -20.656 -30.172 -0.908 1 90.69 304 VAL A CA 1
ATOM 2396 C C . VAL A 1 304 ? -20.547 -29.031 0.104 1 90.69 304 VAL A C 1
ATOM 2398 O O . VAL A 1 304 ? -19.844 -29.156 1.112 1 90.69 304 VAL A O 1
ATOM 2401 N N . LYS A 1 305 ? -21.25 -27.922 -0.117 1 89.69 305 LYS A N 1
ATOM 2402 C CA . LYS A 1 305 ? -21.266 -26.781 0.808 1 89.69 305 LYS A CA 1
ATOM 2403 C C . LYS A 1 305 ? -21.766 -27.219 2.186 1 89.69 305 LYS A C 1
ATOM 2405 O O . LYS A 1 305 ? -21.234 -26.781 3.207 1 89.69 305 LYS A O 1
ATOM 2410 N N . GLN A 1 306 ? -22.734 -28.016 2.18 1 87.81 306 GLN A N 1
ATOM 2411 C CA . GLN A 1 306 ? -23.312 -28.516 3.428 1 87.81 306 GLN A CA 1
ATOM 2412 C C . GLN A 1 306 ? -22.312 -29.391 4.18 1 87.81 306 GLN A C 1
ATOM 2414 O O . GLN A 1 306 ? -22.219 -29.312 5.406 1 87.81 306 GLN A O 1
ATOM 2419 N N . LEU A 1 307 ? -21.625 -30.156 3.443 1 84.5 307 LEU A N 1
ATOM 2420 C CA . LEU A 1 307 ? -20.656 -31.062 4.039 1 84.5 307 LEU A CA 1
ATOM 2421 C C . LEU A 1 307 ? -19.5 -30.297 4.668 1 84.5 307 LEU A C 1
ATOM 2423 O O . LEU A 1 307 ? -18.953 -30.719 5.684 1 84.5 307 LEU A O 1
ATOM 2427 N N . LEU A 1 308 ? -19.203 -29.156 4.105 1 86 308 LEU A N 1
ATOM 2428 C CA . LEU A 1 308 ? -18.062 -28.359 4.566 1 86 308 LEU A CA 1
ATOM 2429 C C . LEU A 1 308 ? -18.422 -27.594 5.836 1 86 308 LEU A C 1
ATOM 2431 O O . LEU A 1 308 ? -17.531 -27.062 6.504 1 86 308 LEU A O 1
ATOM 2435 N N . PHE A 1 309 ? -19.672 -27.562 6.18 1 82.69 309 PHE A N 1
ATOM 2436 C CA . PHE A 1 309 ? -20.094 -26.906 7.402 1 82.69 309 PHE A CA 1
ATOM 2437 C C . PHE A 1 309 ? -19.828 -27.781 8.617 1 82.69 309 PHE A C 1
ATOM 2439 O O . PHE A 1 309 ? -19.969 -27.328 9.758 1 82.69 309 PHE A O 1
ATOM 2446 N N . ASP A 1 310 ? -19.25 -28.859 8.453 1 80.94 310 ASP A N 1
ATOM 2447 C CA . ASP A 1 310 ? -18.875 -29.734 9.555 1 80.94 310 ASP A CA 1
ATOM 2448 C C . ASP A 1 310 ? -17.766 -29.125 10.391 1 80.94 310 ASP A C 1
ATOM 2450 O O . ASP A 1 310 ? -16.766 -28.641 9.844 1 80.94 310 ASP A O 1
ATOM 2454 N N . ASN A 1 311 ? -17.891 -29.172 11.672 1 77.19 311 ASN A N 1
ATOM 2455 C CA . ASN A 1 311 ? -16.984 -28.531 12.617 1 77.19 311 ASN A CA 1
ATOM 2456 C C . ASN A 1 311 ? -15.594 -29.156 12.578 1 77.19 311 ASN A C 1
ATOM 2458 O O . ASN A 1 311 ? -14.625 -28.547 13.039 1 77.19 311 ASN A O 1
ATOM 2462 N N . ASN A 1 312 ? -15.508 -30.312 12.039 1 80.75 312 ASN A N 1
ATOM 2463 C CA . ASN A 1 312 ? -14.227 -31.016 11.977 1 80.75 312 ASN A CA 1
ATOM 2464 C C . ASN A 1 312 ? -13.391 -30.547 10.789 1 80.75 312 ASN A C 1
ATOM 2466 O O . ASN A 1 312 ? -12.203 -30.875 10.688 1 80.75 312 ASN A O 1
ATOM 2470 N N . ILE A 1 313 ? -14.07 -29.766 10.008 1 81.81 313 ILE A N 1
ATOM 2471 C CA . ILE A 1 313 ? -13.383 -29.344 8.797 1 81.81 313 ILE A CA 1
ATOM 2472 C C . ILE A 1 313 ? -12.914 -27.906 8.938 1 81.81 313 ILE A C 1
ATOM 2474 O O . ILE A 1 313 ? -13.719 -27.016 9.234 1 81.81 313 ILE A O 1
ATOM 2478 N N . ILE A 1 314 ? -11.633 -27.719 8.805 1 80.75 314 ILE A N 1
ATOM 2479 C CA . ILE A 1 314 ? -11.07 -26.375 8.812 1 80.75 314 ILE A CA 1
ATOM 2480 C C . ILE A 1 314 ? -11.164 -25.766 7.41 1 80.75 314 ILE A C 1
ATOM 2482 O O . ILE A 1 314 ? -10.555 -26.281 6.465 1 80.75 314 ILE A O 1
ATOM 2486 N N . THR A 1 315 ? -12 -24.719 7.289 1 83.75 315 THR A N 1
ATOM 2487 C CA . THR A 1 315 ? -12.203 -24.078 5.992 1 83.75 315 THR A CA 1
ATOM 2488 C C . THR A 1 315 ? -11.578 -22.688 5.973 1 83.75 315 THR A C 1
ATOM 2490 O O . THR A 1 315 ? -11.961 -21.828 6.762 1 83.75 315 THR A O 1
ATOM 2493 N N . GLN A 1 316 ? -10.578 -22.547 5.047 1 83.81 316 GLN A N 1
ATOM 2494 C CA . GLN A 1 316 ? -9.914 -21.266 4.852 1 83.81 316 GLN A CA 1
ATOM 2495 C C . GLN A 1 316 ? -9.445 -21.094 3.408 1 83.81 316 GLN A C 1
ATOM 2497 O O . GLN A 1 316 ? -9.141 -22.078 2.734 1 83.81 316 GLN A O 1
ATOM 2502 N N . THR A 1 317 ? -9.414 -19.891 3.012 1 84.31 317 THR A N 1
ATOM 2503 C CA . THR A 1 317 ? -9.039 -19.625 1.628 1 84.31 317 THR A CA 1
ATOM 2504 C C . THR A 1 317 ? -7.527 -19.688 1.457 1 84.31 317 THR A C 1
ATOM 2506 O O . THR A 1 317 ? -7.031 -20.016 0.379 1 84.31 317 THR A O 1
ATOM 2509 N N . SER A 1 318 ? -6.773 -19.406 2.479 1 88 318 SER A N 1
ATOM 2510 C CA . SER A 1 318 ? -5.32 -19.312 2.371 1 88 318 SER A CA 1
ATOM 2511 C C . SER A 1 318 ? -4.668 -20.688 2.35 1 88 318 SER A C 1
ATOM 2513 O O . SER A 1 318 ? -5.344 -21.703 2.523 1 88 318 SER A O 1
ATOM 2515 N N . PHE A 1 319 ? -3.428 -20.797 1.97 1 90.75 319 PHE A N 1
ATOM 2516 C CA . PHE A 1 319 ? -2.66 -22.031 1.959 1 90.75 319 PHE A CA 1
ATOM 2517 C C . PHE A 1 319 ? -1.213 -21.781 2.363 1 90.75 319 PHE A C 1
ATOM 2519 O O . PHE A 1 319 ? -0.823 -20.625 2.602 1 90.75 319 PHE A O 1
ATOM 2526 N N . GLY A 1 320 ? -0.446 -22.812 2.545 1 92.62 320 GLY A N 1
ATOM 2527 C CA . GLY A 1 320 ? 0.973 -22.719 2.848 1 92.62 320 GLY A CA 1
ATOM 2528 C C . GLY A 1 320 ? 1.262 -22.641 4.336 1 92.62 320 GLY A C 1
ATOM 2529 O O . GLY A 1 320 ? 2.416 -22.484 4.742 1 92.62 320 GLY A O 1
ATOM 2530 N N . SER A 1 321 ? 0.228 -22.766 5.156 1 92.19 321 SER A N 1
ATOM 2531 C CA . SER A 1 321 ? 0.404 -22.703 6.602 1 92.19 321 SER A CA 1
ATOM 2532 C C . SER A 1 321 ? 0.643 -24.094 7.18 1 92.19 321 SER A C 1
ATOM 2534 O O . SER A 1 321 ? 0.739 -25.078 6.434 1 92.19 321 SER A O 1
ATOM 2536 N N . ASN A 1 322 ? 0.747 -24.141 8.469 1 92.31 322 ASN A N 1
ATOM 2537 C CA . ASN A 1 322 ? 1.061 -25.391 9.164 1 92.31 322 ASN A CA 1
ATOM 2538 C C . ASN A 1 322 ? -0.095 -26.375 9.086 1 92.31 322 ASN A C 1
ATOM 2540 O O . ASN A 1 322 ? 0.122 -27.594 9.078 1 92.31 322 ASN A O 1
ATOM 2544 N N . HIS A 1 323 ? -1.278 -25.938 8.93 1 90.81 323 HIS A N 1
ATOM 2545 C CA . HIS A 1 323 ? -2.439 -26.812 9.039 1 90.81 323 HIS A CA 1
ATOM 2546 C C . HIS A 1 323 ? -3.025 -27.125 7.66 1 90.81 323 HIS A C 1
ATOM 2548 O O . HIS A 1 323 ? -3.025 -26.266 6.777 1 90.81 323 HIS A O 1
ATOM 2554 N N . THR A 1 324 ? -3.545 -28.328 7.586 1 93.75 324 THR A N 1
ATOM 2555 C CA . THR A 1 324 ? -4.309 -28.719 6.406 1 93.75 324 THR A CA 1
ATOM 2556 C C . THR A 1 324 ? -5.703 -28.109 6.434 1 93.75 324 THR A C 1
ATOM 2558 O O . THR A 1 324 ? -6.359 -28.094 7.48 1 93.75 324 THR A O 1
ATOM 2561 N N . LYS A 1 325 ? -6.066 -27.609 5.281 1 92.19 325 LYS A N 1
ATOM 2562 C CA . LYS A 1 325 ? -7.355 -26.922 5.23 1 92.19 325 LYS A CA 1
ATOM 2563 C C . LYS A 1 325 ? -8.039 -27.141 3.885 1 92.19 325 LYS A C 1
ATOM 2565 O O . LYS A 1 325 ? -7.383 -27.438 2.889 1 92.19 325 LYS A O 1
ATOM 2570 N N . VAL A 1 326 ? -9.375 -26.984 3.934 1 91.56 326 VAL A N 1
ATOM 2571 C CA . VAL A 1 326 ? -10.195 -27.031 2.725 1 91.56 326 VAL A CA 1
ATOM 2572 C C . VAL A 1 326 ? -10.625 -25.609 2.346 1 91.56 326 VAL A C 1
ATOM 2574 O O . VAL A 1 326 ? -11.078 -24.844 3.199 1 91.56 326 VAL A O 1
ATOM 2577 N N . CYS A 1 327 ? -10.438 -25.312 1.121 1 90.12 327 CYS A N 1
ATOM 2578 C CA . CYS A 1 327 ? -10.828 -23.984 0.653 1 90.12 327 CYS A CA 1
ATOM 2579 C C . CYS A 1 327 ? -12.344 -23.812 0.692 1 90.12 327 CYS A C 1
ATOM 2581 O O . CYS A 1 327 ? -13.078 -24.719 0.274 1 90.12 327 CYS A O 1
ATOM 2583 N N . ASN A 1 328 ? -12.789 -22.688 1.123 1 83.56 328 ASN A N 1
ATOM 2584 C CA . ASN A 1 328 ? -14.227 -22.438 1.211 1 83.56 328 ASN A CA 1
ATOM 2585 C C . ASN A 1 328 ? -14.805 -22.016 -0.135 1 83.56 328 ASN A C 1
ATOM 2587 O O . ASN A 1 328 ? -16.016 -22.016 -0.321 1 83.56 328 ASN A O 1
ATOM 2591 N N . PHE A 1 329 ? -13.961 -21.672 -1.01 1 82.12 329 PHE A N 1
ATOM 2592 C CA . PHE A 1 329 ? -14.406 -21.391 -2.367 1 82.12 329 PHE A CA 1
ATOM 2593 C C . PHE A 1 329 ? -14.375 -22.641 -3.229 1 82.12 329 PHE A C 1
ATOM 2595 O O . PHE A 1 329 ? -13.305 -23.094 -3.629 1 82.12 329 PHE A O 1
ATOM 2602 N N . ILE A 1 330 ? -15.617 -23.156 -3.447 1 88.5 330 ILE A N 1
ATOM 2603 C CA . ILE A 1 330 ? -15.719 -24.375 -4.234 1 88.5 330 ILE A CA 1
ATOM 2604 C C . ILE A 1 330 ? -16.281 -24.062 -5.617 1 88.5 330 ILE A C 1
ATOM 2606 O O . ILE A 1 330 ? -16.906 -23.016 -5.812 1 88.5 330 ILE A O 1
ATOM 2610 N N . HIS A 1 331 ? -15.938 -24.891 -6.531 1 88.62 331 HIS A N 1
ATOM 2611 C CA . HIS A 1 331 ? -16.297 -24.641 -7.918 1 88.62 331 HIS A CA 1
ATOM 2612 C C . HIS A 1 331 ? -17.141 -25.781 -8.484 1 88.62 331 HIS A C 1
ATOM 2614 O O . HIS A 1 331 ? -16.75 -26.953 -8.352 1 88.62 331 HIS A O 1
ATOM 2620 N N . SER A 1 332 ? -18.266 -25.406 -9.117 1 91.06 332 SER A N 1
ATOM 2621 C CA . SER A 1 332 ? -19.047 -26.391 -9.844 1 91.06 332 SER A CA 1
ATOM 2622 C C . SER A 1 332 ? -18.438 -26.672 -11.211 1 91.06 332 SER A C 1
ATOM 2624 O O . SER A 1 332 ? -18.219 -25.766 -12.008 1 91.06 332 SER A O 1
ATOM 2626 N N . ILE A 1 333 ? -18.156 -27.922 -11.469 1 89.06 333 ILE A N 1
ATOM 2627 C CA . ILE A 1 333 ? -17.672 -28.328 -12.781 1 89.06 333 ILE A CA 1
ATOM 2628 C C . ILE A 1 333 ? -18.859 -28.625 -13.695 1 89.06 333 ILE A C 1
ATOM 2630 O O . ILE A 1 333 ? -18.906 -28.172 -14.836 1 89.06 333 ILE A O 1
ATOM 2634 N N . THR A 1 334 ? -19.766 -29.406 -13.172 1 91.38 334 THR A N 1
ATOM 2635 C CA . THR A 1 334 ? -21.062 -29.719 -13.75 1 91.38 334 THR A CA 1
ATOM 2636 C C . THR A 1 334 ? -22.172 -29.609 -12.695 1 91.38 334 THR A C 1
ATOM 2638 O O . THR A 1 334 ? -21.875 -29.422 -11.508 1 91.38 334 THR A O 1
ATOM 2641 N N . PRO A 1 335 ? -23.344 -29.703 -13.117 1 91.88 335 PRO A N 1
ATOM 2642 C CA . PRO A 1 335 ? -24.422 -29.656 -12.133 1 91.88 335 PRO A CA 1
ATOM 2643 C C . PRO A 1 335 ? -24.297 -30.766 -11.078 1 91.88 335 PRO A C 1
ATOM 2645 O O . PRO A 1 335 ? -24.875 -30.641 -9.992 1 91.88 335 PRO A O 1
ATOM 2648 N N . THR A 1 336 ? -23.625 -31.828 -11.438 1 92.5 336 THR A N 1
ATOM 2649 C CA . THR A 1 336 ? -23.562 -32.969 -10.508 1 92.5 336 THR A CA 1
ATOM 2650 C C . THR A 1 336 ? -22.141 -33.219 -10.062 1 92.5 336 THR A C 1
ATOM 2652 O O . THR A 1 336 ? -21.844 -34.25 -9.469 1 92.5 336 THR A O 1
ATOM 2655 N N . SER A 1 337 ? -21.219 -32.344 -10.359 1 92.62 337 SER A N 1
ATOM 2656 C CA . SER A 1 337 ? -19.828 -32.5 -9.953 1 92.62 337 SER A CA 1
ATOM 2657 C C . SER A 1 337 ? -19.25 -31.203 -9.445 1 92.62 337 SER A C 1
ATOM 2659 O O . SER A 1 337 ? -19.516 -30.141 -10 1 92.62 337 SER A O 1
ATOM 2661 N N . THR A 1 338 ? -18.5 -31.312 -8.32 1 94.19 338 THR A N 1
ATOM 2662 C CA . THR A 1 338 ? -17.938 -30.156 -7.648 1 94.19 338 THR A CA 1
ATOM 2663 C C . THR A 1 338 ? -16.453 -30.391 -7.352 1 94.19 338 THR A C 1
ATOM 2665 O O . THR A 1 338 ? -16.047 -31.5 -7.02 1 94.19 338 THR A O 1
ATOM 2668 N N . GLN A 1 339 ? -15.688 -29.406 -7.566 1 94.19 339 GLN A N 1
ATOM 2669 C CA . GLN A 1 339 ? -14.258 -29.438 -7.242 1 94.19 339 GLN A CA 1
ATOM 2670 C C . GLN A 1 339 ? -13.977 -28.688 -5.938 1 94.19 339 GLN A C 1
ATOM 2672 O O . GLN A 1 339 ? -14.523 -27.609 -5.703 1 94.19 339 GLN A O 1
ATOM 2677 N N . ILE A 1 340 ? -13.18 -29.344 -5.02 1 94.44 340 ILE A N 1
ATOM 2678 C CA . ILE A 1 340 ? -12.711 -28.672 -3.812 1 94.44 340 ILE A CA 1
ATOM 2679 C C . ILE A 1 340 ? -11.188 -28.656 -3.785 1 94.44 340 ILE A C 1
ATOM 2681 O O . ILE A 1 340 ? -10.539 -29.578 -4.27 1 94.44 340 ILE A O 1
ATOM 2685 N N . ARG A 1 341 ? -10.648 -27.594 -3.301 1 95 341 ARG A N 1
ATOM 2686 C CA . ARG A 1 341 ? -9.203 -27.469 -3.139 1 95 341 ARG A CA 1
ATOM 2687 C C . ARG A 1 341 ? -8.789 -27.719 -1.693 1 95 341 ARG A C 1
ATOM 2689 O O . ARG A 1 341 ? -9.43 -27.219 -0.761 1 95 341 ARG A O 1
ATOM 2696 N N . ILE A 1 342 ? -7.824 -28.547 -1.523 1 95.25 342 ILE A N 1
ATOM 2697 C CA . ILE A 1 342 ? -7.258 -28.844 -0.21 1 95.25 342 ILE A CA 1
ATOM 2698 C C . ILE A 1 342 ? -5.812 -28.359 -0.15 1 95.25 342 ILE A C 1
ATOM 2700 O O . ILE A 1 342 ? -5.008 -28.672 -1.027 1 95.25 342 ILE A O 1
ATOM 2704 N N . SER A 1 343 ? -5.512 -27.547 0.802 1 95.25 343 SER A N 1
ATOM 2705 C CA . SER A 1 343 ? -4.141 -27.141 1.109 1 95.25 343 SER A CA 1
ATOM 2706 C C . SER A 1 343 ? -3.555 -27.984 2.232 1 95.25 343 SER A C 1
ATOM 2708 O O . SER A 1 343 ? -4.031 -27.938 3.369 1 95.25 343 SER A O 1
ATOM 2710 N N . VAL A 1 344 ? -2.561 -28.688 1.893 1 96.5 344 VAL A N 1
ATOM 2711 C CA . VAL A 1 344 ? -2.002 -29.641 2.846 1 96.5 344 VAL A CA 1
ATOM 2712 C C . VAL A 1 344 ? -0.874 -28.984 3.637 1 96.5 344 VAL A C 1
ATOM 2714 O O . VAL A 1 344 ? 0.061 -28.438 3.053 1 96.5 344 VAL A O 1
ATOM 2717 N N . GLY A 1 345 ? -0.973 -29.047 4.953 1 95.38 345 GLY A N 1
ATOM 2718 C CA . GLY A 1 345 ? 0.025 -28.453 5.828 1 95.38 345 GLY A CA 1
ATOM 2719 C C . GLY A 1 345 ? 1.164 -29.391 6.164 1 95.38 345 GLY A C 1
ATOM 2720 O O . GLY A 1 345 ? 1.302 -30.453 5.551 1 95.38 345 GLY A O 1
ATOM 2721 N N . TYR A 1 346 ? 2.035 -28.906 7.043 1 95.25 346 TYR A N 1
ATOM 2722 C CA . TYR A 1 346 ? 3.193 -29.719 7.402 1 95.25 346 TYR A CA 1
ATOM 2723 C C . TYR A 1 346 ? 3.066 -30.25 8.82 1 95.25 346 TYR A C 1
ATOM 2725 O O . TYR A 1 346 ? 4.004 -30.844 9.352 1 95.25 346 TYR A O 1
ATOM 2733 N N . ASP A 1 347 ? 1.918 -30.047 9.469 1 93.62 347 ASP A N 1
ATOM 2734 C CA . ASP A 1 347 ? 1.585 -30.781 10.688 1 93.62 347 ASP A CA 1
ATOM 2735 C C . ASP A 1 347 ? 1.008 -32.156 10.367 1 93.62 347 ASP A C 1
ATOM 2737 O O . ASP A 1 347 ? 0.647 -32.438 9.219 1 93.62 347 ASP A O 1
ATOM 2741 N N . PRO A 1 348 ? 1.011 -33.031 11.328 1 92 348 PRO A N 1
ATOM 2742 C CA . PRO A 1 348 ? 0.444 -34.344 11.062 1 92 348 PRO A CA 1
ATOM 2743 C C . PRO A 1 348 ? -0.993 -34.281 10.547 1 92 348 PRO A C 1
ATOM 2745 O O . PRO A 1 348 ? -1.808 -33.5 11.078 1 92 348 PRO A O 1
ATOM 2748 N N . ILE A 1 349 ? -1.313 -35.031 9.562 1 91.5 349 ILE A N 1
ATOM 2749 C CA . ILE A 1 349 ? -2.609 -34.969 8.898 1 91.5 349 ILE A CA 1
ATOM 2750 C C . ILE A 1 349 ? -3.672 -35.625 9.773 1 91.5 349 ILE A C 1
ATOM 2752 O O . ILE A 1 349 ? -3.447 -36.719 10.328 1 91.5 349 ILE A O 1
ATOM 2756 N N . ASN A 1 350 ? -4.762 -34.969 9.93 1 90.25 350 ASN A N 1
ATOM 2757 C CA . ASN A 1 350 ? -5.969 -35.562 10.492 1 90.25 350 ASN A CA 1
ATOM 2758 C C . ASN A 1 350 ? -6.879 -36.125 9.414 1 90.25 350 ASN A C 1
ATOM 2760 O O . ASN A 1 350 ? -7.766 -35.438 8.914 1 90.25 350 ASN A O 1
ATOM 2764 N N . PHE A 1 351 ? -6.805 -37.375 9.195 1 90.5 351 PHE A N 1
ATOM 2765 C CA . PHE A 1 351 ? -7.512 -38 8.094 1 90.5 351 PHE A CA 1
ATOM 2766 C C . PHE A 1 351 ? -9.016 -38 8.328 1 90.5 351 PHE A C 1
ATOM 2768 O O . PHE A 1 351 ? -9.805 -38.062 7.383 1 90.5 351 PHE A O 1
ATOM 2775 N N . GLU A 1 352 ? -9.398 -37.844 9.602 1 87.5 352 GLU A N 1
ATOM 2776 C CA . GLU A 1 352 ? -10.82 -37.812 9.93 1 87.5 352 GLU A CA 1
ATOM 2777 C C . GLU A 1 352 ? -11.5 -36.594 9.289 1 87.5 352 GLU A C 1
ATOM 2779 O O . GLU A 1 352 ? -12.695 -36.656 8.984 1 87.5 352 GLU A O 1
ATOM 2784 N N . MET A 1 353 ? -10.734 -35.625 9.062 1 89.12 353 MET A N 1
ATOM 2785 C CA . MET A 1 353 ? -11.234 -34.406 8.438 1 89.12 353 MET A CA 1
ATOM 2786 C C . MET A 1 353 ? -11.789 -34.688 7.047 1 89.12 353 MET A C 1
ATOM 2788 O O . MET A 1 353 ? -12.617 -33.938 6.539 1 89.12 353 MET A O 1
ATOM 2792 N N . PHE A 1 354 ? -11.438 -35.781 6.441 1 90.62 354 PHE A N 1
ATOM 2793 C CA . PHE A 1 354 ? -11.781 -36.031 5.043 1 90.62 354 PHE A CA 1
ATOM 2794 C C . PHE A 1 354 ? -12.719 -37.219 4.918 1 90.62 354 PHE A C 1
ATOM 2796 O O . PHE A 1 354 ? -12.938 -37.719 3.816 1 90.62 354 PHE A O 1
ATOM 2803 N N . SER A 1 355 ? -13.32 -37.625 6.031 1 86.62 355 SER A N 1
ATOM 2804 C CA . SER A 1 355 ? -14.211 -38.781 6.035 1 86.62 355 SER A CA 1
ATOM 2805 C C . SER A 1 355 ? -15.484 -38.5 5.234 1 86.62 355 SER A C 1
ATOM 2807 O O . SER A 1 355 ? -16.109 -39.406 4.703 1 86.62 355 SER A O 1
ATOM 2809 N N . PHE A 1 356 ? -15.773 -37.25 5.125 1 84.81 356 PHE A N 1
ATOM 2810 C CA . PHE A 1 356 ? -16.984 -36.844 4.414 1 84.81 356 PHE A CA 1
ATOM 2811 C C . PHE A 1 356 ? -16.828 -37.094 2.916 1 84.81 356 PHE A C 1
ATOM 2813 O O . PHE A 1 356 ? -17.828 -37.125 2.182 1 84.81 356 PHE A O 1
ATOM 2820 N N . LEU A 1 357 ? -15.656 -37.344 2.486 1 87.56 357 LEU A N 1
ATOM 2821 C CA . LEU A 1 357 ? -15.375 -37.562 1.072 1 87.56 357 LEU A CA 1
ATOM 2822 C C . LEU A 1 357 ? -15.555 -39.031 0.708 1 87.56 357 LEU A C 1
ATOM 2824 O O . LEU A 1 357 ? -15.523 -39.406 -0.47 1 87.56 357 LEU A O 1
ATOM 2828 N N . LYS A 1 358 ? -15.773 -39.844 1.76 1 83.19 358 LYS A N 1
ATOM 2829 C CA . LYS A 1 358 ? -16 -41.25 1.506 1 83.19 358 LYS A CA 1
ATOM 2830 C C . LYS A 1 358 ? -17.344 -41.5 0.827 1 83.19 358 LYS A C 1
ATOM 2832 O O . LYS A 1 358 ? -18.359 -40.906 1.238 1 83.19 358 LYS A O 1
ATOM 2837 N N . GLU A 1 359 ? -17.375 -41.594 -0.493 1 68.81 359 GLU A N 1
ATOM 2838 C CA . GLU A 1 359 ? -18.625 -41.875 -1.19 1 68.81 359 GLU A CA 1
ATOM 2839 C C . GLU A 1 359 ? -19.375 -43.031 -0.518 1 68.81 359 GLU A C 1
ATOM 2841 O O . GLU A 1 359 ? -18.797 -44.062 -0.185 1 68.81 359 GLU A O 1
ATOM 2846 N N . ASN A 1 360 ? -20.469 -42.75 0.314 1 50.47 360 ASN A N 1
ATOM 2847 C CA . ASN A 1 360 ? -21.391 -43.844 0.566 1 50.47 360 ASN A CA 1
ATOM 2848 C C . ASN A 1 360 ? -22.031 -44.344 -0.727 1 50.47 360 ASN A C 1
ATOM 2850 O O . ASN A 1 360 ? -22.281 -43.594 -1.648 1 50.47 360 ASN A O 1
ATOM 2854 N N . MET B 1 1 ? -3.229 -18.922 17.281 1 48.97 1 MET B N 1
ATOM 2855 C CA . MET B 1 1 ? -2.824 -19.562 16.031 1 48.97 1 MET B CA 1
ATOM 2856 C C . MET B 1 1 ? -1.867 -18.688 15.242 1 48.97 1 MET B C 1
ATOM 2858 O O . MET B 1 1 ? -1.982 -17.453 15.273 1 48.97 1 MET B O 1
ATOM 2862 N N . THR B 1 2 ? -0.744 -19.359 14.789 1 60.09 2 THR B N 1
ATOM 2863 C CA . THR B 1 2 ? 0.364 -18.703 14.102 1 60.09 2 THR B CA 1
ATOM 2864 C C . THR B 1 2 ? -0.132 -17.938 12.875 1 60.09 2 THR B C 1
ATOM 2866 O O . THR B 1 2 ? 0.591 -17.109 12.32 1 60.09 2 THR B O 1
ATOM 2869 N N . GLU B 1 3 ? -1.528 -18.078 12.625 1 81.31 3 GLU B N 1
ATOM 2870 C CA . GLU B 1 3 ? -2.041 -17.5 11.383 1 81.31 3 GLU B CA 1
ATOM 2871 C C . GLU B 1 3 ? -2.945 -16.312 11.664 1 81.31 3 GLU B C 1
ATOM 2873 O O . GLU B 1 3 ? -3.643 -15.828 10.766 1 81.31 3 GLU B O 1
ATOM 2878 N N . ASN B 1 4 ? -2.85 -15.812 12.875 1 81.38 4 ASN B N 1
ATOM 2879 C CA . ASN B 1 4 ? -3.834 -14.828 13.312 1 81.38 4 ASN B CA 1
ATOM 2880 C C . ASN B 1 4 ? -3.625 -13.484 12.617 1 81.38 4 ASN B C 1
ATOM 2882 O O . ASN B 1 4 ? -4.484 -12.602 12.688 1 81.38 4 ASN B O 1
ATOM 2886 N N . ARG B 1 5 ? -2.535 -13.352 11.914 1 89.12 5 ARG B N 1
ATOM 2887 C CA . ARG B 1 5 ? -2.301 -12.117 11.18 1 89.12 5 ARG B CA 1
ATOM 2888 C C . ARG B 1 5 ? -2.904 -12.188 9.781 1 89.12 5 ARG B C 1
ATOM 2890 O O . ARG B 1 5 ? -3.092 -11.164 9.125 1 89.12 5 ARG B O 1
ATOM 2897 N N . VAL B 1 6 ? -3.18 -13.398 9.344 1 89.69 6 VAL B N 1
ATOM 2898 C CA . VAL B 1 6 ? -3.629 -13.609 7.969 1 89.69 6 VAL B CA 1
ATOM 2899 C C . VAL B 1 6 ? -5.113 -13.969 7.957 1 89.69 6 VAL B C 1
ATOM 2901 O O . VAL B 1 6 ? -5.859 -13.523 7.082 1 89.69 6 VAL B O 1
ATOM 2904 N N . ILE B 1 7 ? -5.512 -14.742 8.922 1 86.38 7 ILE B N 1
ATOM 2905 C CA . ILE B 1 7 ? -6.895 -15.188 9.07 1 86.38 7 ILE B CA 1
ATOM 2906 C C . ILE B 1 7 ? -7.398 -14.836 10.469 1 86.38 7 ILE B C 1
ATOM 2908 O O . ILE B 1 7 ? -6.762 -15.18 11.469 1 86.38 7 ILE B O 1
ATOM 2912 N N . GLN B 1 8 ? -8.539 -14.148 10.477 1 82.56 8 GLN B N 1
ATOM 2913 C CA . GLN B 1 8 ? -9.18 -13.836 11.75 1 82.56 8 GLN B CA 1
ATOM 2914 C C . GLN B 1 8 ? -10.664 -14.156 11.711 1 82.56 8 GLN B C 1
ATOM 2916 O O . GLN B 1 8 ? -11.258 -14.258 10.633 1 82.56 8 GLN B O 1
ATOM 2921 N N . ASP B 1 9 ? -11.117 -14.398 12.852 1 77.12 9 ASP B N 1
ATOM 2922 C CA . ASP B 1 9 ? -12.539 -14.672 12.984 1 77.12 9 ASP B CA 1
ATOM 2923 C C . ASP B 1 9 ? -13.352 -13.375 13.055 1 77.12 9 ASP B C 1
ATOM 2925 O O . ASP B 1 9 ? -13.078 -12.516 13.891 1 77.12 9 ASP B O 1
ATOM 2929 N N . LEU B 1 10 ? -14.148 -13.188 12.125 1 73.38 10 LEU B N 1
ATOM 2930 C CA . LEU B 1 10 ? -15.102 -12.094 12.164 1 73.38 10 LEU B CA 1
ATOM 2931 C C . LEU B 1 10 ? -16.516 -12.609 12.391 1 73.38 10 LEU B C 1
ATOM 2933 O O . LEU B 1 10 ? -17.188 -13.023 11.438 1 73.38 10 LEU B O 1
ATOM 2937 N N . ARG B 1 11 ? -17.094 -12.578 13.633 1 73.81 11 ARG B N 1
ATOM 2938 C CA . ARG B 1 11 ? -18.438 -12.984 14.055 1 73.81 11 ARG B CA 1
ATOM 2939 C C . ARG B 1 11 ? -18.703 -14.438 13.656 1 73.81 11 ARG B C 1
ATOM 2941 O O . ARG B 1 11 ? -19.719 -14.727 13.016 1 73.81 11 ARG B O 1
ATOM 2948 N N . GLY B 1 12 ? -17.656 -15.266 13.805 1 74.69 12 GLY B N 1
ATOM 2949 C CA . GLY B 1 12 ? -17.812 -16.688 13.578 1 74.69 12 GLY B CA 1
ATOM 2950 C C . GLY B 1 12 ? -17.344 -17.125 12.203 1 74.69 12 GLY B C 1
ATOM 2951 O O . GLY B 1 12 ? -17.328 -18.328 11.898 1 74.69 12 GLY B O 1
ATOM 2952 N N . THR B 1 13 ? -16.922 -16.219 11.391 1 78.88 13 THR B N 1
ATOM 2953 C CA . THR B 1 13 ? -16.484 -16.531 10.039 1 78.88 13 THR B CA 1
ATOM 2954 C C . THR B 1 13 ? -15.008 -16.172 9.859 1 78.88 13 THR B C 1
ATOM 2956 O O . THR B 1 13 ? -14.602 -15.039 10.102 1 78.88 13 THR B O 1
ATOM 2959 N N . PRO B 1 14 ? -14.281 -17.25 9.531 1 79.69 14 PRO B N 1
ATOM 2960 C CA . PRO B 1 14 ? -12.891 -16.906 9.219 1 79.69 14 PRO B CA 1
ATOM 2961 C C . PRO B 1 14 ? -12.773 -16.016 7.98 1 79.69 14 PRO B C 1
ATOM 2963 O O . PRO B 1 14 ? -13.359 -16.328 6.938 1 79.69 14 PRO B O 1
ATOM 2966 N N . ILE B 1 15 ? -11.992 -14.906 8.164 1 83.56 15 ILE B N 1
ATOM 2967 C CA . ILE B 1 15 ? -11.82 -13.992 7.035 1 83.56 15 ILE B CA 1
ATOM 2968 C C . ILE B 1 15 ? -10.336 -13.828 6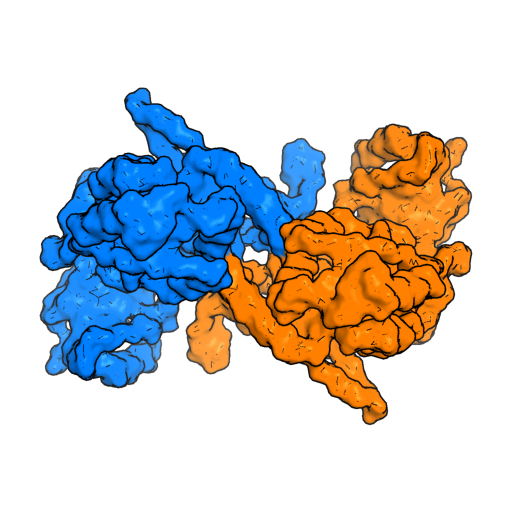.723 1 83.56 15 ILE B C 1
ATOM 2970 O O . ILE B 1 15 ? -9.5 -13.844 7.633 1 83.56 15 ILE B O 1
ATOM 2974 N N . TYR B 1 16 ? -10.094 -13.742 5.457 1 86.81 16 TYR B N 1
ATOM 2975 C CA . TYR B 1 16 ? -8.766 -13.359 5.008 1 86.81 16 TYR B CA 1
ATOM 2976 C C . TYR B 1 16 ? -8.523 -11.867 5.215 1 86.81 16 TYR B C 1
ATOM 2978 O O . TYR B 1 16 ? -9.242 -11.031 4.66 1 86.81 16 TYR B O 1
ATOM 2986 N N . CYS B 1 17 ? -7.469 -11.461 5.938 1 86.69 17 CYS B N 1
ATOM 2987 C CA . CYS B 1 17 ? -7.348 -10.141 6.535 1 86.69 17 CYS B CA 1
ATOM 2988 C C . CYS B 1 17 ? -6.566 -9.203 5.625 1 86.69 17 CYS B C 1
ATOM 2990 O O . CYS B 1 17 ? -5.957 -8.234 6.094 1 86.69 17 CYS B O 1
ATOM 2992 N N . ARG B 1 18 ? -6.609 -9.359 4.402 1 86.44 18 ARG B N 1
ATOM 2993 C CA . ARG B 1 18 ? -5.875 -8.43 3.551 1 86.44 18 ARG B CA 1
ATOM 2994 C C . ARG B 1 18 ? -6.566 -7.074 3.502 1 86.44 18 ARG B C 1
ATOM 2996 O O . ARG B 1 18 ? -5.945 -6.047 3.787 1 86.44 18 ARG B O 1
ATOM 3003 N N . SER B 1 19 ? -7.855 -7.051 3.213 1 84.44 19 SER B N 1
ATOM 3004 C CA . SER B 1 19 ? -8.562 -5.789 3 1 84.44 19 SER B CA 1
ATOM 3005 C C . SER B 1 19 ? -9.211 -5.297 4.289 1 84.44 19 SER B C 1
ATOM 3007 O O . SER B 1 19 ? -9.5 -4.105 4.426 1 84.44 19 SER B O 1
ATOM 3009 N N . ILE B 1 20 ? -9.539 -6.199 5.137 1 86.19 20 ILE B N 1
ATOM 3010 C CA . ILE B 1 20 ? -10.242 -5.832 6.363 1 86.19 20 ILE B CA 1
ATOM 3011 C C . ILE B 1 20 ? -9.906 -6.832 7.469 1 86.19 20 ILE B C 1
ATOM 3013 O O . ILE B 1 20 ? -9.609 -7.996 7.195 1 86.19 20 ILE B O 1
ATOM 3017 N N . SER B 1 21 ? -9.805 -6.402 8.641 1 90.5 21 SER B N 1
ATOM 3018 C CA . SER B 1 21 ? -9.648 -7.203 9.852 1 90.5 21 SER B CA 1
ATOM 3019 C C . SER B 1 21 ? -10.445 -6.617 11.016 1 90.5 21 SER B C 1
ATOM 3021 O O . SER B 1 21 ? -10.805 -5.438 10.992 1 90.5 21 SER B O 1
ATOM 3023 N N . PRO B 1 22 ? -10.781 -7.477 11.977 1 92.06 22 PRO B N 1
ATOM 3024 C CA . PRO B 1 22 ? -11.477 -6.945 13.148 1 92.06 22 PRO B CA 1
ATOM 3025 C C . PRO B 1 22 ? -10.734 -5.781 13.797 1 92.06 22 PRO B C 1
ATOM 3027 O O . PRO B 1 22 ? -11.352 -4.801 14.219 1 92.06 22 PRO B O 1
ATOM 3030 N N . ASP B 1 23 ? -9.422 -5.859 13.875 1 92.81 23 ASP B N 1
ATOM 3031 C CA . ASP B 1 23 ? -8.617 -4.793 14.477 1 92.81 23 ASP B CA 1
ATOM 3032 C C . ASP B 1 23 ? -8.695 -3.516 13.641 1 92.81 23 ASP B C 1
ATOM 3034 O O . ASP B 1 23 ? -8.75 -2.414 14.188 1 92.81 23 ASP B O 1
ATOM 3038 N N . GLN B 1 24 ? -8.68 -3.662 12.367 1 94.38 24 GLN B N 1
ATOM 3039 C CA . GLN B 1 24 ? -8.812 -2.51 11.484 1 94.38 24 GLN B CA 1
ATOM 3040 C C . GLN B 1 24 ? -10.172 -1.838 11.648 1 94.38 24 GLN B C 1
ATOM 3042 O O . GLN B 1 24 ? -10.258 -0.609 11.711 1 94.38 24 GLN B O 1
ATOM 3047 N N . ILE B 1 25 ? -11.211 -2.654 11.688 1 94.69 25 ILE B N 1
ATOM 3048 C CA . ILE B 1 25 ? -12.562 -2.139 11.859 1 94.69 25 ILE B CA 1
ATOM 3049 C C . ILE B 1 25 ? -12.648 -1.332 13.156 1 94.69 25 ILE B C 1
ATOM 3051 O O . ILE B 1 25 ? -13.195 -0.23 13.172 1 94.69 25 ILE B O 1
ATOM 3055 N N . ASN B 1 26 ? -12.086 -1.855 14.164 1 95.12 26 ASN B N 1
ATOM 3056 C CA . ASN B 1 26 ? -12.109 -1.22 15.477 1 95.12 26 ASN B CA 1
ATOM 3057 C C . ASN B 1 26 ? -11.414 0.138 15.461 1 95.12 26 ASN B C 1
ATOM 3059 O O . ASN B 1 26 ? -11.984 1.137 15.906 1 95.12 26 ASN B O 1
ATOM 3063 N N . ILE B 1 27 ? -10.203 0.183 14.953 1 97.44 27 ILE B N 1
ATOM 3064 C CA . ILE B 1 27 ? -9.43 1.418 15.016 1 97.44 27 ILE B CA 1
ATOM 3065 C C . ILE B 1 27 ? -10.055 2.461 14.086 1 97.44 27 ILE B C 1
ATOM 3067 O O . ILE B 1 27 ? -10.07 3.652 14.406 1 97.44 27 ILE B O 1
ATOM 3071 N N . VAL B 1 28 ? -10.562 2.088 12.938 1 97.31 28 VAL B N 1
ATOM 3072 C CA . VAL B 1 28 ? -11.211 3.018 12.023 1 97.31 28 VAL B CA 1
ATOM 3073 C C . VAL B 1 28 ? -12.445 3.627 12.688 1 97.31 28 VAL B C 1
ATOM 3075 O O . VAL B 1 28 ? -12.672 4.836 12.594 1 97.31 28 VAL B O 1
ATOM 3078 N N . GLN B 1 29 ? -13.164 2.803 13.383 1 96.81 29 GLN B N 1
ATOM 3079 C CA . GLN B 1 29 ? -14.344 3.307 14.07 1 96.81 29 GLN B CA 1
ATOM 3080 C C . GLN B 1 29 ? -13.969 4.316 15.156 1 96.81 29 GLN B C 1
ATOM 3082 O O . GLN B 1 29 ? -14.648 5.324 15.336 1 96.81 29 GLN B O 1
ATOM 3087 N N . LYS B 1 30 ? -12.953 4.059 15.883 1 96.19 30 LYS B N 1
ATOM 3088 C CA . LYS B 1 30 ? -12.477 5 16.891 1 96.19 30 LYS B CA 1
ATOM 3089 C C . LYS B 1 30 ? -12.148 6.355 16.266 1 96.19 30 LYS B C 1
ATOM 3091 O O . LYS B 1 30 ? -12.5 7.398 16.828 1 96.19 30 LYS B O 1
ATOM 3096 N N . TYR B 1 31 ? -11.5 6.332 15.133 1 97.06 31 TYR B N 1
ATOM 3097 C CA . TYR B 1 31 ? -11.148 7.574 14.453 1 97.06 31 TYR B CA 1
ATOM 3098 C C . TYR B 1 31 ? -12.391 8.305 13.969 1 97.06 31 TYR B C 1
ATOM 3100 O O . TYR B 1 31 ? -12.492 9.523 14.102 1 97.06 31 TYR B O 1
ATOM 3108 N N . ILE B 1 32 ? -13.312 7.543 13.391 1 96.69 32 ILE B N 1
ATOM 3109 C CA . ILE B 1 32 ? -14.562 8.133 12.914 1 96.69 32 ILE B CA 1
ATOM 3110 C C . ILE B 1 32 ? -15.289 8.805 14.078 1 96.69 32 ILE B C 1
ATOM 3112 O O . ILE B 1 32 ? -15.703 9.961 13.977 1 96.69 32 ILE B O 1
ATOM 3116 N N . ASP B 1 33 ? -15.375 8.109 15.188 1 95.31 33 ASP B N 1
ATOM 3117 C CA . ASP B 1 33 ? -16.062 8.625 16.359 1 95.31 33 ASP B CA 1
ATOM 3118 C C . ASP B 1 33 ? -15.391 9.891 16.891 1 95.31 33 ASP B C 1
ATOM 3120 O O . ASP B 1 33 ? -16.062 10.852 17.281 1 95.31 33 ASP B O 1
ATOM 3124 N N . ALA B 1 34 ? -14.141 9.922 16.859 1 94.12 34 ALA B N 1
ATOM 3125 C CA . ALA B 1 34 ? -13.367 11.039 17.391 1 94.12 34 ALA B CA 1
ATOM 3126 C C . ALA B 1 34 ? -13.523 12.281 16.516 1 94.12 34 ALA B C 1
ATOM 3128 O O . ALA B 1 34 ? -13.375 13.406 17 1 94.12 34 ALA B O 1
ATOM 3129 N N . HIS B 1 35 ? -13.789 12.102 15.234 1 93.75 35 HIS B N 1
ATOM 3130 C CA . HIS B 1 35 ? -13.922 13.219 14.305 1 93.75 35 HIS B CA 1
ATOM 3131 C C . HIS B 1 35 ? -15.375 13.656 14.188 1 93.75 35 HIS B C 1
ATOM 3133 O O . HIS B 1 35 ? -15.664 14.688 13.578 1 93.75 35 HIS B O 1
ATOM 3139 N N . THR B 1 36 ? -16.266 12.789 14.633 1 86.81 36 THR B N 1
ATOM 3140 C CA . THR B 1 36 ? -17.688 13.07 14.5 1 86.81 36 THR B CA 1
ATOM 3141 C C . THR B 1 36 ? -18.062 14.32 15.289 1 86.81 36 THR B C 1
ATOM 3143 O O . THR B 1 36 ? -17.578 14.523 16.406 1 86.81 36 THR B O 1
ATOM 3146 N N . ILE B 1 37 ? -18.703 15.117 14.383 1 73.31 37 ILE B N 1
ATOM 3147 C CA . ILE B 1 37 ? -19.172 16.391 14.93 1 73.31 37 ILE B CA 1
ATOM 3148 C C . ILE B 1 37 ? -20.641 16.25 15.367 1 73.31 37 ILE B C 1
ATOM 3150 O O . ILE B 1 37 ? -21.391 15.477 14.781 1 73.31 37 ILE B O 1
ATOM 3154 N N . GLY B 1 38 ? -21.109 16.594 16.516 1 59.19 38 GLY B N 1
ATOM 3155 C CA . GLY B 1 38 ? -22.5 16.609 16.922 1 59.19 38 GLY B CA 1
ATOM 3156 C C . GLY B 1 38 ? -22.672 16.625 18.438 1 59.19 38 GLY B C 1
ATOM 3157 O O . GLY B 1 38 ? -21.844 16.094 19.156 1 59.19 38 GLY B O 1
ATOM 3158 N N . GLY B 1 39 ? -23.203 17.531 18.891 1 47.22 39 GLY B N 1
ATOM 3159 C CA . GLY B 1 39 ? -23.875 17.906 20.125 1 47.22 39 GLY B CA 1
ATOM 3160 C C . GLY B 1 39 ? -25.375 18 19.984 1 47.22 39 GLY B C 1
ATOM 3161 O O . GLY B 1 39 ? -25.938 17.609 18.969 1 47.22 39 GLY B O 1
ATOM 3162 N N . HIS B 1 40 ? -26.062 18.266 20.984 1 44.28 40 HIS B N 1
ATOM 3163 C CA . HIS B 1 40 ? -27.516 18.297 20.984 1 44.28 40 HIS B CA 1
ATOM 3164 C C . HIS B 1 40 ? -28.047 18.969 19.719 1 44.28 40 HIS B C 1
ATOM 3166 O O . HIS B 1 40 ? -29.125 18.625 19.234 1 44.28 40 HIS B O 1
ATOM 3172 N N . ASN B 1 41 ? -27.391 20.016 19.172 1 41.5 41 ASN B N 1
ATOM 3173 C CA . ASN B 1 41 ? -28.016 20.875 18.172 1 41.5 41 ASN B CA 1
ATOM 3174 C C . ASN B 1 41 ? -27.281 20.812 16.844 1 41.5 41 ASN B C 1
ATOM 3176 O O . ASN B 1 41 ? -27.5 21.641 15.953 1 41.5 41 ASN B O 1
ATOM 3180 N N . ILE B 1 42 ? -26.219 20 16.641 1 50.09 42 ILE B N 1
ATOM 3181 C CA . ILE B 1 42 ? -25.484 20.078 15.367 1 50.09 42 ILE B CA 1
ATOM 3182 C C . ILE B 1 42 ? -25.703 18.797 14.57 1 50.09 42 ILE B C 1
ATOM 3184 O O . ILE B 1 42 ? -25.609 17.703 15.109 1 50.09 42 ILE B O 1
ATOM 3188 N N . LYS B 1 43 ? -26.5 19.078 13.375 1 51.78 43 LYS B N 1
ATOM 3189 C CA . LYS B 1 43 ? -26.719 17.984 12.43 1 51.78 43 LYS B CA 1
ATOM 3190 C C . LYS B 1 43 ? -25.484 17.109 12.305 1 51.78 43 LYS B C 1
ATOM 3192 O O . LYS B 1 43 ? -24.406 17.594 11.984 1 51.78 43 LYS B O 1
ATOM 3197 N N . LYS B 1 44 ? -25.672 15.852 12.625 1 65 44 LYS B N 1
ATOM 3198 C CA . LYS B 1 44 ? -24.641 14.82 12.609 1 65 44 LYS B CA 1
ATOM 3199 C C . LYS B 1 44 ? -24.141 14.555 11.188 1 65 44 LYS B C 1
ATOM 3201 O O . LYS B 1 44 ? -24.953 14.367 10.273 1 65 44 LYS B O 1
ATOM 3206 N N . VAL B 1 45 ? -22.906 14.945 10.891 1 78.5 45 VAL B N 1
ATOM 3207 C CA . VAL B 1 45 ? -22.312 14.609 9.602 1 78.5 45 VAL B CA 1
ATOM 3208 C C . VAL B 1 45 ? -21.844 13.156 9.609 1 78.5 45 VAL B C 1
ATOM 3210 O O . VAL B 1 45 ? -21.156 12.727 10.539 1 78.5 45 VAL B O 1
ATOM 3213 N N . LYS B 1 46 ? -22.422 12.336 8.703 1 89.69 46 LYS B N 1
ATOM 3214 C CA . LYS B 1 46 ? -21.984 10.945 8.578 1 89.69 46 LYS B CA 1
ATOM 3215 C C . LYS B 1 46 ? -20.578 10.867 8 1 89.69 46 LYS B C 1
ATOM 3217 O O . LYS B 1 46 ? -20.297 11.406 6.926 1 89.69 46 LYS B O 1
ATOM 3222 N N . LEU B 1 47 ? -19.688 10.289 8.773 1 95.88 47 LEU B N 1
ATOM 3223 C CA . LEU B 1 47 ? -18.297 10.156 8.352 1 95.88 47 LEU B CA 1
ATOM 3224 C C . LEU B 1 47 ? -17.969 8.695 8.055 1 95.88 47 LEU B C 1
ATOM 3226 O O . LEU B 1 47 ? -18.562 7.785 8.641 1 95.88 47 LEU B O 1
ATOM 3230 N N . SER B 1 48 ? -17.109 8.492 7.07 1 97 48 SER B N 1
ATOM 3231 C CA . SER B 1 48 ? -16.484 7.211 6.758 1 97 48 SER B CA 1
ATOM 3232 C C . SER B 1 48 ? -14.969 7.328 6.773 1 97 48 SER B C 1
ATOM 3234 O O . SER B 1 48 ? -14.422 8.414 6.594 1 97 48 SER B O 1
ATOM 3236 N N . GLY B 1 49 ? -14.344 6.195 7.07 1 97.5 49 GLY B N 1
ATOM 3237 C CA . GLY B 1 49 ? -12.898 6.262 7.184 1 97.5 49 GLY B CA 1
ATOM 3238 C C . GLY B 1 49 ? -12.203 5.027 6.637 1 97.5 49 GLY B C 1
ATOM 3239 O O . GLY B 1 49 ? -12.836 3.992 6.43 1 97.5 49 GLY B O 1
ATOM 3240 N N . LYS B 1 50 ? -10.953 5.18 6.383 1 97.88 50 LYS B N 1
ATOM 3241 C CA . LYS B 1 50 ? -10.094 4.086 5.934 1 97.88 50 LYS B CA 1
ATOM 3242 C C . LYS B 1 50 ? -8.68 4.234 6.488 1 97.88 50 LYS B C 1
ATOM 3244 O O . LYS B 1 50 ? -8.07 5.301 6.379 1 97.88 50 LYS B O 1
ATOM 3249 N N . LEU B 1 51 ? -8.289 3.166 7.148 1 97.81 51 LEU B N 1
ATOM 3250 C CA . LEU B 1 51 ? -6.887 3.084 7.535 1 97.81 51 LEU B CA 1
ATOM 3251 C C . LEU B 1 51 ? -6.004 2.814 6.32 1 97.81 51 LEU B C 1
ATOM 3253 O O . LEU B 1 51 ? -6.352 2.002 5.461 1 97.81 51 LEU B O 1
ATOM 3257 N N . THR B 1 52 ? -4.848 3.506 6.215 1 97.69 52 THR B N 1
ATOM 3258 C CA . THR B 1 52 ? -3.953 3.338 5.074 1 97.69 52 THR B CA 1
ATOM 3259 C C . THR B 1 52 ? -2.549 2.963 5.539 1 97.69 52 THR B C 1
ATOM 3261 O O . THR B 1 52 ? -2.279 2.916 6.742 1 97.69 52 THR B O 1
ATOM 3264 N N . ILE B 1 53 ? -1.664 2.686 4.578 1 95.81 53 ILE B N 1
ATOM 3265 C CA . ILE B 1 53 ? -0.342 2.113 4.805 1 95.81 53 ILE B CA 1
ATOM 3266 C C . ILE B 1 53 ? 0.587 3.174 5.391 1 95.81 53 ILE B C 1
ATOM 3268 O O . ILE B 1 53 ? 1.522 2.852 6.125 1 95.81 53 ILE B O 1
ATOM 3272 N N . SER B 1 54 ? 0.402 4.414 5.043 1 97.19 54 SER B N 1
ATOM 3273 C CA . SER B 1 54 ? 1.179 5.566 5.488 1 97.19 54 SER B CA 1
ATOM 3274 C C . SER B 1 54 ? 0.423 6.867 5.25 1 97.19 54 SER B C 1
ATOM 3276 O O . SER B 1 54 ? -0.624 6.875 4.598 1 97.19 54 SER B O 1
ATOM 3278 N N . GLY B 1 55 ? 0.96 7.914 5.879 1 97.94 55 GLY B N 1
ATOM 3279 C CA . GLY B 1 55 ? 0.394 9.211 5.555 1 97.94 55 GLY B CA 1
ATOM 3280 C C . GLY B 1 55 ? 0.478 9.547 4.078 1 97.94 55 GLY B C 1
ATOM 3281 O O . GLY B 1 55 ? -0.48 10.062 3.498 1 97.94 55 GLY B O 1
ATOM 3282 N N . SER B 1 56 ? 1.58 9.289 3.457 1 97.69 56 SER B N 1
ATOM 3283 C CA . SER B 1 56 ? 1.771 9.523 2.031 1 97.69 56 SER B CA 1
ATOM 3284 C C . SER B 1 56 ? 0.783 8.719 1.198 1 97.69 56 SER B C 1
ATOM 3286 O O . SER B 1 56 ? 0.294 9.188 0.17 1 97.69 56 SER B O 1
ATOM 3288 N N . SER B 1 57 ? 0.529 7.484 1.633 1 97.88 57 SER B N 1
ATOM 3289 C CA . SER B 1 57 ? -0.437 6.664 0.91 1 97.88 57 SER B CA 1
ATOM 3290 C C . SER B 1 57 ? -1.845 7.238 1.021 1 97.88 57 SER B C 1
ATOM 3292 O O . SER B 1 57 ? -2.646 7.113 0.093 1 97.88 57 SER B O 1
ATOM 3294 N N . SER B 1 58 ? -2.152 7.852 2.17 1 98.56 58 SER B N 1
ATOM 3295 C CA . SER B 1 58 ? -3.432 8.539 2.312 1 98.56 58 SER B CA 1
ATOM 3296 C C . SER B 1 58 ? -3.578 9.648 1.278 1 98.56 58 SER B C 1
ATOM 3298 O O . SER B 1 58 ? -4.617 9.758 0.621 1 98.56 58 SER B O 1
ATOM 3300 N N . ILE B 1 59 ? -2.529 10.461 1.179 1 98.62 59 ILE B N 1
ATOM 3301 C CA . ILE B 1 59 ? -2.535 11.57 0.231 1 98.62 59 ILE B CA 1
ATOM 3302 C C . ILE B 1 59 ? -2.676 11.031 -1.191 1 98.62 59 ILE B C 1
ATOM 3304 O O . ILE B 1 59 ? -3.496 11.523 -1.969 1 98.62 59 ILE B O 1
ATOM 3308 N N . TYR B 1 60 ? -1.943 10.023 -1.519 1 98.06 60 TYR B N 1
ATOM 3309 C CA . TYR B 1 60 ? -1.98 9.438 -2.854 1 98.06 60 TYR B CA 1
ATOM 3310 C C . TYR B 1 60 ? -3.377 8.922 -3.186 1 98.06 60 TYR B C 1
ATOM 3312 O O . TYR B 1 60 ? -3.922 9.234 -4.25 1 98.06 60 TYR B O 1
ATOM 3320 N N . LEU B 1 61 ? -3.928 8.094 -2.328 1 97.94 61 LEU B N 1
ATOM 3321 C CA . LEU B 1 61 ? -5.227 7.477 -2.568 1 97.94 61 LEU B CA 1
ATOM 3322 C C . LEU B 1 61 ? -6.305 8.539 -2.754 1 97.94 61 LEU B C 1
ATOM 3324 O O . LEU B 1 61 ? -7.16 8.414 -3.635 1 97.94 61 LEU B O 1
ATOM 3328 N N . VAL B 1 62 ? -6.277 9.562 -1.896 1 98.31 62 VAL B N 1
ATOM 3329 C CA . VAL B 1 62 ? -7.277 10.617 -1.961 1 98.31 62 VAL B CA 1
ATOM 3330 C C . VAL B 1 62 ? -7.168 11.359 -3.293 1 98.31 62 VAL B C 1
ATOM 3332 O O . VAL B 1 62 ? -8.156 11.516 -4.012 1 98.31 62 VAL B O 1
ATOM 3335 N N . MET B 1 63 ? -5.996 11.773 -3.662 1 97 63 MET B N 1
ATOM 3336 C CA . MET B 1 63 ? -5.805 12.562 -4.875 1 97 63 MET B CA 1
ATOM 3337 C C . MET B 1 63 ? -6.059 11.727 -6.121 1 97 63 MET B C 1
ATOM 3339 O O . MET B 1 63 ? -6.711 12.18 -7.062 1 97 63 MET B O 1
ATOM 3343 N N . ALA B 1 64 ? -5.551 10.492 -6.098 1 95.06 64 ALA B N 1
ATOM 3344 C CA . ALA B 1 64 ? -5.785 9.602 -7.23 1 95.06 64 ALA B CA 1
ATOM 3345 C C . ALA B 1 64 ? -7.277 9.391 -7.465 1 95.06 64 ALA B C 1
ATOM 3347 O O . ALA B 1 64 ? -7.746 9.438 -8.602 1 95.06 64 ALA B O 1
ATOM 3348 N N . ASN B 1 65 ? -7.969 9.125 -6.41 1 95.38 65 ASN B N 1
ATOM 3349 C CA . ASN B 1 65 ? -9.398 8.859 -6.512 1 95.38 65 ASN B CA 1
ATOM 3350 C C . ASN B 1 65 ? -10.172 10.094 -6.969 1 95.38 65 ASN B C 1
ATOM 3352 O O . ASN B 1 65 ? -11.062 9.992 -7.816 1 95.38 65 ASN B O 1
ATOM 3356 N N . LEU B 1 66 ? -9.859 11.273 -6.391 1 95.31 66 LEU B N 1
ATOM 3357 C CA . LEU B 1 66 ? -10.531 12.508 -6.785 1 95.31 66 LEU B CA 1
ATOM 3358 C C . LEU B 1 66 ? -10.281 12.812 -8.258 1 95.31 66 LEU B C 1
ATOM 3360 O O . LEU B 1 66 ? -11.211 13.141 -9 1 95.31 66 LEU B O 1
ATOM 3364 N N . ILE B 1 67 ? -9.07 12.719 -8.695 1 93.12 67 ILE B N 1
ATOM 3365 C CA . ILE B 1 67 ? -8.703 13.047 -10.062 1 93.12 67 ILE B CA 1
ATOM 3366 C C . ILE B 1 67 ? -9.367 12.07 -11.031 1 93.12 67 ILE B C 1
ATOM 3368 O O . ILE B 1 67 ? -9.875 12.477 -12.078 1 93.12 67 ILE B O 1
ATOM 3372 N N . LYS B 1 68 ? -9.352 10.805 -10.672 1 88.88 68 LYS B N 1
ATOM 3373 C CA . LYS B 1 68 ? -9.977 9.789 -11.516 1 88.88 68 LYS B CA 1
ATOM 3374 C C . LYS B 1 68 ? -11.477 10.031 -11.648 1 88.88 68 LYS B C 1
ATOM 3376 O O . LYS B 1 68 ? -12.031 9.922 -12.742 1 88.88 68 LYS B O 1
ATOM 3381 N N . GLN B 1 69 ? -12.078 10.32 -10.609 1 87.38 69 GLN B N 1
ATOM 3382 C CA . GLN B 1 69 ? -13.531 10.453 -10.594 1 87.38 69 GLN B CA 1
ATOM 3383 C C . GLN B 1 69 ? -13.969 11.758 -11.258 1 87.38 69 GLN B C 1
ATOM 3385 O O . GLN B 1 69 ? -15.031 11.812 -11.875 1 87.38 69 GLN B O 1
ATOM 3390 N N . GLU B 1 70 ? -13.109 12.711 -11.094 1 78.94 70 GLU B N 1
ATOM 3391 C CA . GLU B 1 70 ? -13.508 14.031 -11.586 1 78.94 70 GLU B CA 1
ATOM 3392 C C . GLU B 1 70 ? -12.883 14.328 -12.945 1 78.94 70 GLU B C 1
ATOM 3394 O O . GLU B 1 70 ? -13.148 15.375 -13.539 1 78.94 70 GLU B O 1
ATOM 3399 N N . ASN B 1 71 ? -11.812 13.531 -13.398 1 70.31 71 ASN B N 1
ATOM 3400 C CA . ASN B 1 71 ? -11.227 13.711 -14.719 1 70.31 71 ASN B CA 1
ATOM 3401 C C . ASN B 1 71 ? -12.289 13.609 -15.812 1 70.31 71 ASN B C 1
ATOM 3403 O O . ASN B 1 71 ? -13.266 12.883 -15.672 1 70.31 71 ASN B O 1
ATOM 3407 N N . PRO B 1 72 ? -11.852 14.539 -16.906 1 63.28 72 PRO B N 1
ATOM 3408 C CA . PRO B 1 72 ? -10.656 15.258 -17.359 1 63.28 72 PRO B CA 1
ATOM 3409 C C . PRO B 1 72 ? -10.617 16.703 -16.859 1 63.28 72 PRO B C 1
ATOM 3411 O O . PRO B 1 72 ? -9.68 17.438 -17.172 1 63.28 72 PRO B O 1
ATOM 3414 N N . ASN B 1 73 ? -11.312 16.984 -15.828 1 82 73 ASN B N 1
ATOM 3415 C CA . ASN B 1 73 ? -11.469 18.422 -15.641 1 82 73 ASN B CA 1
ATOM 3416 C C . ASN B 1 73 ? -11.312 18.812 -14.172 1 82 73 ASN B C 1
ATOM 3418 O O . ASN B 1 73 ? -12.289 19.156 -13.508 1 82 73 ASN B O 1
ATOM 3422 N N . VAL B 1 74 ? -10.016 18.828 -13.633 1 92.44 74 VAL B N 1
ATOM 3423 C CA . VAL B 1 74 ? -9.852 19.266 -12.25 1 92.44 74 VAL B CA 1
ATOM 3424 C C . VAL B 1 74 ? -8.828 20.391 -12.188 1 92.44 74 VAL B C 1
ATOM 3426 O O . VAL B 1 74 ? -7.855 20.406 -12.945 1 92.44 74 VAL B O 1
ATOM 3429 N N . ASN B 1 75 ? -9.102 21.438 -11.414 1 94.44 75 ASN B N 1
ATOM 3430 C CA . ASN B 1 75 ? -8.109 22.406 -10.945 1 94.44 75 ASN B CA 1
ATOM 3431 C C . ASN B 1 75 ? -7.578 22.031 -9.562 1 94.44 75 ASN B C 1
ATOM 3433 O O . ASN B 1 75 ? -8.344 21.938 -8.602 1 94.44 75 ASN B O 1
ATOM 3437 N N . ILE B 1 76 ? -6.281 21.797 -9.484 1 96.38 76 ILE B N 1
ATOM 3438 C CA . ILE B 1 76 ? -5.699 21.438 -8.203 1 96.38 76 ILE B CA 1
ATOM 3439 C C . ILE B 1 76 ? -4.996 22.641 -7.59 1 96.38 76 ILE B C 1
ATOM 3441 O O . ILE B 1 76 ? -4.031 23.156 -8.156 1 96.38 76 ILE B O 1
ATOM 3445 N N . ILE B 1 77 ? -5.535 23.125 -6.504 1 97.12 77 ILE B N 1
ATOM 3446 C CA . ILE B 1 77 ? -4.957 24.234 -5.734 1 97.12 77 ILE B CA 1
ATOM 3447 C C . ILE B 1 77 ? -4.309 23.688 -4.465 1 97.12 77 ILE B C 1
ATOM 3449 O O . ILE B 1 77 ? -4.934 22.938 -3.711 1 97.12 77 ILE B O 1
ATOM 3453 N N . ILE B 1 78 ? -3.039 23.969 -4.199 1 97.88 78 ILE B N 1
ATOM 3454 C CA . ILE B 1 78 ? -2.355 23.453 -3.018 1 97.88 78 ILE B CA 1
ATOM 3455 C C . ILE B 1 78 ? -1.688 24.594 -2.264 1 97.88 78 ILE B C 1
ATOM 3457 O O . ILE 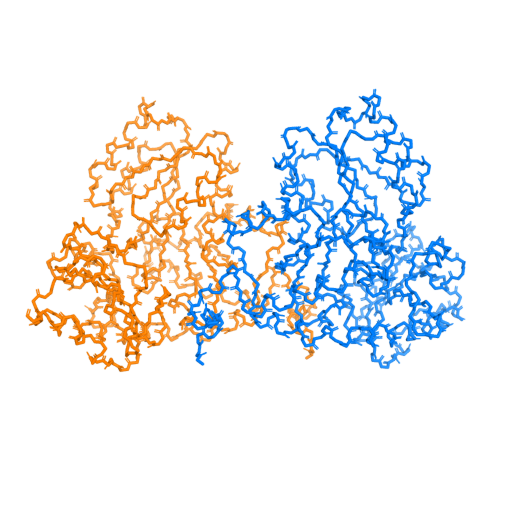B 1 78 ? -1.329 25.609 -2.863 1 97.88 78 ILE B O 1
ATOM 3461 N N . SER B 1 79 ? -1.562 24.453 -0.973 1 97.75 79 SER B N 1
ATOM 3462 C CA . SER B 1 79 ? -0.76 25.391 -0.189 1 97.75 79 SER B CA 1
ATOM 3463 C C . SER B 1 79 ? 0.695 25.391 -0.643 1 97.75 79 SER B C 1
ATOM 3465 O O . SER B 1 79 ? 1.211 24.359 -1.084 1 97.75 79 SER B O 1
ATOM 3467 N N . ASP B 1 80 ? 1.354 26.531 -0.569 1 94.44 80 ASP B N 1
ATOM 3468 C CA . ASP B 1 80 ? 2.752 26.641 -0.97 1 94.44 80 ASP B CA 1
ATOM 3469 C C . ASP B 1 80 ? 3.68 26.078 0.104 1 94.44 80 ASP B C 1
ATOM 3471 O O . ASP B 1 80 ? 4.879 25.922 -0.125 1 94.44 80 ASP B O 1
ATOM 3475 N N . GLU B 1 81 ? 3.178 25.828 1.259 1 94.62 81 GLU B N 1
ATOM 3476 C CA . GLU B 1 81 ? 3.939 25.188 2.322 1 94.62 81 GLU B CA 1
ATOM 3477 C C . GLU B 1 81 ? 3.283 23.875 2.75 1 94.62 81 GLU B C 1
ATOM 3479 O O . GLU B 1 81 ? 2.197 23.875 3.336 1 94.62 81 GLU B O 1
ATOM 3484 N N . LEU B 1 82 ? 3.9 22.797 2.355 1 96.5 82 LEU B N 1
ATOM 3485 C CA . LEU B 1 82 ? 3.404 21.453 2.621 1 96.5 82 LEU B CA 1
ATOM 3486 C C . LEU B 1 82 ? 4.551 20.516 2.977 1 96.5 82 LEU B C 1
ATOM 3488 O O . LEU B 1 82 ? 5.719 20.828 2.734 1 96.5 82 LEU B O 1
ATOM 3492 N N . TYR B 1 83 ? 4.184 19.406 3.666 1 94.5 83 TYR B N 1
ATOM 3493 C CA . TYR B 1 83 ? 5.125 18.297 3.746 1 94.5 83 TYR B CA 1
ATOM 3494 C C . TYR B 1 83 ? 5.824 18.078 2.41 1 94.5 83 TYR B C 1
ATOM 3496 O O . TYR B 1 83 ? 5.188 18.109 1.354 1 94.5 83 TYR B O 1
ATOM 3504 N N . CYS B 1 84 ? 7.09 17.828 2.355 1 91.88 84 CYS B N 1
ATOM 3505 C CA . CYS B 1 84 ? 7.949 17.922 1.183 1 91.88 84 CYS B CA 1
ATOM 3506 C C . CYS B 1 84 ? 7.508 16.938 0.106 1 91.88 84 CYS B C 1
ATOM 3508 O O . CYS B 1 84 ? 7.664 17.203 -1.087 1 91.88 84 CYS B O 1
ATOM 3510 N N . ASP B 1 85 ? 6.93 15.773 0.505 1 94 85 ASP B N 1
ATOM 3511 C CA . ASP B 1 85 ? 6.574 14.766 -0.491 1 94 85 ASP B CA 1
ATOM 3512 C C . ASP B 1 85 ? 5.172 15.016 -1.048 1 94 85 ASP B C 1
ATOM 3514 O O . ASP B 1 85 ? 4.801 14.461 -2.082 1 94 85 ASP B O 1
ATOM 3518 N N . THR B 1 86 ? 4.418 15.812 -0.378 1 97.06 86 THR B N 1
ATOM 3519 C CA . THR B 1 86 ? 3.031 16.031 -0.776 1 97.06 86 THR B CA 1
ATOM 3520 C C . THR B 1 86 ? 2.953 16.578 -2.197 1 97.06 86 THR B C 1
ATOM 3522 O O . THR B 1 86 ? 2.271 16.016 -3.053 1 97.06 86 THR B O 1
ATOM 3525 N N . PRO B 1 87 ? 3.68 17.688 -2.551 1 95.81 87 PRO B N 1
ATOM 3526 C CA . PRO B 1 87 ? 3.615 18.172 -3.928 1 95.81 87 PRO B CA 1
ATOM 3527 C C . PRO B 1 87 ? 4.094 17.141 -4.949 1 95.81 87 PRO B C 1
ATOM 3529 O O . PRO B 1 87 ? 3.564 17.078 -6.062 1 95.81 87 PRO B O 1
ATOM 3532 N N . LYS B 1 88 ? 5.094 16.375 -4.574 1 94.88 88 LYS B N 1
ATOM 3533 C CA . LYS B 1 88 ? 5.598 15.344 -5.48 1 94.88 88 LYS B CA 1
ATOM 3534 C C . LYS B 1 88 ? 4.516 14.312 -5.797 1 94.88 88 LYS B C 1
ATOM 3536 O O . LYS B 1 88 ? 4.355 13.914 -6.949 1 94.88 88 LYS B O 1
ATOM 3541 N N . ILE B 1 89 ? 3.811 13.875 -4.809 1 96.62 89 ILE B N 1
ATOM 3542 C CA . ILE B 1 89 ? 2.729 12.914 -4.969 1 96.62 89 ILE B CA 1
ATOM 3543 C C . ILE B 1 89 ? 1.646 13.5 -5.871 1 96.62 89 ILE B C 1
ATOM 3545 O O . ILE B 1 89 ? 1.239 12.867 -6.852 1 96.62 89 ILE B O 1
ATOM 3549 N N . ILE B 1 90 ? 1.251 14.734 -5.582 1 95.44 90 ILE B N 1
ATOM 3550 C CA . ILE B 1 90 ? 0.149 15.359 -6.305 1 95.44 90 ILE B CA 1
ATOM 3551 C C . ILE B 1 90 ? 0.556 15.602 -7.754 1 95.44 90 ILE B C 1
ATOM 3553 O O . ILE B 1 90 ? -0.224 15.344 -8.68 1 95.44 90 ILE B O 1
ATOM 3557 N N . LYS B 1 91 ? 1.769 16 -8.016 1 92.38 91 LYS B N 1
ATOM 3558 C CA . LYS B 1 91 ? 2.246 16.312 -9.352 1 92.38 91 LYS B CA 1
ATOM 3559 C C . LYS B 1 91 ? 2.461 15.047 -10.18 1 92.38 91 LYS B C 1
ATOM 3561 O O . LYS B 1 91 ? 2.523 15.102 -11.406 1 92.38 91 LYS B O 1
ATOM 3566 N N . SER B 1 92 ? 2.58 13.938 -9.531 1 91.75 92 SER B N 1
ATOM 3567 C CA . SER B 1 92 ? 2.805 12.68 -10.227 1 91.75 92 SER B CA 1
ATOM 3568 C C . SER B 1 92 ? 1.607 12.305 -11.094 1 91.75 92 SER B C 1
ATOM 3570 O O . SER B 1 92 ? 1.726 11.477 -12 1 91.75 92 SER B O 1
ATOM 3572 N N . PHE B 1 93 ? 0.501 12.883 -10.875 1 89.94 93 PHE B N 1
ATOM 3573 C CA . PHE B 1 93 ? -0.696 12.602 -11.664 1 89.94 93 PHE B CA 1
ATOM 3574 C C . PHE B 1 93 ? -0.728 13.453 -12.922 1 89.94 93 PHE B C 1
ATOM 3576 O O . PHE B 1 93 ? -1.647 13.336 -13.734 1 89.94 93 PHE B O 1
ATOM 3583 N N . GLY B 1 94 ? 0.26 14.32 -13.156 1 80.44 94 GLY B N 1
ATOM 3584 C CA . GLY B 1 94 ? 0.373 15.125 -14.367 1 80.44 94 GLY B CA 1
ATOM 3585 C C . GLY B 1 94 ? -0.529 16.344 -14.359 1 80.44 94 GLY B C 1
ATOM 3586 O O . GLY B 1 94 ? -0.649 17.047 -15.367 1 80.44 94 GLY B O 1
ATOM 3587 N N . ALA B 1 95 ? -1.174 16.578 -13.328 1 75.31 95 ALA B N 1
ATOM 3588 C CA . ALA B 1 95 ? -2.074 17.734 -13.281 1 75.31 95 ALA B CA 1
ATOM 3589 C C . ALA B 1 95 ? -1.325 19 -12.875 1 75.31 95 ALA B C 1
ATOM 3591 O O . ALA B 1 95 ? -0.395 18.953 -12.07 1 75.31 95 ALA B O 1
ATOM 3592 N N . ASN B 1 96 ? -1.652 20.047 -13.523 1 82.75 96 ASN B N 1
ATOM 3593 C CA . ASN B 1 96 ? -1.097 21.344 -13.117 1 82.75 96 ASN B CA 1
ATOM 3594 C C . ASN B 1 96 ? -1.646 21.781 -11.766 1 82.75 96 ASN B C 1
ATOM 3596 O O . ASN B 1 96 ? -2.826 21.578 -11.469 1 82.75 96 ASN B O 1
ATOM 3600 N N . THR B 1 97 ? -0.756 22.281 -10.945 1 92.62 97 THR B N 1
ATOM 3601 C CA . THR B 1 97 ? -1.146 22.734 -9.617 1 92.62 97 THR B CA 1
ATOM 3602 C C . THR B 1 97 ? -1.018 24.25 -9.508 1 92.62 97 THR B C 1
ATOM 3604 O O . THR B 1 97 ? -0.166 24.859 -10.164 1 92.62 97 THR B O 1
ATOM 3607 N N . ILE B 1 98 ? -1.926 24.875 -8.812 1 95.12 98 ILE B N 1
ATOM 3608 C CA . ILE B 1 98 ? -1.894 26.297 -8.43 1 95.12 98 ILE B CA 1
ATOM 3609 C C . ILE B 1 98 ? -1.521 26.422 -6.957 1 95.12 98 ILE B C 1
ATOM 3611 O O . ILE B 1 98 ? -2.184 25.844 -6.094 1 95.12 98 ILE B O 1
ATOM 3615 N N . GLU B 1 99 ? -0.463 27.172 -6.676 1 96.5 99 GLU B N 1
ATOM 3616 C CA . GLU B 1 99 ? -0.01 27.312 -5.297 1 96.5 99 GLU B CA 1
ATOM 3617 C C . GLU B 1 99 ? -0.58 28.562 -4.656 1 96.5 99 GLU B C 1
ATOM 3619 O O . GLU B 1 99 ? -0.665 29.625 -5.301 1 96.5 99 GLU B O 1
ATOM 3624 N N . VAL B 1 100 ? -1.008 28.453 -3.457 1 97.69 100 VAL B N 1
ATOM 3625 C CA . VAL B 1 100 ? -1.553 29.594 -2.734 1 97.69 100 VAL B CA 1
ATOM 3626 C C . VAL B 1 100 ? -0.876 29.719 -1.37 1 97.69 100 VAL B C 1
ATOM 3628 O O . VAL B 1 100 ? -0.441 28.719 -0.796 1 97.69 100 VAL B O 1
ATOM 3631 N N . ASP B 1 101 ? -0.775 30.922 -0.851 1 97.75 101 ASP B N 1
ATOM 3632 C CA . ASP B 1 101 ? -0.243 31.25 0.468 1 97.75 101 ASP B CA 1
ATOM 3633 C C . ASP B 1 101 ? -1.357 31.312 1.51 1 97.75 101 ASP B C 1
ATOM 3635 O O . ASP B 1 101 ? -2.146 32.25 1.524 1 97.75 101 ASP B O 1
ATOM 3639 N N . VAL B 1 102 ? -1.354 30.391 2.451 1 97 102 VAL B N 1
ATOM 3640 C CA . VAL B 1 102 ? -2.486 30.266 3.365 1 97 102 VAL B CA 1
ATOM 3641 C C . VAL B 1 102 ? -2.486 31.453 4.336 1 97 102 VAL B C 1
ATOM 3643 O O . VAL B 1 102 ? -3.484 31.703 5.016 1 97 102 VAL B O 1
ATOM 3646 N N . THR B 1 103 ? -1.372 32.188 4.445 1 96.25 103 THR B N 1
ATOM 3647 C CA . THR B 1 103 ? -1.295 33.344 5.332 1 96.25 103 THR B CA 1
ATOM 3648 C C . THR B 1 103 ? -1.922 34.562 4.676 1 96.25 103 THR B C 1
ATOM 3650 O O . THR B 1 103 ? -2.025 35.625 5.297 1 96.25 103 THR B O 1
ATOM 3653 N N . LYS B 1 104 ? -2.363 34.469 3.434 1 97.62 104 LYS B N 1
ATOM 3654 C CA . LYS B 1 104 ? -2.988 35.562 2.686 1 97.62 104 LYS B CA 1
ATOM 3655 C C . LYS B 1 104 ? -4.367 35.156 2.174 1 97.62 104 LYS B C 1
ATOM 3657 O O . LYS B 1 104 ? -4.562 34.969 0.968 1 97.62 104 LYS B O 1
ATOM 3662 N N . PRO B 1 105 ? -5.32 35.156 3.045 1 97.69 105 PRO B N 1
ATOM 3663 C CA . PRO B 1 105 ? -6.66 34.688 2.682 1 97.69 105 PRO B CA 1
ATOM 3664 C C . PRO B 1 105 ? -7.234 35.406 1.473 1 97.69 105 PRO B C 1
ATOM 3666 O O . PRO B 1 105 ? -7.871 34.812 0.616 1 97.69 105 PRO B O 1
ATOM 3669 N N . ASN B 1 106 ? -7.035 36.719 1.37 1 98 106 ASN B N 1
ATOM 3670 C CA . ASN B 1 106 ? -7.57 37.5 0.251 1 98 106 ASN B CA 1
ATOM 3671 C C . ASN B 1 106 ? -6.949 37.062 -1.074 1 98 106 ASN B C 1
ATOM 3673 O O . ASN B 1 106 ? -7.625 37.062 -2.105 1 98 106 ASN B O 1
ATOM 3677 N N . SER B 1 107 ? -5.715 36.719 -1.054 1 97.94 107 SER B N 1
ATOM 3678 C CA . SER B 1 107 ? -5.043 36.25 -2.256 1 97.94 107 SER B CA 1
ATOM 3679 C C . SER B 1 107 ? -5.621 34.906 -2.715 1 97.94 107 SER B C 1
ATOM 3681 O O . SER B 1 107 ? -5.699 34.656 -3.914 1 97.94 107 SER B O 1
ATOM 3683 N N . ILE B 1 108 ? -6.004 34.062 -1.814 1 98.44 108 ILE B N 1
ATOM 3684 C CA . ILE B 1 108 ? -6.617 32.781 -2.143 1 98.44 108 ILE B CA 1
ATOM 3685 C C . ILE B 1 108 ? -7.969 33 -2.818 1 98.44 108 ILE B C 1
ATOM 3687 O O . ILE B 1 108 ? -8.266 32.406 -3.857 1 98.44 108 ILE B O 1
ATOM 3691 N N . ILE B 1 109 ? -8.75 33.906 -2.248 1 98.38 109 ILE B N 1
ATOM 3692 C CA . ILE B 1 109 ? -10.062 34.25 -2.793 1 98.38 109 ILE B CA 1
ATOM 3693 C C . ILE B 1 109 ? -9.914 34.781 -4.211 1 98.38 109 ILE B C 1
ATOM 3695 O O . ILE B 1 109 ? -10.648 34.406 -5.117 1 98.38 109 ILE B O 1
ATOM 3699 N N . GLN B 1 110 ? -8.953 35.656 -4.359 1 97.88 110 GLN B N 1
ATOM 3700 C CA . GLN B 1 110 ? -8.695 36.219 -5.676 1 97.88 110 GLN B CA 1
ATOM 3701 C C . GLN B 1 110 ? -8.328 35.156 -6.688 1 97.88 110 GLN B C 1
ATOM 3703 O O . GLN B 1 110 ? -8.75 35.188 -7.844 1 97.88 110 GLN B O 1
ATOM 3708 N N . GLN B 1 111 ? -7.484 34.219 -6.281 1 97.31 111 GLN B N 1
ATOM 3709 C CA . GLN B 1 111 ? -7.098 33.125 -7.16 1 97.31 111 GLN B CA 1
ATOM 3710 C C . GLN B 1 111 ? -8.312 32.312 -7.609 1 97.31 111 GLN B C 1
ATOM 3712 O O . GLN B 1 111 ? -8.414 31.922 -8.773 1 97.31 111 GLN B O 1
ATOM 3717 N N . PHE B 1 112 ? -9.242 32.031 -6.738 1 97.56 112 PHE B N 1
ATOM 3718 C CA . PHE B 1 112 ? -10.453 31.297 -7.074 1 97.56 112 PHE B CA 1
ATOM 3719 C C . PHE B 1 112 ? -11.328 32.094 -8.023 1 97.56 112 PHE B C 1
ATOM 3721 O O . PHE B 1 112 ? -11.992 31.547 -8.898 1 97.56 112 PHE B O 1
ATOM 3728 N N . GLN B 1 113 ? -11.352 33.438 -7.816 1 97.44 113 GLN B N 1
ATOM 3729 C CA . GLN B 1 113 ? -12.062 34.312 -8.734 1 97.44 113 GLN B CA 1
ATOM 3730 C C . GLN B 1 113 ? -11.469 34.25 -10.141 1 97.44 113 GLN B C 1
ATOM 3732 O O . GLN B 1 113 ? -12.203 34.219 -11.133 1 97.44 113 GLN B O 1
ATOM 3737 N N . VAL B 1 114 ? -10.211 34.219 -10.188 1 96.94 114 VAL B N 1
ATOM 3738 C CA . VAL B 1 114 ? -9.516 34.125 -11.469 1 96.94 114 VAL B CA 1
ATOM 3739 C C . VAL B 1 114 ? -9.898 32.812 -12.172 1 96.94 114 VAL B C 1
ATOM 3741 O O . VAL B 1 114 ? -10.18 32.812 -13.375 1 96.94 114 VAL B O 1
ATOM 3744 N N . ILE B 1 115 ? -9.945 31.719 -11.445 1 95 115 ILE B N 1
ATOM 3745 C CA . ILE B 1 115 ? -10.305 30.422 -12 1 95 115 ILE B CA 1
ATOM 3746 C C . ILE B 1 115 ? -11.75 30.453 -12.508 1 95 115 ILE B C 1
ATOM 3748 O O . ILE B 1 115 ? -12.039 29.969 -13.602 1 95 115 ILE B O 1
ATOM 3752 N N . LYS B 1 116 ? -12.625 30.984 -11.75 1 95.25 116 LYS B N 1
ATOM 3753 C CA . LYS B 1 116 ? -14.031 31.094 -12.102 1 95.25 116 LYS B CA 1
ATOM 3754 C C . LYS B 1 116 ? -14.219 31.844 -13.414 1 95.25 116 LYS B C 1
ATOM 3756 O O . LYS B 1 116 ? -15.117 31.547 -14.195 1 95.25 116 LYS B O 1
ATOM 3761 N N . ASN B 1 117 ? -13.328 32.75 -13.625 1 94.88 117 ASN B N 1
ATOM 3762 C CA . ASN B 1 117 ? -13.414 33.594 -14.82 1 94.88 117 ASN B CA 1
ATOM 3763 C C . ASN B 1 117 ? -12.656 32.969 -15.992 1 94.88 117 ASN B C 1
ATOM 3765 O O . ASN B 1 117 ? -12.539 33.562 -17.047 1 94.88 117 ASN B O 1
ATOM 3769 N N . GLY B 1 118 ? -12.078 31.781 -15.797 1 90.62 118 GLY B N 1
ATOM 3770 C CA . GLY B 1 118 ? -11.453 31.031 -16.875 1 90.62 118 GLY B CA 1
ATOM 3771 C C . GLY B 1 118 ? -9.945 31.188 -16.922 1 90.62 118 GLY B C 1
ATOM 3772 O O . GLY B 1 118 ? -9.297 30.75 -17.875 1 90.62 118 GLY B O 1
ATOM 3773 N N . GLY B 1 119 ? -9.445 31.828 -15.93 1 88.06 119 GLY B N 1
ATOM 3774 C CA . GLY B 1 119 ? -8 32 -15.836 1 88.06 119 GLY B CA 1
ATOM 3775 C C . GLY B 1 119 ? -7.324 30.891 -15.031 1 88.06 119 GLY B C 1
ATOM 3776 O O . GLY B 1 119 ? -7.824 30.5 -13.984 1 88.06 119 GLY B O 1
ATOM 3777 N N . PHE B 1 120 ? -6.129 30.375 -15.531 1 81.19 120 PHE B N 1
ATOM 3778 C CA . PHE B 1 120 ? -5.246 29.438 -14.836 1 81.19 120 PHE B CA 1
ATOM 3779 C C . PHE B 1 120 ? -5.988 28.156 -14.484 1 81.19 120 PHE B C 1
ATOM 3781 O O . PHE B 1 120 ? -5.805 27.609 -13.391 1 81.19 120 PHE B O 1
ATOM 3788 N N . GLY B 1 121 ? -6.891 27.797 -15.289 1 82.12 121 GLY B N 1
ATOM 3789 C CA . GLY B 1 121 ? -7.66 26.578 -15.078 1 82.12 121 GLY B CA 1
ATOM 3790 C C . GLY B 1 121 ? -8.914 26.516 -15.93 1 82.12 121 GLY B C 1
ATOM 3791 O O . GLY B 1 121 ? -9.117 27.344 -16.812 1 82.12 121 GLY B O 1
ATOM 3792 N N . ASN B 1 122 ? -9.664 25.516 -15.688 1 86.56 122 ASN B N 1
ATOM 3793 C CA . ASN B 1 122 ? -10.953 25.328 -16.344 1 86.56 122 ASN B CA 1
ATOM 3794 C C . ASN B 1 122 ? -12.109 25.75 -15.445 1 86.56 122 ASN B C 1
ATOM 3796 O O . ASN B 1 122 ? -12.305 25.172 -14.367 1 86.56 122 ASN B O 1
ATOM 3800 N N . LYS B 1 123 ? -12.875 26.719 -15.891 1 87.31 123 LYS B N 1
ATOM 3801 C CA . LYS B 1 123 ? -13.953 27.312 -15.102 1 87.31 123 LYS B CA 1
ATOM 3802 C C . LYS B 1 123 ? -15.031 26.281 -14.781 1 87.31 123 LYS B C 1
ATOM 3804 O O . LYS B 1 123 ? -15.766 26.422 -13.805 1 87.31 123 LYS B O 1
ATOM 3809 N N . ASP B 1 124 ? -15.086 25.312 -15.578 1 89.94 124 ASP B N 1
ATOM 3810 C CA . ASP B 1 124 ? -16.141 24.312 -15.398 1 89.94 124 ASP B CA 1
ATOM 3811 C C . ASP B 1 124 ? -15.609 23.094 -14.656 1 89.94 124 ASP B C 1
ATOM 3813 O O . ASP B 1 124 ? -16.359 22.156 -14.352 1 89.94 124 ASP B O 1
ATOM 3817 N N . ALA B 1 125 ? -14.336 23.156 -14.242 1 91.88 125 ALA B N 1
ATOM 3818 C CA . ALA B 1 125 ? -13.703 22.016 -13.602 1 91.88 125 ALA B CA 1
ATOM 3819 C C . ALA B 1 125 ? -13.984 21.984 -12.102 1 91.88 125 ALA B C 1
ATOM 3821 O O . ALA B 1 125 ? -14.312 23.016 -11.516 1 91.88 125 ALA B O 1
ATOM 3822 N N . THR B 1 126 ? -13.969 20.766 -11.578 1 94.31 126 THR B N 1
ATOM 3823 C CA . THR B 1 126 ? -13.961 20.625 -10.125 1 94.31 126 THR B CA 1
ATOM 3824 C C . THR B 1 126 ? -12.664 21.172 -9.531 1 94.31 126 THR B C 1
ATOM 3826 O O . THR B 1 126 ? -11.578 20.875 -10.031 1 94.31 126 THR B O 1
ATOM 3829 N N . ASN B 1 127 ? -12.82 22.047 -8.531 1 95.69 127 ASN B N 1
ATOM 3830 C CA . ASN B 1 127 ? -11.656 22.516 -7.789 1 95.69 127 ASN B CA 1
ATOM 3831 C C . ASN B 1 127 ? -11.32 21.578 -6.633 1 95.69 127 ASN B C 1
ATOM 3833 O O . ASN B 1 127 ? -12.219 21.125 -5.91 1 95.69 127 ASN B O 1
ATOM 3837 N N . ILE B 1 128 ? -10.07 21.188 -6.516 1 97.25 128 ILE B N 1
ATOM 3838 C CA . ILE B 1 128 ? -9.547 20.469 -5.355 1 97.25 128 ILE B CA 1
ATOM 3839 C C . ILE B 1 128 ? -8.547 21.359 -4.613 1 97.25 128 ILE B C 1
ATOM 3841 O O . ILE B 1 128 ? -7.527 21.766 -5.176 1 97.25 128 ILE B O 1
ATOM 3845 N N . LEU B 1 129 ? -8.867 21.734 -3.406 1 98.25 129 LEU B N 1
ATOM 3846 C CA . LEU B 1 129 ? -7.973 22.484 -2.535 1 98.25 129 LEU B CA 1
ATOM 3847 C C . LEU B 1 129 ? -7.312 21.562 -1.51 1 98.25 129 LEU B C 1
ATOM 3849 O O . LEU B 1 129 ? -8 20.953 -0.697 1 98.25 129 LEU B O 1
ATOM 3853 N N . PHE B 1 130 ? -5.988 21.438 -1.567 1 98.62 130 PHE B N 1
ATOM 3854 C CA . PHE B 1 130 ? -5.223 20.641 -0.612 1 98.62 130 PHE B CA 1
ATOM 3855 C C . PHE B 1 130 ? -4.391 21.547 0.291 1 98.62 130 PHE B C 1
ATOM 3857 O O . PHE B 1 130 ? -3.508 22.266 -0.184 1 98.62 130 PHE B O 1
ATOM 3864 N N . VAL B 1 131 ? -4.617 21.5 1.591 1 98.69 131 VAL B N 1
ATOM 3865 C CA . VAL B 1 131 ? -3.867 22.297 2.551 1 98.69 131 VAL B CA 1
ATOM 3866 C C . VAL B 1 131 ? -3.533 21.453 3.779 1 98.69 131 VAL B C 1
ATOM 3868 O O . VAL B 1 131 ? -4 20.328 3.906 1 98.69 131 VAL B O 1
ATOM 3871 N N . GLU B 1 132 ? -2.652 21.906 4.598 1 98.62 132 GLU B N 1
ATOM 3872 C CA . GLU B 1 132 ? -2.426 21.391 5.945 1 98.62 132 GLU B CA 1
ATOM 3873 C C . GLU B 1 132 ? -3.08 22.281 6.996 1 98.62 132 GLU B C 1
ATOM 3875 O O . GLU B 1 132 ? -3.086 23.516 6.859 1 98.62 132 GLU B O 1
ATOM 3880 N N . SER B 1 133 ? -3.74 21.688 7.984 1 98.12 133 SER B N 1
ATOM 3881 C CA . SER B 1 133 ? -4.34 22.5 9.039 1 98.12 133 SER B CA 1
ATOM 3882 C C . SER B 1 133 ? -3.303 23.406 9.695 1 98.12 133 SER B C 1
ATOM 3884 O O . SER B 1 133 ? -3.592 24.562 10 1 98.12 133 SER B O 1
ATOM 3886 N N . SER B 1 134 ? -2.178 22.906 9.906 1 97.19 134 SER B N 1
ATOM 3887 C CA . SER B 1 134 ? -0.957 23.594 10.32 1 97.19 134 SER B CA 1
ATOM 3888 C C . SER B 1 134 ? 0.236 23.156 9.477 1 97.19 134 SER B C 1
ATOM 3890 O O . SER B 1 134 ? 0.621 21.984 9.5 1 97.19 134 SER B O 1
ATOM 3892 N N . SER B 1 135 ? 0.77 24.109 8.789 1 95.56 135 SER B N 1
ATOM 3893 C CA . SER B 1 135 ? 1.695 23.781 7.711 1 95.56 135 SER B CA 1
ATOM 3894 C C . SER B 1 135 ? 3.035 23.297 8.258 1 95.56 135 SER B C 1
ATOM 3896 O O . SER B 1 135 ? 3.412 23.656 9.383 1 95.56 135 SER B O 1
ATOM 3898 N N . ASN B 1 136 ? 3.703 22.469 7.621 1 90.44 136 ASN B N 1
ATOM 3899 C CA . ASN B 1 136 ? 5.09 22.062 7.816 1 90.44 136 ASN B CA 1
ATOM 3900 C C . ASN B 1 136 ? 6.035 22.812 6.891 1 90.44 136 ASN B C 1
ATOM 3902 O O . ASN B 1 136 ? 5.895 22.766 5.668 1 90.44 136 ASN B O 1
ATOM 3906 N N . PRO B 1 137 ? 6.891 23.594 7.344 1 88.44 137 PRO B N 1
ATOM 3907 C CA . PRO B 1 137 ? 7.434 23.516 8.703 1 88.44 137 PRO B CA 1
ATOM 3908 C C . PRO B 1 137 ? 6.977 24.688 9.578 1 88.44 137 PRO B C 1
ATOM 3910 O O . PRO B 1 137 ? 7.152 24.656 10.797 1 88.44 137 PRO B O 1
ATOM 3913 N N . ASN B 1 138 ? 6.344 25.672 9.078 1 90.25 138 ASN B N 1
ATOM 3914 C CA . ASN B 1 138 ? 6.262 26.938 9.797 1 90.25 138 ASN B CA 1
ATOM 3915 C C . ASN B 1 138 ? 5.051 26.984 10.727 1 90.25 138 ASN B C 1
ATOM 3917 O O . ASN B 1 138 ? 4.926 27.875 11.555 1 90.25 138 ASN B O 1
ATOM 3921 N N . GLY B 1 139 ? 4.18 26.031 10.555 1 94.88 139 GLY B N 1
ATOM 3922 C CA . GLY B 1 139 ? 3.025 25.984 11.438 1 94.88 139 GLY B CA 1
ATOM 3923 C C . GLY B 1 139 ? 1.958 27 11.086 1 94.88 139 GLY B C 1
ATOM 3924 O O . GLY B 1 139 ? 1.164 27.391 11.938 1 94.88 139 GLY B O 1
ATOM 3925 N N . ASN B 1 140 ? 1.985 27.484 9.82 1 96.5 140 ASN B N 1
ATOM 3926 C CA . ASN B 1 140 ? 0.919 28.375 9.375 1 96.5 140 ASN B CA 1
ATOM 3927 C C . ASN B 1 140 ? -0.435 27.656 9.367 1 96.5 140 ASN B C 1
ATOM 3929 O O . ASN B 1 140 ? -0.529 26.5 8.992 1 96.5 140 ASN B O 1
ATOM 3933 N N . ILE B 1 141 ? -1.42 28.375 9.859 1 98 141 ILE B N 1
ATOM 3934 C CA . ILE B 1 141 ? -2.744 27.781 10 1 98 141 ILE B CA 1
ATOM 3935 C C . ILE B 1 141 ? -3.637 28.234 8.844 1 98 141 ILE B C 1
ATOM 3937 O O . ILE B 1 141 ? -3.668 29.422 8.508 1 98 141 ILE B O 1
ATOM 3941 N N . PHE B 1 142 ? -4.289 27.328 8.203 1 98 142 PHE B N 1
ATOM 3942 C CA . PHE B 1 142 ? -5.254 27.641 7.152 1 98 142 PHE B CA 1
ATOM 3943 C C . PHE B 1 142 ? -6.441 28.406 7.723 1 98 142 PHE B C 1
ATOM 3945 O O . PHE B 1 142 ? -7.008 28.016 8.742 1 98 142 PHE B O 1
ATOM 3952 N N . PRO B 1 143 ? -6.836 29.578 7.086 1 98.12 143 PRO B N 1
ATOM 3953 C CA . PRO B 1 143 ? -8.008 30.328 7.551 1 98.12 143 PRO B CA 1
ATOM 3954 C C . PRO B 1 143 ? -9.328 29.719 7.082 1 98.12 143 PRO B C 1
ATOM 3956 O O . PRO B 1 143 ? -9.875 30.125 6.059 1 98.12 143 PRO B O 1
ATOM 3959 N N . PHE B 1 144 ? -9.898 28.875 7.84 1 98 144 PHE B N 1
ATOM 3960 C CA . PHE B 1 144 ? -11.07 28.078 7.469 1 98 144 PHE B CA 1
ATOM 3961 C C . PHE B 1 144 ? -12.258 28.984 7.18 1 98 144 PHE B C 1
ATOM 3963 O O . PHE B 1 144 ? -13.188 28.578 6.473 1 98 144 PHE B O 1
ATOM 3970 N N . GLU B 1 145 ? -12.344 30.219 7.648 1 96.94 145 GLU B N 1
ATOM 3971 C CA . GLU B 1 145 ? -13.477 31.125 7.508 1 96.94 145 GLU B CA 1
ATOM 3972 C C . GLU B 1 145 ? -13.695 31.531 6.051 1 96.94 145 GLU B C 1
ATOM 3974 O O . GLU B 1 145 ? -14.758 32.031 5.688 1 96.94 145 GLU B O 1
ATOM 3979 N N . ILE B 1 146 ? -12.703 31.297 5.188 1 98.25 146 ILE B N 1
ATOM 3980 C CA . ILE B 1 146 ? -12.844 31.734 3.801 1 98.25 146 ILE B CA 1
ATOM 3981 C C . ILE B 1 146 ? -13.531 30.641 2.986 1 98.25 146 ILE B C 1
ATOM 3983 O O . ILE B 1 146 ? -13.914 30.859 1.837 1 98.25 146 ILE B O 1
ATOM 3987 N N . LEU B 1 147 ? -13.672 29.422 3.543 1 98.25 147 LEU B N 1
ATOM 3988 C CA . LEU B 1 147 ? -14.141 28.25 2.803 1 98.25 147 LEU B CA 1
ATOM 3989 C C . LEU B 1 147 ? -15.516 28.516 2.201 1 98.25 147 LEU B C 1
ATOM 3991 O O . LEU B 1 147 ? -15.773 28.156 1.047 1 98.25 147 LEU B O 1
ATOM 3995 N N . PRO B 1 148 ? -16.5 29.156 2.9 1 98.06 148 PRO B N 1
ATOM 3996 C CA . PRO B 1 148 ? -17.797 29.438 2.273 1 98.06 148 PRO B CA 1
ATOM 3997 C C . PRO B 1 148 ? -17.656 30.281 1.002 1 98.06 148 PRO B C 1
ATOM 3999 O O . PRO B 1 148 ? -18.328 30.016 0.007 1 98.06 148 PRO B O 1
ATOM 4002 N N . LYS B 1 149 ? -16.828 31.234 1.045 1 98.38 149 LYS B N 1
ATOM 4003 C CA . LYS B 1 149 ? -16.594 32.062 -0.131 1 98.38 149 LYS B CA 1
ATOM 4004 C C . LYS B 1 149 ? -15.977 31.266 -1.267 1 98.38 149 LYS B C 1
ATOM 4006 O O . LYS B 1 149 ? -16.375 31.406 -2.426 1 98.38 149 LYS B O 1
ATOM 4011 N N . LEU B 1 150 ? -14.945 30.438 -0.989 1 98.5 150 LEU B N 1
ATOM 4012 C CA . LEU B 1 150 ? -14.32 29.609 -2.006 1 98.5 150 LEU B CA 1
ATOM 4013 C C . LEU B 1 150 ? -15.336 28.672 -2.654 1 98.5 150 LEU B C 1
ATOM 4015 O O . LEU B 1 150 ? -15.273 28.422 -3.857 1 98.5 150 LEU B O 1
ATOM 4019 N N . ARG B 1 151 ? -16.234 28.141 -1.88 1 98 151 ARG B N 1
ATOM 4020 C CA . ARG B 1 151 ? -17.281 27.25 -2.395 1 98 151 ARG B CA 1
ATOM 4021 C C . ARG B 1 151 ? -18.219 28 -3.336 1 98 151 ARG B C 1
ATOM 4023 O O . ARG B 1 151 ? -18.641 27.453 -4.355 1 98 151 ARG B O 1
ATOM 4030 N N . GLN B 1 152 ? -18.562 29.25 -2.99 1 97.62 152 GLN B N 1
ATOM 4031 C CA . GLN B 1 152 ? -19.406 30.078 -3.846 1 97.62 152 GLN B CA 1
ATOM 4032 C C . GLN B 1 152 ? -18.734 30.359 -5.188 1 97.62 152 GLN B C 1
ATOM 4034 O O . GLN B 1 152 ? -19.391 30.453 -6.215 1 97.62 152 GLN B O 1
ATOM 4039 N N . LEU B 1 153 ? -17.469 30.406 -5.16 1 97.56 153 LEU B N 1
ATOM 4040 C CA . LEU B 1 153 ? -16.719 30.766 -6.352 1 97.56 153 LEU B CA 1
ATOM 4041 C C . LEU B 1 153 ? -16.406 29.531 -7.195 1 97.56 153 LEU B C 1
ATOM 4043 O O . LEU B 1 153 ? -15.828 29.641 -8.273 1 97.56 153 LEU B O 1
ATOM 4047 N N . SER B 1 154 ? -16.781 28.359 -6.742 1 96.06 154 SER B N 1
ATOM 4048 C CA . SER B 1 154 ? -16.5 27.109 -7.43 1 96.06 154 SER B CA 1
ATOM 4049 C C . SER B 1 154 ? -17.781 26.391 -7.848 1 96.06 154 SER B C 1
ATOM 4051 O O . SER B 1 154 ? -18.781 26.438 -7.129 1 96.06 154 SER B O 1
ATOM 4053 N N . LYS B 1 155 ? -17.812 25.781 -9.008 1 92.88 155 LYS B N 1
ATOM 4054 C CA . LYS B 1 155 ? -18.922 24.891 -9.352 1 92.88 155 LYS B CA 1
ATOM 4055 C C . LYS B 1 155 ? -19 23.703 -8.383 1 92.88 155 LYS B C 1
ATOM 4057 O O . LYS B 1 155 ? -20.078 23.328 -7.941 1 92.88 155 LYS B O 1
ATOM 4062 N N . LYS B 1 156 ? -17.891 23.109 -8.148 1 95.25 156 LYS B N 1
ATOM 4063 C CA . LYS B 1 156 ? -17.672 22.047 -7.18 1 95.25 156 LYS B CA 1
ATOM 4064 C C . LYS B 1 156 ? -16.297 22.172 -6.527 1 95.25 156 LYS B C 1
ATOM 4066 O O . LYS B 1 156 ? -15.32 22.516 -7.191 1 95.25 156 LYS B O 1
ATOM 4071 N N . LEU B 1 157 ? -16.281 22 -5.195 1 97.12 157 LEU B N 1
ATOM 4072 C CA . LEU B 1 157 ? -15.031 22.125 -4.469 1 97.12 157 LEU B CA 1
ATOM 4073 C C . LEU B 1 157 ? -14.852 20.984 -3.473 1 97.12 157 LEU B C 1
ATOM 4075 O O . LEU B 1 157 ? -15.758 20.703 -2.686 1 97.12 157 LEU B O 1
ATOM 4079 N N . TYR B 1 158 ? -13.742 20.25 -3.572 1 98 158 TYR B N 1
ATOM 4080 C CA . TYR B 1 158 ? -13.289 19.375 -2.508 1 98 158 TYR B CA 1
ATOM 4081 C C . TYR B 1 158 ? -12.164 20.016 -1.705 1 98 158 TYR B C 1
ATOM 4083 O O . TYR B 1 158 ? -11.148 20.422 -2.271 1 98 158 TYR B O 1
ATOM 4091 N N . VAL B 1 159 ? -12.391 20.125 -0.434 1 98.69 159 VAL B N 1
ATOM 4092 C CA . VAL B 1 159 ? -11.344 20.609 0.464 1 98.69 159 VAL B CA 1
ATOM 4093 C C . VAL B 1 159 ? -10.719 19.422 1.207 1 98.69 159 VAL B C 1
ATOM 4095 O O . VAL B 1 159 ? -11.391 18.734 1.979 1 98.69 159 VAL B O 1
ATOM 4098 N N . VAL B 1 160 ? -9.445 19.156 0.954 1 98.88 160 VAL B N 1
ATOM 4099 C CA . VAL B 1 160 ? -8.664 18.125 1.607 1 98.88 160 VAL B CA 1
ATOM 4100 C C . VAL B 1 160 ? -7.695 18.75 2.605 1 98.88 160 VAL B C 1
ATOM 4102 O O . VAL B 1 160 ? -6.895 19.609 2.242 1 98.88 160 VAL B O 1
ATOM 4105 N N . VAL B 1 161 ? -7.723 18.297 3.848 1 98.88 161 VAL B N 1
ATOM 4106 C CA . VAL B 1 161 ? -6.867 18.859 4.883 1 98.88 161 VAL B CA 1
ATOM 4107 C C . VAL B 1 161 ? -6 17.766 5.492 1 98.88 161 VAL B C 1
ATOM 4109 O O . VAL B 1 161 ? -6.516 16.781 6.027 1 98.88 161 VAL B O 1
ATOM 4112 N N . ASP B 1 162 ? -4.699 17.844 5.352 1 98.81 162 ASP B N 1
ATOM 4113 C CA . ASP B 1 162 ? -3.775 17.047 6.156 1 98.81 162 ASP B CA 1
ATOM 4114 C C . ASP B 1 162 ? -3.697 17.578 7.586 1 98.81 162 ASP B C 1
ATOM 4116 O O . ASP B 1 162 ? -3.182 18.672 7.82 1 98.81 162 ASP B O 1
ATOM 4120 N N . ASN B 1 163 ? -4.203 16.844 8.492 1 98.56 163 ASN B N 1
ATOM 4121 C CA . ASN B 1 163 ? -4.32 17.297 9.875 1 98.56 163 ASN B CA 1
ATOM 4122 C C . ASN B 1 163 ? -3.307 16.594 10.781 1 98.56 163 ASN B C 1
ATOM 4124 O O . ASN B 1 163 ? -3.539 16.453 11.984 1 98.56 163 ASN B O 1
ATOM 4128 N N . THR B 1 164 ? -2.178 16.172 10.258 1 97.81 164 THR B N 1
ATOM 4129 C CA . THR B 1 164 ? -1.167 15.367 10.922 1 97.81 164 THR B CA 1
ATOM 4130 C C . THR B 1 164 ? -0.603 16.094 12.141 1 97.81 164 THR B C 1
ATOM 4132 O O . THR B 1 164 ? -0.457 15.508 13.211 1 97.81 164 THR B O 1
ATOM 4135 N N . TRP B 1 165 ? -0.356 17.391 12.047 1 96.69 165 TRP B N 1
ATOM 4136 C CA . TRP B 1 165 ? 0.295 18.141 13.125 1 96.69 165 TRP B CA 1
ATOM 4137 C C . TRP B 1 165 ? -0.653 18.344 14.297 1 96.69 165 TRP B C 1
ATOM 4139 O O . TRP B 1 165 ? -0.22 18.391 15.453 1 96.69 165 TRP B O 1
ATOM 4149 N N . LEU B 1 166 ? -1.912 18.5 14.008 1 97.19 166 LEU B N 1
ATOM 4150 C CA . LEU B 1 166 ? -2.828 18.938 15.047 1 97.19 166 LEU B CA 1
ATOM 4151 C C . LEU B 1 166 ? -3.662 17.781 15.57 1 97.19 166 LEU B C 1
ATOM 4153 O O . LEU B 1 166 ? -4.188 17.828 16.688 1 97.19 166 LEU B O 1
ATOM 4157 N N . THR B 1 167 ? -3.799 16.672 14.805 1 96.88 167 THR B N 1
ATOM 4158 C CA . THR B 1 167 ? -4.695 15.578 15.133 1 96.88 167 THR B CA 1
ATOM 4159 C C . THR B 1 167 ? -6.113 16.094 15.375 1 96.88 167 THR B C 1
ATOM 4161 O O . THR B 1 167 ? -6.371 17.297 15.281 1 96.88 167 THR B O 1
ATOM 4164 N N . HIS B 1 168 ? -7.035 15.141 15.695 1 95.69 168 HIS B N 1
ATOM 4165 C CA . HIS B 1 168 ? -8.414 15.531 15.969 1 95.69 168 HIS B CA 1
ATOM 4166 C C . HIS B 1 168 ? -8.539 16.188 17.328 1 95.69 168 HIS B C 1
ATOM 4168 O O . HIS B 1 168 ? -9.539 16.844 17.625 1 95.69 168 HIS B O 1
ATOM 4174 N N . ILE B 1 169 ? -7.543 16.062 18.156 1 95.06 169 ILE B N 1
ATOM 4175 C CA . ILE B 1 169 ? -7.586 16.578 19.516 1 95.06 169 ILE B CA 1
ATOM 4176 C C . ILE B 1 169 ? -7.473 18.109 19.484 1 95.06 169 ILE B C 1
ATOM 4178 O O . ILE B 1 169 ? -8.227 18.812 20.172 1 95.06 169 ILE B O 1
ATOM 4182 N N . ILE B 1 170 ? -6.574 18.578 18.719 1 96 170 ILE B N 1
ATOM 4183 C CA . ILE B 1 170 ? -6.305 20.016 18.703 1 96 170 ILE B CA 1
ATOM 4184 C C . ILE B 1 170 ? -7.277 20.703 17.75 1 96 170 ILE B C 1
ATOM 4186 O O . ILE B 1 170 ? -7.805 21.781 18.047 1 96 170 ILE B O 1
ATOM 4190 N N . LEU B 1 171 ? -7.543 20.109 16.625 1 96.44 171 LEU B N 1
ATOM 4191 C CA . LEU B 1 171 ? -8.453 20.688 15.648 1 96.44 171 LEU B CA 1
ATOM 4192 C C . LEU B 1 171 ? -9.211 19.609 14.898 1 96.44 171 LEU B C 1
ATOM 4194 O O . LEU B 1 171 ? -8.609 18.641 14.398 1 96.44 171 LEU B O 1
ATOM 4198 N N . ASN B 1 172 ? -10.484 19.719 14.859 1 95.56 172 ASN B N 1
ATOM 4199 C CA . ASN B 1 172 ? -11.328 18.906 14 1 95.56 172 ASN B CA 1
ATOM 4200 C C . ASN B 1 172 ? -11.773 19.672 12.758 1 95.56 172 ASN B C 1
ATOM 4202 O O . ASN B 1 172 ? -12.695 20.484 12.82 1 95.56 172 ASN B O 1
ATOM 4206 N N . PRO B 1 173 ? -11.18 19.375 11.625 1 96.56 173 PRO B N 1
ATOM 4207 C CA . PRO B 1 173 ? -11.453 20.156 10.414 1 96.56 173 PRO B CA 1
ATOM 4208 C C . PRO B 1 173 ? -12.906 20.047 9.961 1 96.56 173 PRO B C 1
ATOM 4210 O O . PRO B 1 173 ? -13.414 20.938 9.273 1 96.56 173 PRO B O 1
ATOM 4213 N N . PHE B 1 174 ? -13.609 19.016 10.344 1 96.19 174 PHE B N 1
ATOM 4214 C CA . PHE B 1 174 ? -14.977 18.812 9.898 1 96.19 174 PHE B CA 1
ATOM 4215 C C . PHE B 1 174 ? -15.914 19.844 10.516 1 96.19 174 PHE B C 1
ATOM 4217 O O . PHE B 1 174 ? -17 20.078 10.008 1 96.19 174 PHE B O 1
ATOM 4224 N N . LYS B 1 175 ? -15.539 20.5 11.625 1 93.5 175 LYS B N 1
ATOM 4225 C CA . LYS B 1 175 ? -16.297 21.609 12.203 1 93.5 175 LYS B CA 1
ATOM 4226 C C . LYS B 1 175 ? -16.359 22.781 11.234 1 93.5 175 LYS B C 1
ATOM 4228 O O . LYS B 1 175 ? -17.219 23.656 11.367 1 93.5 175 LYS B O 1
ATOM 4233 N N . TYR B 1 176 ? -15.5 22.781 10.32 1 95.12 176 TYR B N 1
ATOM 4234 C CA . TYR B 1 176 ? -15.391 23.922 9.406 1 95.12 176 TYR B CA 1
ATOM 4235 C C . TYR B 1 176 ? -15.68 23.5 7.973 1 95.12 176 TYR B C 1
ATOM 4237 O O . TYR B 1 176 ? -15.094 24.031 7.031 1 95.12 176 TYR B O 1
ATOM 4245 N N . ASP B 1 177 ? -16.422 22.422 7.781 1 94.12 177 ASP B N 1
ATOM 4246 C CA . ASP B 1 177 ? -17 21.953 6.523 1 94.12 177 ASP B CA 1
ATOM 4247 C C . ASP B 1 177 ? -15.922 21.438 5.578 1 94.12 177 ASP B C 1
ATOM 4249 O O . ASP B 1 177 ? -16.016 21.609 4.359 1 94.12 177 ASP B O 1
ATOM 4253 N N . VAL B 1 178 ? -14.852 20.938 6.062 1 97.56 178 VAL B N 1
ATOM 4254 C CA . VAL B 1 178 ? -13.844 20.25 5.273 1 97.56 178 VAL B CA 1
ATOM 4255 C C . VAL B 1 178 ? -14.414 18.938 4.73 1 97.56 178 VAL B C 1
ATOM 4257 O O . VAL B 1 178 ? -15.242 18.297 5.383 1 97.56 178 VAL B O 1
ATOM 4260 N N . ASP B 1 179 ? -14.008 18.516 3.525 1 98.19 179 ASP B N 1
ATOM 4261 C CA . ASP B 1 179 ? -14.578 17.359 2.859 1 98.19 179 ASP B CA 1
ATOM 4262 C C 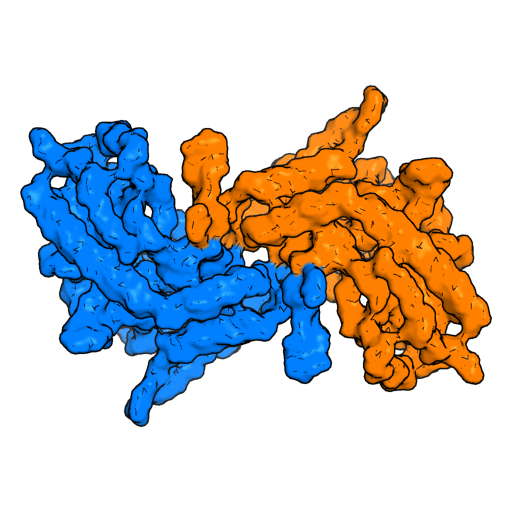. ASP B 1 179 ? -13.828 16.078 3.236 1 98.19 179 ASP B C 1
ATOM 4264 O O . ASP B 1 179 ? -14.445 15.031 3.426 1 98.19 179 ASP B O 1
ATOM 4268 N N . ILE B 1 180 ? -12.523 16.125 3.275 1 98.75 180 ILE B N 1
ATOM 4269 C CA . ILE B 1 180 ? -11.656 14.961 3.482 1 98.75 180 ILE B CA 1
ATOM 4270 C C . ILE B 1 180 ? -10.5 15.344 4.406 1 98.75 180 ILE B C 1
ATOM 4272 O O . ILE B 1 180 ? -9.867 16.391 4.219 1 98.75 180 ILE B O 1
ATOM 4276 N N . VAL B 1 181 ? -10.281 14.578 5.402 1 98.75 181 VAL B N 1
ATOM 4277 C CA . VAL B 1 181 ? -9.148 14.758 6.309 1 98.75 181 VAL B CA 1
ATOM 4278 C C . VAL B 1 181 ? -8.188 13.578 6.172 1 98.75 181 VAL B C 1
ATOM 4280 O O . VAL B 1 181 ? -8.609 12.422 6.164 1 98.75 181 VAL B O 1
ATOM 4283 N N . VAL B 1 182 ? -6.906 13.859 5.973 1 98.81 182 VAL B N 1
ATOM 4284 C CA . VAL B 1 182 ? -5.875 12.828 5.973 1 98.81 182 VAL B CA 1
ATOM 4285 C C . VAL B 1 182 ? -4.938 13.031 7.16 1 98.81 182 VAL B C 1
ATOM 4287 O O . VAL B 1 182 ? -4.73 14.164 7.605 1 98.81 182 VAL B O 1
ATOM 4290 N N . ASN B 1 183 ? -4.426 11.977 7.691 1 98.44 183 ASN B N 1
ATOM 4291 C CA . ASN B 1 183 ? -3.467 12 8.789 1 98.44 183 ASN B CA 1
ATOM 4292 C C . ASN B 1 183 ? -2.35 10.984 8.578 1 98.44 183 ASN B C 1
ATOM 4294 O O . ASN B 1 183 ? -2.588 9.891 8.055 1 98.44 183 ASN B O 1
ATOM 4298 N N . SER B 1 184 ? -1.14 11.375 8.938 1 97.81 184 SER B N 1
ATOM 4299 C CA . SER B 1 184 ? -0.101 10.391 9.211 1 97.81 184 SER B CA 1
ATOM 4300 C C . SER B 1 184 ? -0.229 9.836 10.633 1 97.81 184 SER B C 1
ATOM 4302 O O . SER B 1 184 ? 0.085 10.523 11.602 1 97.81 184 SER B O 1
ATOM 4304 N N . CYS B 1 185 ? -0.552 8.602 10.695 1 97.5 185 CYS B N 1
ATOM 4305 C CA . CYS B 1 185 ? -0.692 7.98 12.008 1 97.5 185 CYS B CA 1
ATOM 4306 C C . CYS B 1 185 ? 0.667 7.586 12.578 1 97.5 185 CYS B C 1
ATOM 4308 O O . CYS B 1 185 ? 0.781 7.254 13.758 1 97.5 185 CYS B O 1
ATOM 4310 N N . SER B 1 186 ? 1.718 7.73 11.781 1 95.75 186 SER B N 1
ATOM 4311 C CA . SER B 1 186 ? 3.094 7.426 12.164 1 95.75 186 SER B CA 1
ATOM 4312 C C . SER B 1 186 ? 3.596 8.391 13.234 1 95.75 186 SER B C 1
ATOM 4314 O O . SER B 1 186 ? 4.621 8.141 13.867 1 95.75 186 SER B O 1
ATOM 4316 N N . LYS B 1 187 ? 2.893 9.469 13.375 1 95.62 187 LYS B N 1
ATOM 4317 C CA . LYS B 1 187 ? 3.316 10.57 14.242 1 95.62 187 LYS B CA 1
ATOM 4318 C C . LYS B 1 187 ? 2.654 10.477 15.609 1 95.62 187 LYS B C 1
ATOM 4320 O O . LYS B 1 187 ? 2.854 9.508 16.344 1 95.62 187 LYS B O 1
ATOM 4325 N N . TYR B 1 188 ? 1.789 11.422 15.945 1 96.81 188 TYR B N 1
ATOM 4326 C CA . TYR B 1 188 ? 1.205 11.5 17.281 1 96.81 188 TYR B CA 1
ATOM 4327 C C . TYR B 1 188 ? 0.324 10.297 17.562 1 96.81 188 TYR B C 1
ATOM 4329 O O . TYR B 1 188 ? 0.324 9.766 18.688 1 96.81 188 TYR B O 1
ATOM 4337 N N . TYR B 1 189 ? -0.418 9.828 16.594 1 97.44 189 TYR B N 1
ATOM 4338 C CA . TYR B 1 189 ? -1.424 8.797 16.812 1 97.44 189 TYR B CA 1
ATOM 4339 C C . TYR B 1 189 ? -0.78 7.5 17.281 1 97.44 189 TYR B C 1
ATOM 4341 O O . TYR B 1 189 ? -1.353 6.781 18.109 1 97.44 189 TYR B O 1
ATOM 4349 N N . SER B 1 190 ? 0.402 7.145 16.766 1 96.69 190 SER B N 1
ATOM 4350 C CA . SER B 1 190 ? 1.062 5.902 17.156 1 96.69 190 SER B CA 1
ATOM 4351 C C . SER B 1 190 ? 2.135 6.152 18.219 1 96.69 190 SER B C 1
ATOM 4353 O O . SER B 1 190 ? 2.77 5.211 18.688 1 96.69 190 SER B O 1
ATOM 4355 N N . ALA B 1 191 ? 2.393 7.461 18.516 1 95.81 191 ALA B N 1
ATOM 4356 C CA . ALA B 1 191 ? 3.508 7.844 19.375 1 95.81 191 ALA B CA 1
ATOM 4357 C C . ALA B 1 191 ? 4.844 7.434 18.766 1 95.81 191 ALA B C 1
ATOM 4359 O O . ALA B 1 191 ? 5.777 7.066 19.484 1 95.81 191 ALA B O 1
ATOM 4360 N N . GLY B 1 192 ? 4.832 7.406 17.406 1 93.69 192 GLY B N 1
ATOM 4361 C CA . GLY B 1 192 ? 6.055 7.047 16.703 1 93.69 192 GLY B CA 1
ATOM 4362 C C . GLY B 1 192 ? 6.324 5.555 16.703 1 93.69 192 GLY B C 1
ATOM 4363 O O . GLY B 1 192 ? 7.465 5.125 16.516 1 93.69 192 GLY B O 1
ATOM 4364 N N . GLN B 1 193 ? 5.32 4.719 16.859 1 94.5 193 GLN B N 1
ATOM 4365 C CA . GLN B 1 193 ? 5.574 3.301 17.094 1 94.5 193 GLN B CA 1
ATOM 4366 C C . GLN B 1 193 ? 5.25 2.477 15.852 1 94.5 193 GLN B C 1
ATOM 4368 O O . GLN B 1 193 ? 5.602 1.296 15.773 1 94.5 193 GLN B O 1
ATOM 4373 N N . CYS B 1 194 ? 4.594 3.035 14.93 1 94.62 194 CYS B N 1
ATOM 4374 C CA . CYS B 1 194 ? 4.344 2.326 13.68 1 94.62 194 CYS B CA 1
ATOM 4375 C C . CYS B 1 194 ? 4.062 3.303 12.547 1 94.62 194 CYS B C 1
ATOM 4377 O O . CYS B 1 194 ? 3.818 4.488 12.789 1 94.62 194 CYS B O 1
ATOM 4379 N N . ILE B 1 195 ? 4.199 2.889 11.367 1 96.44 195 ILE B N 1
ATOM 4380 C CA . ILE B 1 195 ? 3.904 3.688 10.188 1 96.44 195 ILE B CA 1
ATOM 4381 C C . ILE B 1 195 ? 2.516 3.336 9.656 1 96.44 195 ILE B C 1
ATOM 4383 O O . ILE B 1 195 ? 2.213 2.164 9.422 1 96.44 195 ILE B O 1
ATOM 4387 N N . SER B 1 196 ? 1.664 4.246 9.508 1 97.19 196 SER B N 1
ATOM 4388 C CA . SER B 1 196 ? 0.31 4.098 8.977 1 97.19 196 SER B CA 1
ATOM 4389 C C . SER B 1 196 ? -0.298 5.453 8.633 1 97.19 196 SER B C 1
ATOM 4391 O O . SER B 1 196 ? 0.354 6.488 8.781 1 97.19 196 SER B O 1
ATOM 4393 N N . GLY B 1 197 ? -1.477 5.465 8.016 1 98.12 197 GLY B N 1
ATOM 4394 C CA . GLY B 1 197 ? -2.24 6.664 7.703 1 98.12 197 GLY B CA 1
ATOM 4395 C C . GLY B 1 197 ? -3.734 6.484 7.887 1 98.12 197 GLY B C 1
ATOM 4396 O O . GLY B 1 197 ? -4.199 5.387 8.203 1 98.12 197 GLY B O 1
ATOM 4397 N N . MET B 1 198 ? -4.445 7.547 7.746 1 98.38 198 MET B N 1
ATOM 4398 C CA . MET B 1 198 ? -5.895 7.543 7.918 1 98.38 198 MET B CA 1
ATOM 4399 C C . MET B 1 198 ? -6.559 8.555 6.988 1 98.38 198 MET B C 1
ATOM 4401 O O . MET B 1 198 ? -6.055 9.664 6.809 1 98.38 198 MET B O 1
ATOM 4405 N N . ILE B 1 199 ? -7.645 8.133 6.355 1 98.75 199 ILE B N 1
ATOM 4406 C CA . ILE B 1 199 ? -8.516 9 5.578 1 98.75 199 ILE B CA 1
ATOM 4407 C C . ILE B 1 199 ? -9.906 9.039 6.211 1 98.75 199 ILE B C 1
ATOM 4409 O O . ILE B 1 199 ? -10.477 7.992 6.527 1 98.75 199 ILE B O 1
ATOM 4413 N N . ILE B 1 200 ? -10.422 10.156 6.469 1 98.5 200 ILE B N 1
ATOM 4414 C CA . ILE B 1 200 ? -11.805 10.328 6.902 1 98.5 200 ILE B CA 1
ATOM 4415 C C . ILE B 1 200 ? -12.508 11.32 5.98 1 98.5 200 ILE B C 1
ATOM 4417 O O . ILE B 1 200 ? -11.945 12.344 5.609 1 98.5 200 ILE B O 1
ATOM 4421 N N . SER B 1 201 ? -13.727 11.031 5.555 1 98.38 201 SER B N 1
ATOM 4422 C CA . SER B 1 201 ? -14.477 11.898 4.645 1 98.38 201 SER B CA 1
ATOM 4423 C C . SER B 1 201 ? -15.969 11.875 4.957 1 98.38 201 SER B C 1
ATOM 4425 O O . SER B 1 201 ? -16.484 10.883 5.48 1 98.38 201 SER B O 1
ATOM 4427 N N . LYS B 1 202 ? -16.641 12.953 4.68 1 96.62 202 LYS B N 1
ATOM 4428 C CA . LYS B 1 202 ? -18.094 13.023 4.816 1 96.62 202 LYS B CA 1
ATOM 4429 C C . LYS B 1 202 ? -18.797 12.578 3.531 1 96.62 202 LYS B C 1
ATOM 4431 O O . LYS B 1 202 ? -20.031 12.539 3.465 1 96.62 202 LYS B O 1
ATOM 4436 N N . HIS B 1 203 ? -18.031 12.312 2.465 1 97 203 HIS B N 1
ATOM 4437 C CA . HIS B 1 203 ? -18.578 11.875 1.186 1 97 203 HIS B CA 1
ATOM 4438 C C . HIS B 1 203 ? -18.562 10.359 1.07 1 97 203 HIS B C 1
ATOM 4440 O O . HIS B 1 203 ? -17.547 9.773 0.685 1 97 203 HIS B O 1
ATOM 4446 N N . THR B 1 204 ? -19.688 9.719 1.194 1 95.5 204 THR B N 1
ATOM 4447 C CA . THR B 1 204 ? -19.812 8.266 1.256 1 95.5 204 THR B CA 1
ATOM 4448 C C . THR B 1 204 ? -19.406 7.629 -0.073 1 95.5 204 THR B C 1
ATOM 4450 O O . THR B 1 204 ? -18.703 6.625 -0.099 1 95.5 204 THR B O 1
ATOM 4453 N N . GLN B 1 205 ? -19.938 8.188 -1.137 1 96.06 205 GLN B N 1
ATOM 4454 C CA . GLN B 1 205 ? -19.641 7.621 -2.445 1 96.06 205 GLN B CA 1
ATOM 4455 C C . GLN B 1 205 ? -18.141 7.707 -2.748 1 96.06 205 GLN B C 1
ATOM 4457 O O . GLN B 1 205 ? -17.562 6.781 -3.326 1 96.06 205 GLN B O 1
ATOM 4462 N N . PHE B 1 206 ? -17.516 8.828 -2.408 1 97 206 PHE B N 1
ATOM 4463 C CA . PHE B 1 206 ? -16.062 8.977 -2.547 1 97 206 PHE B CA 1
ATOM 4464 C C . PHE B 1 206 ? -15.336 7.871 -1.804 1 97 206 PHE B C 1
ATOM 4466 O O . PHE B 1 206 ? -14.414 7.254 -2.35 1 97 206 PHE B O 1
ATOM 4473 N N . MET B 1 207 ? -15.719 7.559 -0.58 1 97.75 207 MET B N 1
ATOM 4474 C CA . MET B 1 207 ? -15.055 6.562 0.255 1 97.75 207 MET B CA 1
ATOM 4475 C C . MET B 1 207 ? -15.273 5.16 -0.3 1 97.75 207 MET B C 1
ATOM 4477 O O . MET B 1 207 ? -14.383 4.309 -0.204 1 97.75 207 MET B O 1
ATOM 4481 N N . ASN B 1 208 ? -16.5 4.922 -0.843 1 97.06 208 ASN B N 1
ATOM 4482 C CA . ASN B 1 208 ? -16.766 3.627 -1.467 1 97.06 208 ASN B CA 1
ATOM 4483 C C . ASN B 1 208 ? -15.828 3.379 -2.646 1 97.06 208 ASN B C 1
ATOM 4485 O O . ASN B 1 208 ? -15.273 2.289 -2.785 1 97.06 208 ASN B O 1
ATOM 4489 N N . ASN B 1 209 ? -15.695 4.395 -3.473 1 96.69 209 ASN B N 1
ATOM 4490 C CA . ASN B 1 209 ? -14.781 4.297 -4.609 1 96.69 209 ASN B CA 1
ATOM 4491 C C . ASN B 1 209 ? -13.344 4.102 -4.156 1 96.69 209 ASN B C 1
ATOM 4493 O O . ASN B 1 209 ? -12.602 3.318 -4.754 1 96.69 209 ASN B O 1
ATOM 4497 N N . LEU B 1 210 ? -12.984 4.816 -3.152 1 97.44 210 LEU B N 1
ATOM 4498 C CA . LEU B 1 210 ? -11.633 4.727 -2.605 1 97.44 210 LEU B CA 1
ATOM 4499 C C . LEU B 1 210 ? -11.359 3.324 -2.072 1 97.44 210 LEU B C 1
ATOM 4501 O O . LEU B 1 210 ? -10.266 2.789 -2.262 1 97.44 210 LEU B O 1
ATOM 4505 N N . GLU B 1 211 ? -12.312 2.76 -1.406 1 96.19 211 GLU B N 1
ATOM 4506 C CA . GLU B 1 211 ? -12.188 1.397 -0.897 1 96.19 211 GLU B CA 1
ATOM 4507 C C . GLU B 1 211 ? -11.984 0.4 -2.033 1 96.19 211 GLU B C 1
ATOM 4509 O O . GLU B 1 211 ? -11.133 -0.487 -1.943 1 96.19 211 GLU B O 1
ATOM 4514 N N . SER B 1 212 ? -12.773 0.537 -3.066 1 95.06 212 SER B N 1
ATOM 4515 C CA . SER B 1 212 ? -12.641 -0.335 -4.227 1 95.06 212 SER B CA 1
ATOM 4516 C C . SER B 1 212 ? -11.273 -0.19 -4.875 1 95.06 212 SER B C 1
ATOM 4518 O O . SER B 1 212 ? -10.641 -1.185 -5.246 1 95.06 212 SER B O 1
ATOM 4520 N N . PHE B 1 213 ? -10.828 0.997 -4.969 1 95.19 213 PHE B N 1
ATOM 4521 C CA . PHE B 1 213 ? -9.531 1.294 -5.566 1 95.19 213 PHE B CA 1
ATOM 4522 C C . PHE B 1 213 ? -8.406 0.695 -4.734 1 95.19 213 PHE B C 1
ATOM 4524 O O . PHE B 1 213 ? -7.48 0.086 -5.277 1 95.19 213 PHE B O 1
ATOM 4531 N N . SER B 1 214 ? -8.477 0.872 -3.428 1 95.75 214 SER B N 1
ATOM 4532 C CA . SER B 1 214 ? -7.445 0.345 -2.535 1 95.75 214 SER B CA 1
ATOM 4533 C C . SER B 1 214 ? -7.395 -1.178 -2.592 1 95.75 214 SER B C 1
ATOM 4535 O O . SER B 1 214 ? -6.32 -1.771 -2.48 1 95.75 214 SER B O 1
ATOM 4537 N N . LYS B 1 215 ? -8.547 -1.824 -2.773 1 94.69 215 LYS B N 1
ATOM 4538 C CA . LYS B 1 215 ? -8.594 -3.277 -2.904 1 94.69 215 LYS B CA 1
ATOM 4539 C C . LYS B 1 215 ? -7.871 -3.74 -4.164 1 94.69 215 LYS B C 1
ATOM 4541 O O . LYS B 1 215 ? -7.121 -4.719 -4.133 1 94.69 215 LYS B O 1
ATOM 4546 N N . ILE B 1 216 ? -8.078 -3.025 -5.207 1 95.44 216 ILE B N 1
ATOM 4547 C CA . ILE B 1 216 ? -7.434 -3.344 -6.477 1 95.44 216 ILE B CA 1
ATOM 4548 C C . ILE B 1 216 ? -5.922 -3.176 -6.348 1 95.44 216 ILE B C 1
ATOM 4550 O O . ILE B 1 216 ? -5.156 -3.961 -6.906 1 95.44 216 ILE B O 1
ATOM 4554 N N . MET B 1 217 ? -5.52 -2.254 -5.57 1 96 217 MET B N 1
ATOM 4555 C CA . MET B 1 217 ? -4.098 -1.965 -5.406 1 96 217 MET B CA 1
ATOM 4556 C C . MET B 1 217 ? -3.447 -2.957 -4.449 1 96 217 MET B C 1
ATOM 4558 O O . MET B 1 217 ? -2.225 -2.969 -4.297 1 96 217 MET B O 1
ATOM 4562 N N . GLY B 1 218 ? -4.242 -3.758 -3.777 1 96.12 218 GLY B N 1
ATOM 4563 C CA . GLY B 1 218 ? -3.715 -4.766 -2.871 1 96.12 218 GLY B CA 1
ATOM 4564 C C . GLY B 1 218 ? -3.311 -4.199 -1.521 1 96.12 218 GLY B C 1
ATOM 4565 O O . GLY B 1 218 ? -2.402 -4.719 -0.871 1 96.12 218 GLY B O 1
ATOM 4566 N N . TYR B 1 219 ? -3.986 -3.174 -1.052 1 94.25 219 TYR B N 1
ATOM 4567 C CA . TYR B 1 219 ? -3.656 -2.488 0.193 1 94.25 219 TYR B CA 1
ATOM 4568 C C . TYR B 1 219 ? -3.848 -3.41 1.392 1 94.25 219 TYR B C 1
ATOM 4570 O O . TYR B 1 219 ? -4.793 -4.199 1.432 1 94.25 219 TYR B O 1
ATOM 4578 N N . HIS B 1 220 ? -2.908 -3.295 2.334 1 94 220 HIS B N 1
ATOM 4579 C CA . HIS B 1 220 ? -2.951 -4.027 3.594 1 94 220 HIS B CA 1
ATOM 4580 C C . HIS B 1 220 ? -2.213 -3.271 4.695 1 94 220 HIS B C 1
ATOM 4582 O O . HIS B 1 220 ? -1.095 -2.799 4.484 1 94 220 HIS B O 1
ATOM 4588 N N . VAL B 1 221 ? -2.908 -3.045 5.785 1 95.12 221 VAL B N 1
ATOM 4589 C CA . VAL B 1 221 ? -2.24 -2.553 6.988 1 95.12 221 VAL B CA 1
ATOM 4590 C C . VAL B 1 221 ? -2.076 -3.691 7.992 1 95.12 221 VAL B C 1
ATOM 4592 O O . VAL B 1 221 ? -3.045 -4.379 8.328 1 95.12 221 VAL B O 1
ATOM 4595 N N . SER B 1 222 ? -0.885 -3.871 8.477 1 93.56 222 SER B N 1
ATOM 4596 C CA . SER B 1 222 ? -0.559 -4.969 9.383 1 93.56 222 SER B CA 1
ATOM 4597 C C . SER B 1 222 ? -1.478 -4.973 10.602 1 93.56 222 SER B C 1
ATOM 4599 O O . SER B 1 222 ? -1.778 -3.914 11.156 1 93.56 222 SER B O 1
ATOM 4601 N N . VAL B 1 223 ? -1.874 -6.188 11.023 1 92.38 223 VAL B N 1
ATOM 4602 C CA . VAL B 1 223 ? -2.711 -6.355 12.203 1 92.38 223 VAL B CA 1
ATOM 4603 C C . VAL B 1 223 ? -1.973 -5.84 13.438 1 92.38 223 VAL B C 1
ATOM 4605 O O . VAL B 1 223 ? -2.582 -5.246 14.328 1 92.38 223 VAL B O 1
ATOM 4608 N N . ASP B 1 224 ? -0.693 -6.055 13.492 1 93.81 224 ASP B N 1
ATOM 4609 C CA . ASP B 1 224 ? 0.122 -5.578 14.602 1 93.81 224 ASP B CA 1
ATOM 4610 C C . ASP B 1 224 ? 0.074 -4.059 14.711 1 93.81 224 ASP B C 1
ATOM 4612 O O . ASP B 1 224 ? 0.006 -3.508 15.812 1 93.81 224 ASP B O 1
ATOM 4616 N N . TYR B 1 225 ? 0.132 -3.4 13.609 1 95.56 225 TYR B N 1
ATOM 4617 C CA . TYR B 1 225 ? 0.088 -1.941 13.609 1 95.56 225 TYR B CA 1
ATOM 4618 C C . TYR B 1 225 ? -1.289 -1.438 14.023 1 95.56 225 TYR B C 1
ATOM 4620 O O . TYR B 1 225 ? -1.403 -0.418 14.711 1 95.56 225 TYR B O 1
ATOM 4628 N N . CYS B 1 226 ? -2.357 -2.15 13.602 1 96 226 CYS B N 1
ATOM 4629 C CA . CYS B 1 226 ? -3.693 -1.804 14.07 1 96 226 CYS B CA 1
ATOM 4630 C C . CYS B 1 226 ? -3.768 -1.856 15.594 1 96 226 CYS B C 1
ATOM 4632 O O . CYS B 1 226 ? -4.324 -0.957 16.219 1 96 226 CYS B O 1
ATOM 4634 N N . LYS B 1 227 ? -3.189 -2.883 16.156 1 95.12 227 LYS B N 1
ATOM 4635 C CA . LYS B 1 227 ? -3.201 -3.043 17.609 1 95.12 227 LYS B CA 1
ATOM 4636 C C . LYS B 1 227 ? -2.42 -1.925 18.297 1 95.12 227 LYS B C 1
ATOM 4638 O O . LYS B 1 227 ? -2.838 -1.416 19.344 1 95.12 227 LYS B O 1
ATOM 4643 N N . ILE B 1 228 ? -1.31 -1.582 17.734 1 96.38 228 ILE B N 1
ATOM 4644 C CA . ILE B 1 228 ? -0.494 -0.498 18.266 1 96.38 228 ILE B CA 1
ATOM 4645 C C . ILE B 1 228 ? -1.295 0.802 18.266 1 96.38 228 ILE B C 1
ATOM 4647 O O . ILE B 1 228 ? -1.281 1.552 19.234 1 96.38 228 ILE B O 1
ATOM 4651 N N . LEU B 1 229 ? -1.993 1.066 17.203 1 97.62 229 LEU B N 1
ATOM 4652 C CA . LEU B 1 229 ? -2.797 2.279 17.094 1 97.62 229 LEU B CA 1
ATOM 4653 C C . LEU B 1 229 ? -3.938 2.268 18.109 1 97.62 229 LEU B C 1
ATOM 4655 O O . LEU B 1 229 ? -4.238 3.295 18.719 1 97.62 229 LEU B O 1
ATOM 4659 N N . ILE B 1 230 ? -4.566 1.116 18.266 1 97.12 230 ILE B N 1
ATOM 4660 C CA . ILE B 1 230 ? -5.652 0.988 19.234 1 97.12 230 ILE B CA 1
ATOM 4661 C C . ILE B 1 230 ? -5.133 1.28 20.641 1 97.12 230 ILE B C 1
ATOM 4663 O O . ILE B 1 230 ? -5.758 2.031 21.391 1 97.12 230 ILE B O 1
ATOM 4667 N N . GLU B 1 231 ? -4.02 0.759 20.953 1 95.62 231 GLU B N 1
ATOM 4668 C CA . GLU B 1 231 ? -3.428 0.901 22.281 1 95.62 231 GLU B CA 1
ATOM 4669 C C . GLU B 1 231 ? -3.055 2.354 22.562 1 95.62 231 GLU B C 1
ATOM 4671 O O . GLU B 1 231 ? -3.15 2.812 23.703 1 95.62 231 GLU B O 1
ATOM 4676 N N . ASN B 1 232 ? -2.643 3.045 21.578 1 96.31 232 ASN B N 1
ATOM 4677 C CA . ASN B 1 232 ? -2.143 4.402 21.766 1 96.31 232 ASN B CA 1
ATOM 4678 C C . ASN B 1 232 ? -3.254 5.438 21.625 1 96.31 232 ASN B C 1
ATOM 4680 O O . ASN B 1 232 ? -3.088 6.594 22.016 1 96.31 232 ASN B O 1
ATOM 4684 N N . PHE B 1 233 ? -4.348 5.043 21.078 1 96.69 233 PHE B N 1
ATOM 4685 C CA . PHE B 1 233 ? -5.41 5.984 20.75 1 96.69 233 PHE B CA 1
ATOM 4686 C C . PHE B 1 233 ? -5.941 6.668 22 1 96.69 233 PHE B C 1
ATOM 4688 O O . PHE B 1 233 ? -6.109 7.887 22.031 1 96.69 233 PHE B O 1
ATOM 4695 N N . ASP B 1 234 ? -6.137 5.91 23.062 1 93.12 234 ASP B N 1
ATOM 4696 C CA . ASP B 1 234 ? -6.812 6.426 24.25 1 93.12 234 ASP B CA 1
ATOM 4697 C C . ASP B 1 234 ? -5.906 7.367 25.047 1 93.12 234 ASP B C 1
ATOM 4699 O O . ASP B 1 234 ? -6.387 8.219 25.797 1 93.12 234 ASP B O 1
ATOM 4703 N N . SER B 1 235 ? -4.609 7.23 24.875 1 95.06 235 SER B N 1
ATOM 4704 C CA . SER B 1 235 ? -3.682 8.07 25.625 1 95.06 235 SER B CA 1
ATOM 4705 C C . SER B 1 235 ? -3.25 9.281 24.812 1 95.06 235 SER B C 1
ATOM 4707 O O . SER B 1 235 ? -2.414 10.07 25.25 1 95.06 235 SER B O 1
ATOM 4709 N N . LEU B 1 236 ? -3.771 9.453 23.641 1 95.44 236 LEU B N 1
ATOM 4710 C CA . LEU B 1 236 ? -3.336 10.508 22.734 1 95.44 236 LEU B CA 1
ATOM 4711 C C . LEU B 1 236 ? -3.467 11.883 23.375 1 95.44 236 LEU B C 1
ATOM 4713 O O . LEU B 1 236 ? -2.523 12.672 23.344 1 95.44 236 LEU B O 1
ATOM 4717 N N . SER B 1 237 ? -4.602 12.164 23.953 1 93.44 237 SER B N 1
ATOM 4718 C CA . SER B 1 237 ? -4.848 13.477 24.547 1 93.44 237 SER B CA 1
ATOM 4719 C C . SER B 1 237 ? -3.85 13.766 25.672 1 93.44 237 SER B C 1
ATOM 4721 O O . SER B 1 237 ? -3.293 14.867 25.734 1 93.44 237 SER B O 1
ATOM 4723 N N . ASP B 1 238 ? -3.58 12.773 26.5 1 93.81 238 ASP B N 1
ATOM 4724 C CA . ASP B 1 238 ? -2.641 12.945 27.594 1 93.81 238 ASP B CA 1
ATOM 4725 C C . ASP B 1 238 ? -1.226 13.195 27.078 1 93.81 238 ASP B C 1
ATOM 4727 O O . ASP B 1 238 ? -0.505 14.039 27.625 1 93.81 238 ASP B O 1
ATOM 4731 N N . ARG B 1 239 ? -0.852 12.469 26.125 1 96 239 ARG B N 1
ATOM 4732 C CA . ARG B 1 239 ? 0.483 12.625 25.562 1 96 239 ARG B CA 1
ATOM 4733 C C . ARG B 1 239 ? 0.653 14.008 24.938 1 96 239 ARG B C 1
ATOM 4735 O O . ARG B 1 239 ? 1.695 14.648 25.109 1 96 239 ARG B O 1
ATOM 4742 N N . LEU B 1 240 ? -0.366 14.5 24.234 1 94.94 240 LEU B N 1
ATOM 4743 C CA . LEU B 1 240 ? -0.311 15.812 23.609 1 94.94 240 LEU B CA 1
ATOM 4744 C C . LEU B 1 240 ? -0.249 16.922 24.656 1 94.94 240 LEU B C 1
ATOM 4746 O O . LEU B 1 240 ? 0.487 17.891 24.5 1 94.94 240 LEU B O 1
ATOM 4750 N N . LEU B 1 241 ? -1 16.75 25.719 1 93.06 241 LEU B N 1
ATOM 4751 C CA . LEU B 1 241 ? -0.995 17.719 26.797 1 93.06 241 LEU B CA 1
ATOM 4752 C C . LEU B 1 241 ? 0.384 17.812 27.453 1 93.06 241 LEU B C 1
ATOM 4754 O O . LEU B 1 241 ? 0.881 18.906 27.703 1 93.06 241 LEU B O 1
ATOM 4758 N N . LYS B 1 242 ? 0.927 16.688 27.719 1 94.69 242 LYS B N 1
ATOM 4759 C CA . LYS B 1 242 ? 2.254 16.656 28.328 1 94.69 242 LYS B CA 1
ATOM 4760 C C . LYS B 1 242 ? 3.299 17.281 27.406 1 94.69 242 LYS B C 1
ATOM 4762 O O . LYS B 1 242 ? 4.156 18.047 27.859 1 94.69 242 LYS B O 1
ATOM 4767 N N . SER B 1 243 ? 3.238 16.922 26.141 1 95.69 243 SER B N 1
ATOM 4768 C CA . SER B 1 243 ? 4.16 17.5 25.172 1 95.69 243 SER B CA 1
ATOM 4769 C C . SER B 1 243 ? 3.992 19.016 25.078 1 95.69 243 SER B C 1
ATOM 4771 O O . SER B 1 243 ? 4.973 19.734 24.891 1 95.69 243 SER B O 1
ATOM 4773 N N . ALA B 1 244 ? 2.785 19.453 25.078 1 93 244 ALA B N 1
ATOM 4774 C CA . ALA B 1 244 ? 2.508 20.891 25.016 1 93 244 ALA B CA 1
ATOM 4775 C C . ALA B 1 244 ? 3.109 21.625 26.219 1 93 244 ALA B C 1
ATOM 4777 O O . ALA B 1 244 ? 3.662 22.719 26.078 1 93 244 ALA B O 1
ATOM 4778 N N . LYS B 1 245 ? 2.965 21.031 27.328 1 92.44 245 LYS B N 1
ATOM 4779 C CA . LYS B 1 245 ? 3.561 21.609 28.531 1 92.44 245 LYS B CA 1
ATOM 4780 C C . LYS B 1 245 ? 5.078 21.688 28.406 1 92.44 245 LYS B C 1
ATOM 4782 O O . LYS B 1 245 ? 5.68 22.719 28.734 1 92.44 245 LYS B O 1
ATOM 4787 N N . ASN B 1 246 ? 5.641 20.547 28 1 95.69 246 ASN B N 1
ATOM 4788 C CA . ASN B 1 246 ? 7.074 20.531 27.734 1 95.69 246 ASN B CA 1
ATOM 4789 C C . ASN B 1 246 ? 7.469 21.625 26.734 1 95.69 246 ASN B C 1
ATOM 4791 O O . ASN B 1 246 ? 8.516 22.266 26.891 1 95.69 246 ASN B O 1
ATOM 4795 N N . THR B 1 247 ? 6.688 21.797 25.766 1 95.19 247 THR B N 1
ATOM 4796 C CA . THR B 1 247 ? 6.949 22.781 24.719 1 95.19 247 THR B CA 1
ATOM 4797 C C . THR B 1 247 ? 6.961 24.188 25.312 1 95.19 247 THR B C 1
ATOM 4799 O O . THR B 1 247 ? 7.82 25 24.953 1 95.19 247 THR B O 1
ATOM 4802 N N . GLN B 1 248 ? 6.066 24.469 26.141 1 92.06 248 GLN B N 1
ATOM 4803 C CA . GLN B 1 248 ? 6.02 25.766 26.797 1 92.06 248 GLN B CA 1
ATOM 4804 C C . GLN B 1 248 ? 7.289 26.016 27.609 1 92.06 248 GLN B C 1
ATOM 4806 O O . GLN B 1 248 ? 7.867 27.109 27.547 1 92.06 248 GLN B O 1
ATOM 4811 N N . GLU B 1 249 ? 7.676 25.047 28.297 1 94.69 249 GLU B N 1
ATOM 4812 C CA . GLU B 1 249 ? 8.883 25.156 29.109 1 94.69 249 GLU B CA 1
ATOM 4813 C C . GLU B 1 249 ? 10.109 25.391 28.234 1 94.69 249 GLU B C 1
ATOM 4815 O O . GLU B 1 249 ? 10.938 26.25 28.516 1 94.69 249 GLU B O 1
ATOM 4820 N N . LEU B 1 250 ? 10.195 24.609 27.234 1 95.12 250 LEU B N 1
ATOM 4821 C CA . LEU B 1 250 ? 11.336 24.734 26.344 1 95.12 250 LEU B CA 1
ATOM 4822 C C . LEU B 1 250 ? 11.352 26.094 25.656 1 95.12 250 LEU B C 1
ATOM 4824 O O . LEU B 1 250 ? 12.414 26.719 25.531 1 95.12 250 LEU B O 1
ATOM 4828 N N . THR B 1 251 ? 10.258 26.531 25.203 1 94.25 251 THR B N 1
ATOM 4829 C CA . THR B 1 251 ? 10.156 27.812 24.516 1 94.25 251 THR B CA 1
ATOM 4830 C C . THR B 1 251 ? 10.594 28.953 25.422 1 94.25 251 THR B C 1
ATOM 4832 O O . THR B 1 251 ? 11.273 29.875 24.984 1 94.25 251 THR B O 1
ATOM 4835 N N . LYS B 1 252 ? 10.219 28.859 26.625 1 93.06 252 LYS B N 1
ATOM 4836 C CA . LYS B 1 252 ? 10.648 29.859 27.609 1 93.06 252 LYS B CA 1
ATOM 4837 C C . LYS B 1 252 ? 12.172 29.906 27.719 1 93.06 252 LYS B C 1
ATOM 4839 O O . LYS B 1 252 ? 12.773 30.969 27.703 1 93.06 252 LYS B O 1
ATOM 4844 N N . VAL B 1 253 ? 12.711 28.781 27.828 1 94 253 VAL B N 1
ATOM 4845 C CA . VAL B 1 253 ? 14.164 28.672 27.953 1 94 253 VAL B CA 1
ATOM 4846 C C . VAL B 1 253 ? 14.836 29.219 26.703 1 94 253 VAL B C 1
ATOM 4848 O O . VAL B 1 253 ? 15.789 30 26.781 1 94 253 VAL B O 1
ATOM 4851 N N . LEU B 1 254 ? 14.391 28.875 25.562 1 94.31 254 LEU B N 1
ATOM 4852 C CA . LEU B 1 254 ? 15 29.281 24.297 1 94.31 254 LEU B CA 1
ATOM 4853 C C . LEU B 1 254 ? 14.836 30.797 24.078 1 94.31 254 LEU B C 1
ATOM 4855 O O . LEU B 1 254 ? 15.734 31.438 23.531 1 94.31 254 LEU B O 1
ATOM 4859 N N . LYS B 1 255 ? 13.742 31.344 24.484 1 92.62 255 LYS B N 1
ATOM 4860 C CA . LYS B 1 255 ? 13.531 32.781 24.406 1 92.62 255 LYS B CA 1
ATOM 4861 C C . LYS B 1 255 ? 14.531 33.531 25.281 1 92.62 255 LYS B C 1
ATOM 4863 O O . LYS B 1 255 ? 14.961 34.625 24.938 1 92.62 255 LYS B O 1
ATOM 4868 N N . SER B 1 256 ? 14.836 32.906 26.359 1 92.75 256 SER B N 1
ATOM 4869 C CA . SER B 1 256 ? 15.82 33.531 27.25 1 92.75 256 SER B CA 1
ATOM 4870 C C . SER B 1 256 ? 17.188 33.594 26.594 1 92.75 256 SER B C 1
ATOM 4872 O O . SER B 1 256 ? 18.047 34.375 26.984 1 92.75 256 SER B O 1
ATOM 4874 N N . TYR B 1 257 ? 17.406 32.75 25.594 1 92.56 257 TYR B N 1
ATOM 4875 C CA . TYR B 1 257 ? 18.641 32.781 24.828 1 92.56 257 TYR B CA 1
ATOM 4876 C C . TYR B 1 257 ? 18.578 33.875 23.766 1 92.56 257 TYR B C 1
ATOM 4878 O O . TYR B 1 257 ? 19.547 34.094 23.031 1 92.56 257 TYR B O 1
ATOM 4886 N N . GLY B 1 258 ? 17.453 34.562 23.625 1 92 258 GLY B N 1
ATOM 4887 C CA . GLY B 1 258 ? 17.266 35.594 22.609 1 92 258 GLY B CA 1
ATOM 4888 C C . GLY B 1 258 ? 16.812 35.062 21.266 1 92 258 GLY B C 1
ATOM 4889 O O . GLY B 1 258 ? 16.906 35.719 20.25 1 92 258 GLY B O 1
ATOM 4890 N N . LEU B 1 259 ? 16.312 33.844 21.281 1 93.44 259 LEU B N 1
ATOM 4891 C CA . LEU B 1 259 ? 15.938 33.188 20.031 1 93.44 259 LEU B CA 1
ATOM 4892 C C . LEU B 1 259 ? 14.469 33.469 19.703 1 93.44 259 LEU B C 1
ATOM 4894 O O . LEU B 1 259 ? 13.633 33.562 20.609 1 93.44 259 LEU B O 1
ATOM 4898 N N . PHE B 1 260 ? 14.203 33.625 18.453 1 91 260 PHE B N 1
ATOM 4899 C CA . PHE B 1 260 ? 12.82 33.688 18 1 91 260 PHE B CA 1
ATOM 4900 C C . PHE B 1 260 ? 12.273 32.312 17.719 1 91 260 PHE B C 1
ATOM 4902 O O . PHE B 1 260 ? 12.914 31.516 17.016 1 91 260 PHE B O 1
ATOM 4909 N N . ILE B 1 261 ? 11.094 32.062 18.234 1 94.06 261 ILE B N 1
ATOM 4910 C CA . ILE B 1 261 ? 10.484 30.734 18.125 1 94.06 261 ILE B CA 1
ATOM 4911 C C . ILE B 1 261 ? 9.148 30.844 17.391 1 94.06 261 ILE B C 1
ATOM 4913 O O . ILE B 1 261 ? 8.281 31.625 17.766 1 94.06 261 ILE B O 1
ATOM 4917 N N . ARG B 1 262 ? 9.023 30.062 16.297 1 94.31 262 ARG B N 1
ATOM 4918 C CA . ARG B 1 262 ? 7.746 29.922 15.602 1 94.31 262 ARG B CA 1
ATOM 4919 C C . ARG B 1 262 ? 6.898 28.812 16.234 1 94.31 262 ARG B C 1
ATOM 4921 O O . ARG B 1 262 ? 7.293 27.656 16.25 1 94.31 262 ARG B O 1
ATOM 4928 N N . ASN B 1 263 ? 5.777 29.172 16.812 1 95.56 263 ASN B N 1
ATOM 4929 C CA . ASN B 1 263 ? 4.758 28.312 17.375 1 95.56 263 ASN B CA 1
ATOM 4930 C C . ASN B 1 263 ? 3.477 29.078 17.688 1 95.56 263 ASN B C 1
ATOM 4932 O O . ASN B 1 263 ? 3.531 30.219 18.156 1 95.56 263 ASN B O 1
ATOM 4936 N N . SER B 1 264 ? 2.406 28.438 17.5 1 95.38 264 SER B N 1
ATOM 4937 C CA . SER B 1 264 ? 1.121 29.109 17.625 1 95.38 264 SER B CA 1
ATOM 4938 C C . SER B 1 264 ? 0.864 29.531 19.078 1 95.38 264 SER B C 1
ATOM 4940 O O . SER B 1 264 ? -0.009 30.359 19.344 1 95.38 264 SER B O 1
ATOM 4942 N N . SER B 1 265 ? 1.549 28.938 20.062 1 93.38 265 SER B N 1
ATOM 4943 C CA . SER B 1 265 ? 1.394 29.328 21.453 1 93.38 265 SER B CA 1
ATOM 4944 C C . SER B 1 265 ? 2.025 30.688 21.719 1 93.38 265 SER B C 1
ATOM 4946 O O . SER B 1 265 ? 1.76 31.312 22.75 1 93.38 265 SER B O 1
ATOM 4948 N N . ASN B 1 266 ? 2.967 31.078 20.875 1 92.56 266 ASN B N 1
ATOM 4949 C CA . ASN B 1 266 ? 3.615 32.375 20.969 1 92.56 266 ASN B CA 1
ATOM 4950 C C . ASN B 1 266 ? 2.693 33.5 20.5 1 92.56 266 ASN B C 1
ATOM 4952 O O . ASN B 1 266 ? 2.293 33.531 19.328 1 92.56 266 ASN B O 1
ATOM 4956 N N . PRO B 1 267 ? 2.434 34.5 21.344 1 92.12 267 PRO B N 1
ATOM 4957 C CA . PRO B 1 267 ? 1.526 35.562 20.953 1 92.12 267 PRO B CA 1
ATOM 4958 C C . PRO B 1 267 ? 2.041 36.375 19.766 1 92.12 267 PRO B C 1
ATOM 4960 O O . PRO B 1 267 ? 1.25 36.969 19.031 1 92.12 267 PRO B O 1
ATOM 4963 N N . ASP B 1 268 ? 3.295 36.375 19.578 1 91.06 268 ASP B N 1
ATOM 4964 C CA . ASP B 1 268 ? 3.883 37.156 18.484 1 91.06 268 ASP B CA 1
ATOM 4965 C C . ASP B 1 268 ? 3.916 36.344 17.188 1 91.06 268 ASP B C 1
ATOM 4967 O O . ASP B 1 268 ? 4.293 36.844 16.141 1 91.06 268 ASP B O 1
ATOM 4971 N N . ASP B 1 269 ? 3.594 35.094 17.234 1 93.88 269 ASP B N 1
ATOM 4972 C CA . ASP B 1 269 ? 3.574 34.25 16.031 1 93.88 269 ASP B CA 1
ATOM 4973 C C . ASP B 1 269 ? 2.381 34.594 15.148 1 93.88 269 ASP B C 1
ATOM 4975 O O . ASP B 1 269 ? 1.273 34.812 15.641 1 93.88 269 ASP B O 1
ATOM 4979 N N . PRO B 1 270 ? 2.572 34.625 13.828 1 92 270 PRO B N 1
ATOM 4980 C CA . PRO B 1 270 ? 1.484 34.969 12.906 1 92 270 PRO B CA 1
ATOM 4981 C C . PRO B 1 270 ? 0.303 34 13.008 1 92 270 PRO B C 1
ATOM 4983 O O . PRO B 1 270 ? -0.822 34.344 12.648 1 92 270 PRO B O 1
ATOM 4986 N N . SER B 1 271 ? 0.499 32.812 13.516 1 94.75 271 SER B N 1
ATOM 4987 C CA . SER B 1 271 ? -0.552 31.781 13.57 1 94.75 271 SER B CA 1
ATOM 4988 C C . SER B 1 271 ? -1.335 31.875 14.875 1 94.75 271 SER B C 1
ATOM 4990 O O . SER B 1 271 ? -2.336 31.172 15.055 1 94.75 271 SER B O 1
ATOM 4992 N N . ASN B 1 272 ? -0.936 32.688 15.828 1 95.38 272 ASN B N 1
ATOM 4993 C CA . ASN B 1 272 ? -1.496 32.719 17.172 1 95.38 272 ASN B CA 1
ATOM 4994 C C . ASN B 1 272 ? -2.992 33 17.156 1 95.38 272 ASN B C 1
ATOM 4996 O O . ASN B 1 272 ? -3.781 32.281 17.781 1 95.38 272 ASN B O 1
ATOM 5000 N N . GLN B 1 273 ? -3.426 34.031 16.484 1 96.19 273 GLN B N 1
ATOM 5001 C CA . GLN B 1 273 ? -4.824 34.438 16.484 1 96.19 273 GLN B CA 1
ATOM 5002 C C . GLN B 1 273 ? -5.723 33.375 15.891 1 96.19 273 GLN B C 1
ATOM 5004 O O . GLN B 1 273 ? -6.812 33.094 16.406 1 96.19 273 GLN B O 1
ATOM 5009 N N . LEU B 1 274 ? -5.273 32.75 14.828 1 97.12 274 LEU B N 1
ATOM 5010 C CA . LEU B 1 274 ? -6.051 31.688 14.211 1 97.12 274 LEU B CA 1
ATOM 5011 C C . LEU B 1 274 ? -6.113 30.469 15.125 1 97.12 274 LEU B C 1
ATOM 5013 O O . LEU B 1 274 ? -7.125 29.766 15.164 1 97.12 274 LEU B O 1
ATOM 5017 N N . ALA B 1 275 ? -4.984 30.203 15.859 1 96.69 275 ALA B N 1
ATOM 5018 C CA . ALA B 1 275 ? -4.973 29.094 16.812 1 96.69 275 ALA B CA 1
ATOM 5019 C C . ALA B 1 275 ? -6.031 29.297 17.891 1 96.69 275 ALA B C 1
ATOM 5021 O O . ALA B 1 275 ? -6.762 28.359 18.234 1 96.69 275 ALA B O 1
ATOM 5022 N N . LEU B 1 276 ? -6.137 30.531 18.391 1 94.62 276 LEU B N 1
ATOM 5023 C CA . LEU B 1 276 ? -7.113 30.844 19.438 1 94.62 276 LEU B CA 1
ATOM 5024 C C . LEU B 1 276 ? -8.539 30.688 18.906 1 94.62 276 LEU B C 1
ATOM 5026 O O . LEU B 1 276 ? -9.445 30.359 19.672 1 94.62 276 LEU B O 1
ATOM 5030 N N . LYS B 1 277 ? -8.688 30.875 17.641 1 94.81 277 LYS B N 1
ATOM 5031 C CA . LYS B 1 277 ? -10.008 30.812 17.016 1 94.81 277 LYS B CA 1
ATOM 5032 C C . LYS B 1 277 ? -10.406 29.359 16.734 1 94.81 277 LYS B C 1
ATOM 5034 O O . LYS B 1 277 ? -11.57 28.984 16.922 1 94.81 277 LYS B O 1
ATOM 5039 N N . TYR B 1 278 ? -9.484 28.5 16.25 1 95.75 278 TYR B N 1
ATOM 5040 C CA . TYR B 1 278 ? -9.867 27.219 15.641 1 95.75 278 TYR B CA 1
ATOM 5041 C C . TYR B 1 278 ? -9.562 26.062 16.578 1 95.75 278 TYR B C 1
ATOM 5043 O O . TYR B 1 278 ? -10.188 25 16.484 1 95.75 278 TYR B O 1
ATOM 5051 N N . TYR B 1 279 ? -8.523 26.125 17.438 1 95.56 279 TYR B N 1
ATOM 5052 C CA . TYR B 1 279 ? -8.086 24.984 18.25 1 95.56 279 TYR B CA 1
ATOM 5053 C C . TYR B 1 279 ? -9.102 24.656 19.328 1 95.56 279 TYR B C 1
ATOM 5055 O O . TYR B 1 279 ? -9.789 25.547 19.844 1 95.56 279 TYR B O 1
ATOM 5063 N N . ASN B 1 280 ? -9.18 23.438 19.578 1 90 280 ASN B N 1
ATOM 5064 C CA . ASN B 1 280 ? -10.102 22.969 20.609 1 90 280 ASN B CA 1
ATOM 5065 C C . ASN B 1 280 ? -9.609 23.344 22.016 1 90 280 ASN B C 1
ATOM 5067 O O . ASN B 1 280 ? -8.398 23.359 22.266 1 90 280 ASN B O 1
ATOM 5071 N N . SER B 1 281 ? -10.594 23.766 22.812 1 83.81 281 SER B N 1
ATOM 5072 C CA . SER B 1 281 ? -10.305 23.953 24.219 1 83.81 281 SER B CA 1
ATOM 5073 C C . SER B 1 281 ? -10.508 22.656 25 1 83.81 281 SER B C 1
ATOM 5075 O O . SER B 1 281 ? -11.484 21.938 24.781 1 83.81 281 SER B O 1
ATOM 5077 N N . ILE B 1 282 ? -9.461 22.234 25.516 1 74.38 282 ILE B N 1
ATOM 5078 C CA . ILE B 1 282 ? -9.594 21.031 26.344 1 74.38 282 ILE B CA 1
ATOM 5079 C C . ILE B 1 282 ? -10.008 21.422 27.75 1 74.38 282 ILE B C 1
ATOM 5081 O O . ILE B 1 282 ? -10.297 22.594 28.031 1 74.38 282 ILE B O 1
ATOM 5085 N N . ASP B 1 283 ? -9.836 20.594 28.766 1 62.53 283 ASP B N 1
ATOM 5086 C CA . ASP B 1 283 ? -10.219 20.812 30.156 1 62.53 283 ASP B CA 1
ATOM 5087 C C . ASP B 1 283 ? -9.719 22.172 30.656 1 62.53 283 ASP B C 1
ATOM 5089 O O . ASP B 1 283 ? -8.617 22.594 30.297 1 62.53 283 ASP B O 1
ATOM 5093 N N . ASN B 1 284 ? -10.445 22.906 31.391 1 64.44 284 ASN B N 1
ATOM 5094 C CA . ASN B 1 284 ? -10.219 24.172 32.062 1 64.44 284 ASN B CA 1
ATOM 5095 C C . ASN B 1 284 ? -9.984 25.312 31.078 1 64.44 284 ASN B C 1
ATOM 5097 O O . ASN B 1 284 ? -9.156 26.188 31.328 1 64.44 284 ASN B O 1
ATOM 5101 N N . ASN B 1 285 ? -10.406 25.109 29.828 1 68.62 285 ASN B N 1
ATOM 5102 C CA . ASN B 1 285 ? -10.414 26.172 28.828 1 68.62 285 ASN B CA 1
ATOM 5103 C C . ASN B 1 285 ? -9.008 26.438 28.297 1 68.62 285 ASN B C 1
ATOM 5105 O O . ASN B 1 285 ? -8.672 27.578 27.969 1 68.62 285 ASN B O 1
ATOM 5109 N N . GLU B 1 286 ? -8.227 25.422 28.5 1 81.44 286 GLU B N 1
ATOM 5110 C CA . GLU B 1 286 ? -6.875 25.578 27.969 1 81.44 286 GLU B CA 1
ATOM 5111 C C . GLU B 1 286 ? -6.773 25.047 26.547 1 81.44 286 GLU B C 1
ATOM 5113 O O . GLU B 1 286 ? -7.352 24.016 26.219 1 81.44 286 GLU B O 1
ATOM 5118 N N . ILE B 1 287 ? -6.148 25.922 25.703 1 88.38 287 ILE B N 1
ATOM 5119 C CA . ILE B 1 287 ? -5.895 25.578 24.312 1 88.38 287 ILE B CA 1
ATOM 5120 C C . ILE B 1 287 ? -4.574 24.812 24.203 1 88.38 287 ILE B C 1
ATOM 5122 O O . ILE B 1 287 ? -3.557 25.25 24.75 1 88.38 287 ILE B O 1
ATOM 5126 N N . ILE B 1 288 ? -4.641 23.625 23.609 1 91.69 288 ILE B N 1
ATOM 5127 C CA . ILE B 1 288 ? -3.432 22.859 23.375 1 91.69 288 ILE B CA 1
ATOM 5128 C C . ILE B 1 288 ? -2.811 23.25 22.047 1 91.69 288 ILE B C 1
ATOM 5130 O O . ILE B 1 288 ? -3.5 23.312 21.016 1 91.69 288 ILE B O 1
ATOM 5134 N N . HIS B 1 289 ? -1.589 23.641 22.078 1 94.25 289 HIS B N 1
ATOM 5135 C CA . HIS B 1 289 ? -0.839 23.969 20.875 1 94.25 289 HIS B CA 1
ATOM 5136 C C . HIS B 1 289 ? 0.042 22.797 20.453 1 94.25 289 HIS B C 1
ATOM 5138 O O . HIS B 1 289 ? 0.328 21.906 21.25 1 94.25 289 HIS B O 1
ATOM 5144 N N . PRO B 1 290 ? 0.405 22.719 19.125 1 94.75 290 PRO B N 1
ATOM 5145 C CA . PRO B 1 290 ? 1.267 21.625 18.672 1 94.75 290 PRO B CA 1
ATOM 5146 C C . PRO B 1 290 ? 2.645 21.641 19.328 1 94.75 290 PRO B C 1
ATOM 5148 O O . PRO B 1 290 ? 3.141 22.703 19.703 1 94.75 290 PRO B O 1
ATOM 5151 N N . SER B 1 291 ? 3.268 20.5 19.406 1 96.06 291 SER B N 1
ATOM 5152 C CA . SER B 1 291 ? 4.535 20.375 20.109 1 96.06 291 SER B CA 1
ATOM 5153 C C . SER B 1 291 ? 5.707 20.312 19.141 1 96.06 291 SER B C 1
ATOM 5155 O O . SER B 1 291 ? 6.672 19.578 19.375 1 96.06 291 SER B O 1
ATOM 5157 N N . VAL B 1 292 ? 5.539 20.891 18.031 1 96.19 292 VAL B N 1
ATOM 5158 C CA . VAL B 1 292 ? 6.605 21.141 17.062 1 96.19 292 VAL B CA 1
ATOM 5159 C C . VAL B 1 292 ? 6.906 22.625 17 1 96.19 292 VAL B C 1
ATOM 5161 O O . VAL B 1 292 ? 6 23.453 16.812 1 96.19 292 VAL B O 1
ATOM 5164 N N . ILE B 1 293 ? 8.164 22.969 17.188 1 95.31 293 ILE B N 1
ATOM 5165 C CA . ILE B 1 293 ? 8.539 24.391 17.141 1 95.31 293 ILE B CA 1
ATOM 5166 C C . ILE B 1 293 ? 9.672 24.594 16.156 1 95.31 293 ILE B C 1
ATOM 5168 O O . ILE B 1 293 ? 10.469 23.688 15.906 1 95.31 293 ILE B O 1
ATOM 5172 N N . ASN B 1 294 ? 9.664 25.75 15.594 1 94.88 294 ASN B N 1
ATOM 5173 C CA . ASN B 1 294 ? 10.758 26.156 14.711 1 94.88 294 ASN B CA 1
ATOM 5174 C C . ASN B 1 294 ? 11.586 27.281 15.336 1 94.88 294 ASN B C 1
ATOM 5176 O O . ASN B 1 294 ? 11.031 28.266 15.82 1 94.88 294 ASN B O 1
ATOM 5180 N N . VAL B 1 295 ? 12.859 27.078 15.344 1 94.31 295 VAL B N 1
ATOM 5181 C CA . VAL B 1 295 ? 13.789 28.047 15.914 1 94.31 295 VAL B CA 1
ATOM 5182 C C . VAL B 1 295 ? 14.609 28.688 14.797 1 94.31 295 VAL B C 1
ATOM 5184 O O . VAL B 1 295 ? 15.188 27.984 13.961 1 94.31 295 VAL B O 1
ATOM 5187 N N . ILE B 1 296 ? 14.672 29.938 14.82 1 92.25 296 ILE B N 1
ATOM 5188 C CA . ILE B 1 296 ? 15.477 30.672 13.852 1 92.25 296 ILE B CA 1
ATOM 5189 C C . ILE B 1 296 ? 16.828 31 14.461 1 92.25 296 ILE B C 1
ATOM 5191 O O . ILE B 1 296 ? 16.906 31.672 15.5 1 92.25 296 ILE B O 1
ATOM 5195 N N . LEU B 1 297 ? 17.828 30.562 13.805 1 92.56 297 LEU B N 1
ATOM 5196 C CA . LEU B 1 297 ? 19.203 30.797 14.25 1 92.56 297 LEU B CA 1
ATOM 5197 C C . LEU B 1 297 ? 19.906 31.797 13.32 1 92.56 297 LEU B C 1
ATOM 5199 O O . LEU B 1 297 ? 19.75 31.719 12.102 1 92.56 297 LEU B O 1
ATOM 5203 N N . ASN B 1 298 ? 20.578 32.75 13.961 1 90.94 298 ASN B N 1
ATOM 5204 C CA . ASN B 1 298 ? 21.406 33.656 13.18 1 90.94 298 ASN B CA 1
ATOM 5205 C C . ASN B 1 298 ? 22.766 33.031 12.859 1 90.94 298 ASN B C 1
ATOM 5207 O O . ASN B 1 298 ? 23.812 33.625 13.156 1 90.94 298 ASN B O 1
ATOM 5211 N N . LYS B 1 299 ? 22.766 31.969 12.289 1 91.88 299 LYS B N 1
ATOM 5212 C CA . LYS B 1 299 ? 23.938 31.203 11.875 1 91.88 299 LYS B CA 1
ATOM 5213 C C . LYS B 1 299 ? 23.734 30.578 10.5 1 91.88 299 LYS B C 1
ATOM 5215 O O . LYS B 1 299 ? 22.625 30.156 10.164 1 91.88 299 LYS B O 1
ATOM 5220 N N . PRO B 1 300 ? 24.859 30.609 9.703 1 93.25 300 PRO B N 1
ATOM 5221 C CA . PRO B 1 300 ? 24.75 29.922 8.406 1 93.25 300 PRO B CA 1
ATOM 5222 C C . PRO B 1 300 ? 24.469 28.438 8.547 1 93.25 300 PRO B C 1
ATOM 5224 O O . PRO B 1 300 ? 24.859 27.812 9.539 1 93.25 300 PRO B O 1
ATOM 5227 N N . ILE B 1 301 ? 23.797 27.859 7.535 1 93.38 301 ILE B N 1
ATOM 5228 C CA . ILE B 1 301 ? 23.312 26.484 7.562 1 93.38 301 ILE B CA 1
ATOM 5229 C C . ILE B 1 301 ? 24.469 25.531 7.785 1 93.38 301 ILE B C 1
ATOM 5231 O O . ILE B 1 301 ? 24.312 24.5 8.445 1 93.38 301 ILE B O 1
ATOM 5235 N N . GLY B 1 302 ? 25.625 25.781 7.211 1 91.88 302 GLY B N 1
ATOM 5236 C CA . GLY B 1 302 ? 26.781 24.938 7.398 1 91.88 302 GLY B CA 1
ATOM 5237 C C . GLY B 1 302 ? 27.203 24.797 8.852 1 91.88 302 GLY B C 1
ATOM 5238 O O . GLY B 1 302 ? 27.531 23.703 9.312 1 91.88 302 GLY B O 1
ATOM 5239 N N . LEU B 1 303 ? 27.188 25.922 9.57 1 90.44 303 LEU B N 1
ATOM 5240 C CA . LEU B 1 303 ? 27.547 25.922 10.984 1 90.44 303 LEU B CA 1
ATOM 5241 C C . LEU B 1 303 ? 26.516 25.156 11.805 1 90.44 303 LEU B C 1
ATOM 5243 O O . LEU B 1 303 ? 26.859 24.422 12.734 1 90.44 303 LEU B O 1
ATOM 5247 N N . VAL B 1 304 ? 25.281 25.344 11.484 1 90.69 304 VAL B N 1
ATOM 5248 C CA . VAL B 1 304 ? 24.203 24.672 12.203 1 90.69 304 VAL B CA 1
ATOM 5249 C C . VAL B 1 304 ? 24.312 23.172 12.008 1 90.69 304 VAL B C 1
ATOM 5251 O O . VAL B 1 304 ? 24.141 22.391 12.953 1 90.69 304 VAL B O 1
ATOM 5254 N N . LYS B 1 305 ? 24.641 22.703 10.789 1 89.62 305 LYS B N 1
ATOM 5255 C CA . LYS B 1 305 ? 24.828 21.281 10.5 1 89.62 305 LYS B CA 1
ATOM 5256 C C . LYS B 1 305 ? 25.922 20.688 11.375 1 89.62 305 LYS B C 1
ATOM 5258 O O . LYS B 1 305 ? 25.781 19.562 11.883 1 89.62 305 LYS B O 1
ATOM 5263 N N . GLN B 1 306 ? 26.938 21.422 11.547 1 87.62 306 GLN B N 1
ATOM 5264 C CA . GLN B 1 306 ? 28.047 20.969 12.367 1 87.62 306 GLN B CA 1
ATOM 5265 C C . GLN B 1 306 ? 27.641 20.844 13.828 1 87.62 306 GLN B C 1
ATOM 5267 O O . GLN B 1 306 ? 28.047 19.891 14.516 1 87.62 306 GLN B O 1
ATOM 5272 N N . LEU B 1 307 ? 26.875 21.75 14.242 1 84.38 307 LEU B N 1
ATOM 5273 C CA . LEU B 1 307 ? 26.422 21.75 15.633 1 84.38 307 LEU B CA 1
ATOM 5274 C C . LEU B 1 307 ? 25.516 20.578 15.922 1 84.38 307 LEU B C 1
ATOM 5276 O O . LEU B 1 307 ? 25.516 20.031 17.031 1 84.38 307 LEU B O 1
ATOM 5280 N N . LEU B 1 308 ? 24.797 20.141 14.898 1 85.94 308 LEU B N 1
ATOM 5281 C CA . LEU B 1 308 ? 23.828 19.062 15.078 1 85.94 308 LEU B CA 1
ATOM 5282 C C . LEU B 1 308 ? 24.516 17.703 15.102 1 85.94 308 LEU B C 1
ATOM 5284 O O . LEU B 1 308 ? 23.906 16.703 15.469 1 85.94 308 LEU B O 1
ATOM 5288 N N . PHE B 1 309 ? 25.781 17.672 14.75 1 82.56 309 PHE B N 1
ATOM 5289 C CA . PHE B 1 309 ? 26.547 16.438 14.789 1 82.56 309 PHE B CA 1
ATOM 5290 C C . PHE B 1 309 ? 26.969 16.109 16.219 1 82.56 309 PHE B C 1
ATOM 5292 O O . PHE B 1 309 ? 27.469 15.023 16.484 1 82.56 309 PHE B O 1
ATOM 5299 N N . ASP B 1 310 ? 26.594 16.859 17.125 1 80.81 310 ASP B N 1
ATOM 5300 C CA . ASP B 1 310 ? 26.875 16.609 18.531 1 80.81 310 ASP B CA 1
ATOM 5301 C C . ASP B 1 310 ? 26.109 15.391 19.031 1 80.81 310 ASP B C 1
ATOM 5303 O O . ASP B 1 310 ? 24.906 15.266 18.797 1 80.81 310 ASP B O 1
ATOM 5307 N N . ASN B 1 311 ? 26.766 14.516 19.734 1 76.81 311 ASN B N 1
ATOM 5308 C CA . ASN B 1 311 ? 26.219 13.234 20.188 1 76.81 311 ASN B CA 1
ATOM 5309 C C . ASN B 1 311 ? 25.094 13.43 21.188 1 76.81 311 ASN B C 1
ATOM 5311 O O . ASN B 1 311 ? 24.312 12.508 21.438 1 76.81 311 ASN B O 1
ATOM 5315 N N . ASN B 1 312 ? 25.016 14.594 21.75 1 80.75 312 ASN B N 1
ATOM 5316 C CA . ASN B 1 312 ? 23.969 14.867 22.75 1 80.75 312 ASN B CA 1
ATOM 5317 C C . ASN B 1 312 ? 22.656 15.242 22.094 1 80.75 312 ASN B C 1
ATOM 5319 O O . ASN B 1 312 ? 21.609 15.305 22.75 1 80.75 312 ASN B O 1
ATOM 5323 N N . ILE B 1 313 ? 22.781 15.391 20.812 1 81.88 313 ILE B N 1
ATOM 5324 C CA . ILE B 1 313 ? 21.594 15.844 20.109 1 81.88 313 ILE B CA 1
ATOM 5325 C C . ILE B 1 313 ? 20.969 14.672 19.359 1 81.88 313 ILE B C 1
ATOM 5327 O O . ILE B 1 313 ? 21.625 14.008 18.562 1 81.88 313 ILE B O 1
ATOM 5331 N N . ILE B 1 314 ? 19.734 14.391 19.688 1 80.81 314 ILE B N 1
ATOM 5332 C CA . ILE B 1 314 ? 18.984 13.375 18.953 1 80.81 314 ILE B CA 1
ATOM 5333 C C . ILE B 1 314 ? 18.375 13.984 17.703 1 80.81 314 ILE B C 1
ATOM 5335 O O . ILE B 1 314 ? 17.531 14.883 17.781 1 80.81 314 ILE B O 1
ATOM 5339 N N . THR B 1 315 ? 18.875 13.516 16.531 1 83.81 315 THR B N 1
ATOM 5340 C CA . THR B 1 315 ? 18.391 14.047 15.258 1 83.81 315 THR B CA 1
ATOM 5341 C C . THR B 1 315 ? 17.562 13.008 14.508 1 83.81 315 THR B C 1
ATOM 5343 O O . THR B 1 315 ? 18.062 11.93 14.18 1 83.81 315 THR B O 1
ATOM 5346 N N . GLN B 1 316 ? 16.281 13.375 14.305 1 84.06 316 GLN B N 1
ATOM 5347 C CA . GLN B 1 316 ? 15.359 12.523 13.547 1 84.06 316 GLN B CA 1
ATOM 5348 C C . GLN B 1 316 ? 14.312 13.352 12.812 1 84.06 316 GLN B C 1
ATOM 5350 O O . GLN B 1 316 ? 13.953 14.445 13.266 1 84.06 316 GLN B O 1
ATOM 5355 N N . THR B 1 317 ? 13.891 12.828 11.742 1 84.5 317 THR B N 1
ATOM 5356 C CA . THR B 1 317 ? 12.93 13.562 10.922 1 84.5 317 THR B CA 1
ATOM 5357 C C . THR B 1 317 ? 11.523 13.438 11.492 1 84.5 317 THR B C 1
ATOM 5359 O O . THR B 1 317 ? 10.703 14.344 11.328 1 84.5 317 THR B O 1
ATOM 5362 N N . SER B 1 318 ? 11.219 12.375 12.188 1 88.12 318 SER B N 1
ATOM 5363 C CA . SER B 1 318 ? 9.859 12.109 12.648 1 88.12 318 SER B CA 1
ATOM 5364 C C . SER B 1 318 ? 9.531 12.922 13.891 1 88.12 318 SER B C 1
ATOM 5366 O O . SER B 1 318 ? 10.398 13.609 14.445 1 88.12 318 SER B O 1
ATOM 5368 N N . PHE B 1 319 ? 8.289 13.047 14.273 1 91 319 PHE B N 1
ATOM 5369 C CA . PHE B 1 319 ? 7.832 13.742 15.469 1 91 319 PHE B CA 1
ATOM 5370 C C . PHE B 1 319 ? 6.664 13.008 16.109 1 91 319 PHE B C 1
ATOM 5372 O O . PHE B 1 319 ? 6.203 11.992 15.602 1 91 319 PHE B O 1
ATOM 5379 N N . GLY B 1 320 ? 6.25 13.43 17.266 1 92.88 320 GLY B N 1
ATOM 5380 C CA . GLY B 1 320 ? 5.09 12.875 17.953 1 92.88 320 GLY B CA 1
ATOM 5381 C C . GLY B 1 320 ? 5.434 11.711 18.859 1 92.88 320 GLY B C 1
ATOM 5382 O O . GLY B 1 320 ? 4.547 11.102 19.453 1 92.88 320 GLY B O 1
ATOM 5383 N N . SER B 1 321 ? 6.719 11.391 18.984 1 92.38 321 SER B N 1
ATOM 5384 C CA . SER B 1 321 ? 7.152 10.297 19.844 1 92.38 321 SER B CA 1
ATOM 5385 C C . SER B 1 321 ? 7.441 10.781 21.25 1 92.38 321 SER B C 1
ATOM 5387 O O . SER B 1 321 ? 7.242 11.953 21.562 1 92.38 321 SER B O 1
ATOM 5389 N N . ASN B 1 322 ? 7.902 9.875 22.062 1 92.5 322 ASN B N 1
ATOM 5390 C CA . ASN B 1 322 ? 8.141 10.156 23.469 1 92.5 322 ASN B CA 1
ATOM 5391 C C . ASN B 1 322 ? 9.328 11.102 23.656 1 92.5 322 ASN B C 1
ATOM 5393 O O . ASN B 1 322 ? 9.359 11.883 24.609 1 92.5 322 ASN B O 1
ATOM 5397 N N . HIS B 1 323 ? 10.234 11.148 22.766 1 90.88 323 HIS B N 1
ATOM 5398 C CA . HIS B 1 323 ? 11.477 11.883 22.969 1 90.88 323 HIS B CA 1
ATOM 5399 C C . HIS B 1 323 ? 11.492 13.18 22.156 1 90.88 323 HIS B C 1
ATOM 5401 O O . HIS B 1 323 ? 10.969 13.227 21.047 1 90.88 323 HIS B O 1
ATOM 5407 N N . THR B 1 324 ? 12.141 14.156 22.766 1 93.81 324 THR B N 1
ATOM 5408 C CA . THR B 1 324 ? 12.406 15.398 22.062 1 93.81 324 THR B CA 1
ATOM 5409 C C . THR B 1 324 ? 13.539 15.227 21.062 1 93.81 324 THR B C 1
ATOM 5411 O O . THR B 1 324 ? 14.555 14.594 21.375 1 93.81 324 THR B O 1
ATOM 5414 N N . LYS B 1 325 ? 13.297 15.781 19.906 1 92.19 325 LYS B N 1
ATOM 5415 C CA . LYS B 1 325 ? 14.297 15.602 18.859 1 92.19 325 LYS B CA 1
ATOM 5416 C C . LYS B 1 325 ? 14.391 16.828 17.969 1 92.19 325 LYS B C 1
ATOM 5418 O O . LYS B 1 325 ? 13.445 17.625 17.891 1 92.19 325 LYS B O 1
ATOM 5423 N N . VAL B 1 326 ? 15.578 16.938 17.328 1 91.56 326 VAL B N 1
ATOM 5424 C CA . VAL B 1 326 ? 15.805 17.984 16.344 1 91.56 326 VAL B CA 1
ATOM 5425 C C . VAL B 1 326 ? 15.773 17.375 14.938 1 91.56 326 VAL B C 1
ATOM 5427 O O . VAL B 1 326 ? 16.391 16.344 14.688 1 91.56 326 VAL B O 1
ATOM 5430 N N . CYS B 1 327 ? 15.031 18.016 14.102 1 90.12 327 CYS B N 1
ATOM 5431 C CA . CYS B 1 327 ? 14.945 17.531 12.727 1 90.12 327 CYS B CA 1
ATOM 5432 C C . CYS B 1 327 ? 16.281 17.672 12.008 1 90.12 327 CYS B C 1
ATOM 5434 O O . CYS B 1 327 ? 16.922 18.719 12.109 1 90.12 327 CYS B O 1
ATOM 5436 N N . ASN B 1 328 ? 16.641 16.688 11.258 1 83.62 328 ASN B N 1
ATOM 5437 C CA . ASN B 1 328 ? 17.906 16.734 10.539 1 83.62 328 ASN B CA 1
ATOM 5438 C C . ASN B 1 328 ? 17.781 17.516 9.234 1 83.62 328 ASN B C 1
ATOM 5440 O O . ASN B 1 328 ? 18.797 17.891 8.633 1 83.62 328 ASN B O 1
ATOM 5444 N N . PHE B 1 329 ? 16.609 17.75 8.852 1 82.12 329 PHE B N 1
ATOM 5445 C CA . PHE B 1 329 ? 16.375 18.594 7.688 1 82.12 329 PHE B CA 1
ATOM 5446 C C . PHE B 1 329 ? 16.234 20.062 8.109 1 82.12 329 PHE B C 1
A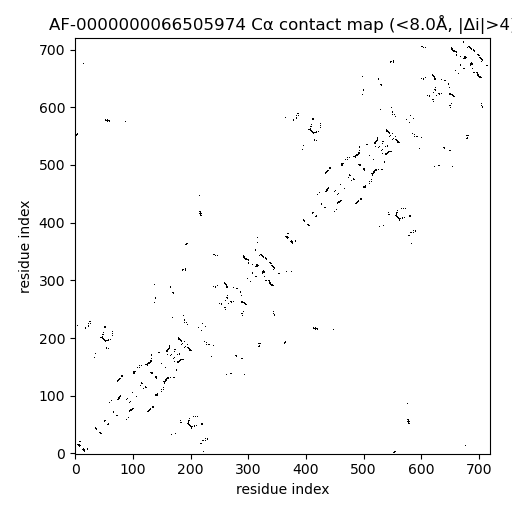TOM 5448 O O . PHE B 1 329 ? 15.195 20.453 8.641 1 82.12 329 PHE B O 1
ATOM 5455 N N . ILE B 1 330 ? 17.359 20.797 7.848 1 88.56 330 ILE B N 1
ATOM 5456 C CA . ILE B 1 330 ? 17.359 22.219 8.227 1 88.56 330 ILE B CA 1
ATOM 5457 C C . ILE B 1 330 ? 17.219 23.078 6.984 1 88.56 330 ILE B C 1
ATOM 5459 O O . ILE B 1 330 ? 17.5 22.641 5.867 1 88.56 330 ILE B O 1
ATOM 5463 N N . HIS B 1 331 ? 16.688 24.219 7.188 1 88.69 331 HIS B N 1
ATOM 5464 C CA . HIS B 1 331 ? 16.391 25.109 6.074 1 88.69 331 HIS B CA 1
ATOM 5465 C C . HIS B 1 331 ? 17.109 26.453 6.23 1 88.69 331 HIS B C 1
ATOM 5467 O O . HIS B 1 331 ? 17.047 27.062 7.297 1 88.69 331 HIS B O 1
ATOM 5473 N N . SER B 1 332 ? 17.781 26.859 5.141 1 91.12 332 SER B N 1
ATOM 5474 C CA . SER B 1 332 ? 18.375 28.188 5.105 1 91.12 332 SER B CA 1
ATOM 5475 C C . SER B 1 332 ? 17.312 29.25 4.785 1 91.12 332 SER B C 1
ATOM 5477 O O . SER B 1 332 ? 16.625 29.156 3.77 1 91.12 332 SER B O 1
ATOM 5479 N N . ILE B 1 333 ? 17.188 30.219 5.637 1 89.06 333 ILE B N 1
ATOM 5480 C CA . ILE B 1 333 ? 16.297 31.344 5.387 1 89.06 333 ILE B CA 1
ATOM 5481 C C . ILE B 1 333 ? 17.031 32.406 4.598 1 89.06 333 ILE B C 1
ATOM 5483 O O . ILE B 1 333 ? 16.5 32.938 3.605 1 89.06 333 ILE B O 1
ATOM 5487 N N . THR B 1 334 ? 18.203 32.75 5.078 1 91.31 334 THR B N 1
ATOM 5488 C CA . THR B 1 334 ? 19.188 33.594 4.43 1 91.31 334 THR B CA 1
ATOM 5489 C C . THR B 1 334 ? 20.578 33 4.492 1 91.31 334 THR B C 1
ATOM 5491 O O . THR B 1 334 ? 20.781 31.969 5.145 1 91.31 334 THR B O 1
ATOM 5494 N N . PRO B 1 335 ? 21.453 33.562 3.838 1 91.75 335 PRO B N 1
ATOM 5495 C CA . PRO B 1 335 ? 22.812 33.031 3.92 1 91.75 335 PRO B CA 1
ATOM 5496 C C . PRO B 1 335 ? 23.344 33 5.348 1 91.75 335 PRO B C 1
ATOM 5498 O O . PRO B 1 335 ? 24.281 32.25 5.645 1 91.75 335 PRO B O 1
ATOM 5501 N N . THR B 1 336 ? 22.812 33.875 6.203 1 92.56 336 THR B N 1
ATOM 5502 C CA . THR B 1 336 ? 23.359 33.969 7.555 1 92.56 336 THR B CA 1
ATOM 5503 C C . THR B 1 336 ? 22.312 33.531 8.586 1 92.56 336 THR B C 1
ATOM 5505 O O . THR B 1 336 ? 22.484 33.781 9.781 1 92.56 336 THR B O 1
ATOM 5508 N N . SER B 1 337 ? 21.203 33 8.172 1 92.62 337 SER B N 1
ATOM 5509 C CA . SER B 1 337 ? 20.172 32.562 9.094 1 92.62 337 SER B CA 1
ATOM 5510 C C . SER B 1 337 ? 19.609 31.203 8.695 1 92.62 337 SER B C 1
ATOM 5512 O O . SER B 1 337 ? 19.422 30.922 7.508 1 92.62 337 SER B O 1
ATOM 5514 N N . THR B 1 338 ? 19.422 30.328 9.711 1 94.19 338 THR B N 1
ATOM 5515 C CA . THR B 1 338 ? 18.984 28.953 9.5 1 94.19 338 THR B CA 1
ATOM 5516 C C . THR B 1 338 ? 17.828 28.625 10.438 1 94.19 338 THR B C 1
ATOM 5518 O O . THR B 1 338 ? 17.812 29.062 11.594 1 94.19 338 THR B O 1
ATOM 5521 N N . GLN B 1 339 ? 16.875 27.953 9.93 1 94.25 339 GLN B N 1
ATOM 5522 C CA . GLN B 1 339 ? 15.742 27.484 10.727 1 94.25 339 GLN B CA 1
ATOM 5523 C C . GLN B 1 339 ? 15.891 26 11.055 1 94.25 339 GLN B C 1
ATOM 5525 O O . GLN B 1 339 ? 16.281 25.203 10.195 1 94.25 339 GLN B O 1
ATOM 5530 N N . ILE B 1 340 ? 15.68 25.641 12.367 1 94.44 340 ILE B N 1
ATOM 5531 C CA . ILE B 1 340 ? 15.641 24.234 12.758 1 94.44 340 ILE B CA 1
ATOM 5532 C C . ILE B 1 340 ? 14.289 23.906 13.391 1 94.44 340 ILE B C 1
ATOM 5534 O O . ILE B 1 340 ? 13.688 24.766 14.055 1 94.44 340 ILE B O 1
ATOM 5538 N N . ARG B 1 341 ? 13.82 22.734 13.133 1 95 341 ARG B N 1
ATOM 5539 C CA . ARG B 1 341 ? 12.578 22.266 13.727 1 95 341 ARG B CA 1
ATOM 5540 C C . ARG B 1 341 ? 12.859 21.328 14.906 1 95 341 ARG B C 1
ATOM 5542 O O . ARG B 1 341 ? 13.711 20.453 14.82 1 95 341 ARG B O 1
ATOM 5549 N N . ILE B 1 342 ? 12.219 21.609 16 1 95.19 342 ILE B N 1
ATOM 5550 C CA . ILE B 1 342 ? 12.312 20.75 17.188 1 95.19 342 ILE B CA 1
ATOM 5551 C C . ILE B 1 342 ? 10.953 20.109 17.469 1 95.19 342 ILE B C 1
ATOM 5553 O O . ILE B 1 342 ? 9.938 20.797 17.531 1 95.19 342 ILE B O 1
ATOM 5557 N N . SER B 1 343 ? 10.93 18.812 17.562 1 95.31 343 SER B N 1
ATOM 5558 C CA . SER B 1 343 ? 9.766 18.062 18.016 1 95.31 343 SER B CA 1
ATOM 5559 C C . SER B 1 343 ? 9.867 17.719 19.5 1 95.31 343 SER B C 1
ATOM 5561 O O . SER B 1 343 ? 10.75 16.969 19.906 1 95.31 343 SER B O 1
ATOM 5563 N N . VAL B 1 344 ? 8.969 18.266 20.219 1 96.56 344 VAL B N 1
ATOM 5564 C CA . VAL B 1 344 ? 9.047 18.125 21.672 1 96.56 344 VAL B CA 1
ATOM 5565 C C . VAL B 1 344 ? 8.25 16.906 22.109 1 96.56 344 VAL B C 1
ATOM 5567 O O . VAL B 1 344 ? 7.07 16.766 21.781 1 96.56 344 VAL B O 1
ATOM 5570 N N . GLY B 1 345 ? 8.898 16.016 22.859 1 95.44 345 GLY B N 1
ATOM 5571 C CA . GLY B 1 345 ? 8.266 14.805 23.344 1 95.44 345 GLY B CA 1
ATOM 5572 C C . GLY B 1 345 ? 7.562 14.992 24.672 1 95.44 345 GLY B C 1
ATOM 5573 O O . GLY B 1 345 ? 7.375 16.125 25.125 1 95.44 345 GLY B O 1
ATOM 5574 N N . TYR B 1 346 ? 7.062 13.867 25.188 1 95.31 346 TYR B N 1
ATOM 5575 C CA . TYR B 1 346 ? 6.328 13.938 26.453 1 95.31 346 TYR B CA 1
ATOM 5576 C C . TYR B 1 346 ? 7.129 13.32 27.578 1 95.31 346 TYR B C 1
ATOM 5578 O O . TYR B 1 346 ? 6.621 13.164 28.703 1 95.31 346 TYR B O 1
ATOM 5586 N N . ASP B 1 347 ? 8.383 12.953 27.328 1 93.69 347 ASP B N 1
ATOM 5587 C CA . ASP B 1 347 ? 9.32 12.633 28.406 1 93.69 347 ASP B CA 1
ATOM 5588 C C . ASP B 1 347 ? 9.961 13.906 28.969 1 93.69 347 ASP B C 1
ATOM 5590 O O . ASP B 1 347 ? 9.859 14.977 28.359 1 93.69 347 ASP B O 1
ATOM 5594 N N . PRO B 1 348 ? 10.523 13.797 30.125 1 92.06 348 PRO B N 1
ATOM 5595 C CA . PRO B 1 348 ? 11.164 14.992 30.672 1 92.06 348 PRO B CA 1
ATOM 5596 C C . PRO B 1 348 ? 12.219 15.578 29.734 1 92.06 348 PRO B C 1
ATOM 5598 O O . PRO B 1 348 ? 13.023 14.844 29.172 1 92.06 348 PRO B O 1
ATOM 5601 N N . ILE B 1 349 ? 12.242 16.875 29.594 1 91.62 349 ILE B N 1
ATOM 5602 C CA . ILE B 1 349 ? 13.102 17.547 28.625 1 91.62 349 ILE B CA 1
ATOM 5603 C C . ILE B 1 349 ? 14.539 17.578 29.156 1 91.62 349 ILE B C 1
ATOM 5605 O O . ILE B 1 349 ? 14.773 17.875 30.328 1 91.62 349 ILE B O 1
ATOM 5609 N N . ASN B 1 350 ? 15.453 17.219 28.344 1 90.38 350 ASN B N 1
ATOM 5610 C CA . ASN B 1 350 ? 16.875 17.438 28.578 1 90.38 350 ASN B CA 1
ATOM 5611 C C . ASN B 1 350 ? 17.344 18.766 27.984 1 90.38 350 ASN B C 1
ATOM 5613 O O . ASN B 1 350 ? 17.797 18.812 26.844 1 90.38 350 ASN B O 1
ATOM 5617 N N . PHE B 1 351 ? 17.406 19.734 28.781 1 90.5 351 PHE B N 1
ATOM 5618 C CA . PHE B 1 351 ? 17.703 21.094 28.312 1 90.5 351 PHE B CA 1
ATOM 5619 C C . PHE B 1 351 ? 19.141 21.203 27.812 1 90.5 351 PHE B C 1
ATOM 5621 O O . PHE B 1 351 ? 19.453 22.078 27.016 1 90.5 351 PHE B O 1
ATOM 5628 N N . GLU B 1 352 ? 19.969 20.281 28.281 1 87.38 352 GLU B N 1
ATOM 5629 C CA . GLU B 1 352 ? 21.375 20.281 27.859 1 87.38 352 GLU B CA 1
ATOM 5630 C C . GLU B 1 352 ? 21.484 20.047 26.359 1 87.38 352 GLU B C 1
ATOM 5632 O O . GLU B 1 352 ? 22.438 20.516 25.719 1 87.38 352 GLU B O 1
ATOM 5637 N N . MET B 1 353 ? 20.531 19.406 25.844 1 89.12 353 MET B N 1
ATOM 5638 C CA . MET B 1 353 ? 20.484 19.109 24.422 1 89.12 353 MET B CA 1
ATOM 5639 C C . MET B 1 353 ? 20.453 20.391 23.594 1 89.12 353 MET B C 1
ATOM 5641 O O . MET B 1 353 ? 20.859 20.406 22.438 1 89.12 353 MET B O 1
ATOM 5645 N N . PHE B 1 354 ? 20.094 21.5 24.156 1 90.69 354 PHE B N 1
ATOM 5646 C CA . PHE B 1 354 ? 19.875 22.719 23.391 1 90.69 354 PHE B CA 1
ATOM 5647 C C . PHE B 1 354 ? 20.875 23.797 23.781 1 90.69 354 PHE B C 1
ATOM 5649 O O . PHE B 1 354 ? 20.703 24.969 23.422 1 90.69 354 PHE B O 1
ATOM 5656 N N . SER B 1 355 ? 21.938 23.406 24.484 1 86.44 355 SER B N 1
ATOM 5657 C CA . SER B 1 355 ? 22.953 24.359 24.938 1 86.44 355 SER B CA 1
ATOM 5658 C C . SER B 1 355 ? 23.688 24.969 23.75 1 86.44 355 SER B C 1
ATOM 5660 O O . SER B 1 355 ? 24.203 26.094 23.844 1 86.44 355 SER B O 1
ATOM 5662 N N . PHE B 1 356 ? 23.688 24.25 22.672 1 84.62 356 PHE B N 1
ATOM 5663 C CA . PHE B 1 356 ? 24.391 24.734 21.5 1 84.62 356 PHE B CA 1
ATOM 5664 C C . PHE B 1 356 ? 23.688 25.938 20.875 1 84.62 356 PHE B C 1
ATOM 5666 O O . PHE B 1 356 ? 24.266 26.656 20.062 1 84.62 356 PHE B O 1
ATOM 5673 N N . LEU B 1 357 ? 22.516 26.172 21.297 1 87.44 357 LEU B N 1
ATOM 5674 C CA . LEU B 1 357 ? 21.719 27.281 20.766 1 87.44 357 LEU B CA 1
ATOM 5675 C C . LEU B 1 357 ? 22 28.578 21.531 1 87.44 357 LEU B C 1
ATOM 5677 O O . LEU B 1 357 ? 21.547 29.641 21.125 1 87.44 357 LEU B O 1
ATOM 5681 N N . LYS B 1 358 ? 22.781 28.406 22.594 1 83 358 LYS B N 1
ATOM 5682 C CA . LYS B 1 358 ? 23.141 29.594 23.375 1 83 358 LYS B CA 1
ATOM 5683 C C . LYS B 1 358 ? 24.109 30.484 22.594 1 83 358 LYS B C 1
ATOM 5685 O O . LYS B 1 358 ? 25.078 30 22.016 1 83 358 LYS B O 1
ATOM 5690 N N . GLU B 1 359 ? 23.594 31.5 21.938 1 69.19 359 GLU B N 1
ATOM 5691 C CA . GLU B 1 359 ? 24.484 32.438 21.234 1 69.19 359 GLU B CA 1
ATOM 5692 C C . GLU B 1 359 ? 25.641 32.875 22.109 1 69.19 359 GLU B C 1
ATOM 5694 O O . GLU B 1 359 ? 25.438 33.219 23.281 1 69.19 359 GLU B O 1
ATOM 5699 N N . ASN B 1 360 ? 26.922 32.344 21.938 1 50.56 360 ASN B N 1
ATOM 5700 C CA . ASN B 1 360 ? 28.047 33.094 22.5 1 50.56 360 ASN B CA 1
ATOM 5701 C C . ASN B 1 360 ? 28.156 34.5 21.922 1 50.56 360 ASN B C 1
ATOM 5703 O O . ASN B 1 360 ? 27.828 34.688 20.75 1 50.56 360 ASN B O 1
#

Organism: Dictyostelium discoideum (NCBI:txid44689)

Sequence (720 aa):
MTENRVIQDLRGTPIYCRSISPDQINIVQKYIDAHTIGGHNIKKVKLSGKLTISGSSSIYLVMANLIKQENPNVNIIISDELYCDTPKIIKSFGANTIEVDVTKPNSIIQQFQVIKNGGFGNKDATNILFVESSSNPNGNIFPFEILPKLRQLSKKLYVVVDNTWLTHIILNPFKYDVDIVVNSCSKYYSAGQCISGMIISKHTQFMNNLESFSKIMGYHVSVDYCKILIENFDSLSDRLLKSAKNTQELTKVLKSYGLFIRNSSNPDDPSNQLALKYYNSIDNNEIIHPSVINVILNKPIGLVKQLLFDNNIITQTSFGSNHTKVCNFIHSITPTSTQIRISVGYDPINFEMFSFLKENMTENRVIQDLRGTPIYCRSISPDQINIVQKYIDAHTIGGHNIKKVKLSGKLTISGSSSIYLVMANLIKQENPNVNIIISDELYCDTPKIIKSFGANTIEVDVTKPNSIIQQFQVIKNGGFGNKDATNILFVESSSNPNGNIFPFEILPKLRQLSKKLYVVVDNTWLTHIILNPFKYDVDIVVNSCSKYYSAGQCISGMIISKHTQFMNNLESFSKIMGYHVSVDYCKILIENFDSLSDRLLKSAKNTQELTKVLKSYGLFIRNSSNPDDPSNQLALKYYNSIDNNEIIHPSVINVILNKPIGLVKQLLFDNNIITQTSFGSNHTKVCNFIHSITPTSTQIRISVGYDPINFEMFSFLKEN

pLDDT: mean 91.53, std 9.27, range [41.5, 98.88]

Solvent-accessible surface area (backbone atoms only — not comparable to full-atom values): 37392 Å² total; per-residue (Å²): 113,80,32,57,49,32,42,38,69,55,95,86,38,75,36,72,31,50,82,53,41,70,54,50,55,52,42,34,48,53,53,41,60,64,54,51,54,61,58,100,85,43,80,67,61,65,64,47,59,44,76,31,39,14,33,51,19,26,53,32,50,51,51,51,45,51,49,64,71,48,55,97,36,66,34,38,34,30,42,71,51,50,54,81,59,53,62,57,38,59,46,69,73,71,53,70,72,43,73,35,56,56,91,37,62,69,61,48,52,50,51,42,49,39,23,51,72,48,39,98,46,56,45,86,20,39,36,36,39,41,39,32,51,43,19,43,79,72,43,47,45,52,63,61,83,50,48,68,57,52,46,72,48,34,86,38,67,45,38,36,31,38,34,47,69,46,38,59,76,25,36,52,62,58,83,60,72,44,40,31,41,32,30,35,32,29,22,50,48,28,39,18,40,30,67,20,12,30,36,38,28,57,48,63,68,60,51,53,51,42,51,54,51,40,55,46,46,20,48,41,63,57,57,68,51,29,49,48,34,49,67,31,51,81,48,37,66,60,48,50,51,44,7,27,52,46,35,53,54,49,51,54,56,44,42,74,54,70,41,54,63,40,34,47,77,35,82,85,26,90,27,16,68,57,42,72,69,62,38,34,62,46,82,92,72,39,70,61,47,67,33,56,37,28,38,54,39,87,38,31,50,70,59,52,56,59,60,57,66,38,89,72,40,52,64,38,79,73,45,44,25,54,60,61,30,33,34,69,74,62,45,68,78,44,83,52,21,19,38,39,38,36,25,38,11,53,50,87,81,64,68,73,54,54,54,82,65,49,73,127,114,79,33,57,49,31,42,41,70,56,96,86,37,76,38,72,32,51,81,54,41,70,54,49,55,51,43,35,48,52,52,41,59,64,54,51,54,62,58,99,84,43,82,67,60,66,65,47,60,45,76,33,39,14,32,50,20,26,53,32,51,51,51,52,46,50,49,62,71,48,54,97,35,66,35,37,34,31,42,71,50,48,55,82,61,52,63,55,39,59,44,69,73,72,52,71,70,44,73,35,55,55,90,36,61,69,61,45,51,49,52,42,49,38,22,51,72,48,40,98,47,56,44,88,21,39,36,37,39,42,41,33,52,44,19,44,80,72,42,48,43,52,64,59,84,50,50,68,59,54,45,72,47,32,86,38,69,45,38,36,33,39,33,44,68,47,39,60,76,24,36,51,60,57,81,60,73,44,41,32,41,31,30,36,31,29,22,50,48,27,39,18,40,30,66,20,13,29,36,38,28,58,48,63,68,61,51,52,52,42,51,54,50,40,56,47,46,19,49,41,61,59,57,66,51,30,50,48,34,51,68,31,49,82,48,36,66,60,46,50,50,44,6,27,51,46,36,52,55,50,50,54,54,46,43,73,54,70,43,53,65,41,34,48,77,35,83,87,25,90,27,16,67,57,42,73,69,59,36,34,64,47,82,92,73,39,70,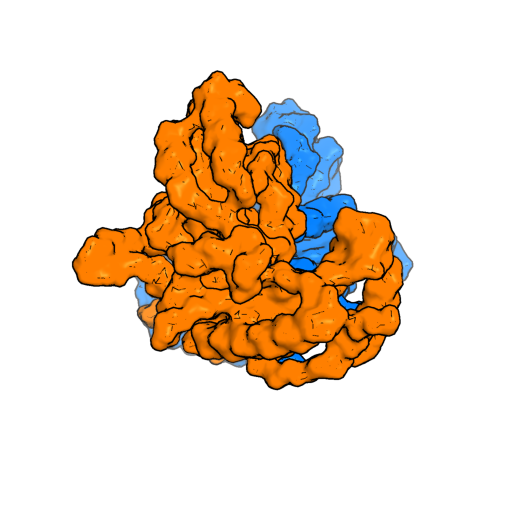60,47,68,34,55,35,29,37,53,38,87,36,30,48,70,60,51,55,58,59,60,66,39,88,72,40,53,63,38,80,75,44,45,23,54,59,59,30,33,33,69,74,61,43,66,79,44,83,52,22,19,38,40,39,36,24,38,12,53,49,88,82,63,69,74,54,53,54,82,65,48,72,126

Secondary structure (DSSP, 8-state):
-TTTTTEEEETTEEEETTS--HHHHHHHHHHHHHH----TTS-----EEEEES-HHHHHHHHHHHHHHHHTT-EEEEEESS--THHHHHHHTT---EEEE-TT-HHHHHHHHHHHHTTSSS-TTSEEEEEEESB-TTT-PBP-GGGHHHHHHT-SSEEEEEE-TTTHHHH--GGGGT-SEEEEETTTGGGTTSS--EEEEES-HHHHHHHHHHHHHTT----HHHHHHHHHHHTTHHHHHHHHHHHHHHHHHHHHHTT-EEE-TTSTTSTTHHHHHHHSPEEGGGEEPPPSEEEEEESS-HHHHHHHHT-TTS-B-S--SSSS-EE-S--EEEETTEEEEEEE--SSPP-GGGGGGGS--/-TTTTTEEEETTEEEETTS--HHHHHHHHHHHHHH----TTS-----EEEEES-HHHHHHHHHHHHHHHHTT-EEEEEESS--THHHHHHHTTT--EEEE-TT-HHHHHHHHHHHHTTSSS-TTSEEEEEEESB-TTT-PBP-GGGHHHHHHT-SSEEEEEE-TTTHHHH--GGGGT-SEEEEETTTGGGTTSS--EEEEES-HHHHHHHHHHHHHTT----HHHHHHHHHHHTTHHHHHHHHHHHHHHHHHHHHHTT-EEE-TTSTTSTTHHHHHHHSPEEGGGEEPPPSEEEEEESS-HHHHHHHHT-TTS-B-S--SSSS-EE-S--EEEETTEEEEEEE--SSPP-GGGGGGGS--